Protein AF-0000000074686843 (afdb_homodimer)

Foldseek 3Di:
DPPPPPPPDPDPDPAPFDWDQDWFDADPLQDFDPVPFDADDADDDPVRVVCLQVPPVNLVLQQVQLCLQCVVVPNNPDGDDSLRVVLLVVLLQCCQQQPDPASCLCCDPDPVRHPPSNNVSDPPVVSVSSVVSGFRDDPVDFDPVDLCRRCVNSQVSNLVSLLVNDRDDQFKEKDKDFDADDDDRQQWAADPPDPRGIGWIKIFIFFQLQRTNHIDTDRDLVVQPDDPPQGSLLSSVVVRCVSPDDGAHEYEYEQVRDAPVSCLVCVVSSYKYKYWHDQVRPRPHPWDHQVVQQPDDAQDKGKIDRNVSQKMWMWHHHVGIIIMIISGFTQPPWAWDWDQDPVVRGTDTHIDGRSRVVNVSRHCNNVSNNVVCNSRPRNHDDPD/DPPPPPPPDPDPPPAPFDWDQDWFDADPLQDFDPVPFDADDADDDPVRVVCLQVPPVNLVLQQVQLCLQCVVVPRNPDGDDSLRVVLLVVLLQCCQQQPDPASCLCCDPDPVRHPPSNVVSDPPVVSVSSVVSGWRDDPVDFDPVDLCRRCVNSQVSNLVSLLVNDRDDQFKEKDKDFDADDDDRQQWAACPPDPRGIGWIKIFIFFLLQRTNHIDTDRDLVVQPDDPPQGSLLSSVVVRCVSPDDGAHEYEYEQVRDAPVSCLVCVVVSYKYKYWHDQVRPGPHPWDHQVVQQPDDAQDKGKIDRNVSQKMWMWHHHVGIIIMMISGFTQPPWAWDWDQDPVVRGTDTHIDGRSRVVNVSRHCNNVSNNVVCNSRPRNHDDPD

Secondary structure (DSSP, 8-state):
---------------S---BSSPPPPPGGG---GGG--PPPPPSSHHHHHHHHS-HHHHHHHHHHHHHHHHHTT-TT----HHHHHHHHHHHHHHHHSB-SSGGGGG-S-TTT--HHHHHH--HHHHHHHHHH--SS-GGG--TT-TTTTTHHHHHHHHHHHHHT----SEEEEEEEEEE--S--TT-EE-TTSSS-EEEEEEEEEETT--EEEEEE---GGG--PPTTTHHHHHHHHHHHTTS-SS--EEEE-TTT--HHHHHHHHHTT-EEEEE--GGG-TT--PPPHHHHHTSPTT-EEEEEETTTTEEEEEEESSSEEEEEESS--SPSPEEEEEEETTTTEEEEEEE-HHHHHHHHHTTHHHHHHHHHHHT--------/---------------S---BSSPPPPPGGG---GGG--PPPPPSSHHHHHHHHS-HHHHHHHHHHHHHHHHHTT-TT----HHHHHHHHHHHHHHHHSB-SSGGGGG-S-TTT--HHHHHH--HHHHHHHHHH--SS-GGG--TT-TTTTTHHHHHHHHHHHHHT----SEEEEEEEEEE--S--TT-EE-TTSSS-EEEEEEEEEETT--EEEEEE---GGG--PPTTTHHHHHHHHHHHTTS-SS--EEEE-TTT--HHHHHHHHHTT-EEEEE--GGG-TT--PPPHHHHHTSPTT-EEEEEETTTTEEEEEEESSSEEEEEESS--SPSPEEEEEEETTTTEEEEEEE-HHHHHHHHHTTHHHHHHHHHHHT--------

Structure (mmCIF, N/CA/C/O backbone):
data_AF-0000000074686843-model_v1
#
loop_
_entity.id
_entity.type
_entity.pdbx_description
1 polymer 'PiggyBac transposable element-derived protein domain-containing protein'
#
loop_
_atom_site.group_PDB
_atom_site.id
_atom_site.type_symbol
_atom_site.label_atom_id
_atom_site.label_alt_id
_atom_site.label_comp_id
_atom_site.label_asym_id
_atom_site.label_entity_id
_atom_site.label_seq_id
_atom_site.pdbx_PDB_ins_code
_atom_site.Cartn_x
_atom_site.Cartn_y
_atom_site.Cartn_z
_atom_site.occupancy
_atom_site.B_iso_or_equiv
_atom_site.auth_seq_id
_atom_site.auth_comp_id
_atom_site.auth_asym_id
_atom_site.auth_atom_id
_atom_site.pdbx_PDB_model_num
ATOM 1 N N . MET A 1 1 ? 63.625 50.562 -4.172 1 29.78 1 MET A N 1
ATOM 2 C CA . MET A 1 1 ? 62.719 50.438 -3.029 1 29.78 1 MET A CA 1
ATOM 3 C C . MET A 1 1 ? 61.438 49.719 -3.43 1 29.78 1 MET A C 1
ATOM 5 O O . MET A 1 1 ? 60.562 50.312 -4.066 1 29.78 1 MET A O 1
ATOM 9 N N . LEU A 1 2 ? 61.5 48.438 -3.805 1 33.66 2 LEU A N 1
ATOM 10 C CA . LEU A 1 2 ? 60.469 47.531 -4.25 1 33.66 2 LEU A CA 1
ATOM 11 C C . LEU A 1 2 ? 59.438 47.281 -3.146 1 33.66 2 LEU A C 1
ATOM 13 O O . LEU A 1 2 ? 59.781 46.781 -2.068 1 33.66 2 LEU A O 1
ATOM 17 N N . LEU A 1 3 ? 58.344 48.125 -3.064 1 35.56 3 LEU A N 1
ATOM 18 C CA . LEU A 1 3 ? 57.219 47.969 -2.121 1 35.56 3 LEU A CA 1
ATOM 19 C C . LEU A 1 3 ? 56.562 46.625 -2.277 1 35.56 3 LEU A C 1
ATOM 21 O O . LEU A 1 3 ? 56.188 46.219 -3.385 1 35.56 3 LEU A O 1
ATOM 25 N N . THR A 1 4 ? 56.938 45.625 -1.443 1 35.22 4 THR A N 1
ATOM 26 C CA . THR A 1 4 ? 56.406 44.281 -1.301 1 35.22 4 THR A CA 1
ATOM 27 C C . THR A 1 4 ? 54.906 44.344 -1.063 1 35.22 4 THR A C 1
ATOM 29 O O . THR A 1 4 ? 54.438 45 -0.146 1 35.22 4 THR A O 1
ATOM 32 N N . LYS A 1 5 ? 54.094 44.25 -2.154 1 37.38 5 LYS A N 1
ATOM 33 C CA . LYS A 1 5 ? 52.625 44.156 -2.061 1 37.38 5 LYS A CA 1
ATOM 34 C C . LYS A 1 5 ? 52.219 43.094 -1.026 1 37.38 5 LYS A C 1
ATOM 36 O O . LYS A 1 5 ? 52.562 41.938 -1.139 1 37.38 5 LYS A O 1
ATOM 41 N N . GLY A 1 6 ? 52.062 43.469 0.276 1 33.72 6 GLY A N 1
ATOM 42 C CA . GLY A 1 6 ? 51.594 42.594 1.315 1 33.72 6 GLY A CA 1
ATOM 43 C C . GLY A 1 6 ? 50.281 41.906 0.95 1 33.72 6 GLY A C 1
ATOM 44 O O . GLY A 1 6 ? 49.344 42.562 0.442 1 33.72 6 GLY A O 1
ATOM 45 N N . SER A 1 7 ? 50.312 40.688 0.505 1 36.62 7 SER A N 1
ATOM 46 C CA . SER A 1 7 ? 49.156 39.781 0.25 1 36.62 7 SER A CA 1
ATOM 47 C C . SER A 1 7 ? 48.156 39.844 1.379 1 36.62 7 SER A C 1
ATOM 49 O O . SER A 1 7 ? 48.5 39.656 2.547 1 36.62 7 SER A O 1
ATOM 51 N N . LYS A 1 8 ? 47.25 40.75 1.311 1 39.19 8 LYS A N 1
ATOM 52 C CA . LYS A 1 8 ? 46.125 40.781 2.246 1 39.19 8 LYS A CA 1
ATOM 53 C C . LYS A 1 8 ? 45.562 39.375 2.473 1 39.19 8 LYS A C 1
ATOM 55 O O . LYS A 1 8 ? 45.281 38.656 1.517 1 39.19 8 LYS A O 1
ATOM 60 N N . GLY A 1 9 ? 46 38.688 3.5 1 37.97 9 GLY A N 1
ATOM 61 C CA . GLY A 1 9 ? 45.406 37.438 3.941 1 37.97 9 GLY A CA 1
ATOM 62 C C . GLY A 1 9 ? 43.875 37.438 3.875 1 37.97 9 GLY A C 1
ATOM 63 O O . GLY A 1 9 ? 43.25 38.5 3.803 1 37.97 9 GLY A O 1
ATOM 64 N N . PRO A 1 10 ? 43.25 36.375 3.271 1 46.19 10 PRO A N 1
ATOM 65 C CA . PRO A 1 10 ? 41.812 36.312 3.109 1 46.19 10 PRO A CA 1
ATOM 66 C C . PRO A 1 10 ? 41.062 36.812 4.352 1 46.19 10 PRO A C 1
ATOM 68 O O . PRO A 1 10 ? 41.531 36.625 5.473 1 46.19 10 PRO A O 1
ATOM 71 N N . ALA A 1 11 ? 40.281 37.75 4.285 1 44.25 11 ALA A N 1
ATOM 72 C CA . ALA A 1 11 ? 39.438 38.312 5.328 1 44.25 11 ALA A CA 1
ATOM 73 C C . ALA A 1 11 ? 38.75 37.219 6.141 1 44.25 11 ALA A C 1
ATOM 75 O O . ALA A 1 11 ? 38.219 36.25 5.578 1 44.25 11 ALA A O 1
ATOM 76 N N . LYS A 1 12 ? 39.031 37.031 7.332 1 43 12 LYS A N 1
ATOM 77 C CA . LYS A 1 12 ? 38.406 36.062 8.242 1 43 12 LYS A CA 1
ATOM 78 C C . LYS A 1 12 ? 36.875 36.219 8.203 1 43 12 LYS A C 1
ATOM 80 O O . LYS A 1 12 ? 36.344 37.281 8.523 1 43 12 LYS A O 1
ATOM 85 N N . LYS A 1 13 ? 36.219 35.531 7.391 1 50.56 13 LYS A N 1
ATOM 86 C CA . LYS A 1 13 ? 34.75 35.531 7.305 1 50.56 13 LYS A CA 1
ATOM 87 C C . LYS A 1 13 ? 34.125 35.344 8.68 1 50.56 13 LYS A C 1
ATOM 89 O O . LYS A 1 13 ? 34.469 34.438 9.414 1 50.56 13 LYS A O 1
ATOM 94 N N . THR A 1 14 ? 33.625 36.281 9.453 1 48.34 14 THR A N 1
ATOM 95 C CA . THR A 1 14 ? 32.938 36.188 10.734 1 48.34 14 THR A CA 1
ATOM 96 C C . THR A 1 14 ? 31.922 35.062 10.719 1 48.34 14 THR A C 1
ATOM 98 O O . THR A 1 14 ? 31.109 34.969 9.797 1 48.34 14 THR A O 1
ATOM 101 N N . PRO A 1 15 ? 32.094 34.156 11.75 1 65.12 15 PRO A N 1
ATOM 102 C CA . PRO A 1 15 ? 31.172 33 11.789 1 65.12 15 PRO A CA 1
ATOM 103 C C . PRO A 1 15 ? 29.719 33.438 11.945 1 65.12 15 PRO A C 1
ATOM 105 O O . PRO A 1 15 ? 29.422 34.375 12.688 1 65.12 15 PRO A O 1
ATOM 108 N N . ALA A 1 16 ? 28.812 32.969 11.164 1 79.62 16 ALA A N 1
ATOM 109 C CA . ALA A 1 16 ? 27.391 33.312 11.117 1 79.62 16 ALA A CA 1
ATOM 110 C C . ALA A 1 16 ? 26.703 32.938 12.43 1 79.62 16 ALA A C 1
ATOM 112 O O . ALA A 1 16 ? 25.75 33.625 12.836 1 79.62 16 ALA A O 1
ATOM 113 N N . TYR A 1 17 ? 27.266 31.984 13.289 1 90.56 17 TYR A N 1
ATOM 114 C CA . TYR A 1 17 ? 26.656 31.516 14.523 1 90.56 17 TYR A CA 1
ATOM 115 C C . TYR A 1 17 ? 27.703 31.375 15.625 1 90.56 17 TYR A C 1
ATOM 117 O O . TYR A 1 17 ? 28.875 31.047 15.344 1 90.56 17 TYR A O 1
ATOM 125 N N . ARG A 1 18 ? 27.344 31.609 16.859 1 94.25 18 ARG A N 1
ATOM 126 C CA . ARG A 1 18 ? 28.219 31.438 18.031 1 94.25 18 ARG A CA 1
ATOM 127 C C . ARG A 1 18 ? 27.812 30.203 18.828 1 94.25 18 ARG A C 1
ATOM 129 O O . ARG A 1 18 ? 27.188 30.312 19.875 1 94.25 18 ARG A O 1
ATOM 136 N N . TRP A 1 19 ? 28.328 29.125 18.406 1 96.38 19 TRP A N 1
ATOM 137 C CA . TRP A 1 19 ? 27.984 27.828 18.984 1 96.38 19 TRP A CA 1
ATOM 138 C C . TRP A 1 19 ? 28.766 27.594 20.266 1 96.38 19 TRP A C 1
ATOM 140 O O . TRP A 1 19 ? 29.969 27.797 20.312 1 96.38 19 TRP A O 1
ATOM 150 N N . ARG A 1 20 ? 28.047 27.219 21.328 1 96.44 20 ARG A N 1
ATOM 151 C CA . ARG A 1 20 ? 28.672 26.859 22.609 1 96.44 20 ARG A CA 1
ATOM 152 C C . ARG A 1 20 ? 28.125 25.531 23.125 1 96.44 20 ARG A C 1
ATOM 154 O O . ARG A 1 20 ? 26.984 25.172 22.828 1 96.44 20 ARG A O 1
ATOM 161 N N . ALA A 1 21 ? 28.906 24.875 23.922 1 95.56 21 ALA A N 1
ATOM 162 C CA . ALA A 1 21 ? 28.516 23.609 24.531 1 95.56 21 ALA A CA 1
ATOM 163 C C . ALA A 1 21 ? 27.625 23.828 25.75 1 95.56 21 ALA A C 1
ATOM 165 O O . ALA A 1 21 ? 27.953 23.391 26.844 1 95.56 21 ALA A O 1
ATOM 166 N N . THR A 1 22 ? 26.609 24.578 25.562 1 95.69 22 THR A N 1
ATOM 167 C CA . THR A 1 22 ? 25.594 24.844 26.578 1 95.69 22 THR A CA 1
ATOM 168 C C . THR A 1 22 ? 24.203 24.578 26.016 1 95.69 22 THR A C 1
ATOM 170 O O . THR A 1 22 ? 24 24.594 24.797 1 95.69 22 THR A O 1
ATOM 173 N N . ASP A 1 23 ? 23.359 24.25 26.891 1 97.31 23 ASP A N 1
ATOM 174 C CA . ASP A 1 23 ? 21.969 24 26.484 1 97.31 23 ASP A CA 1
ATOM 175 C C . ASP A 1 23 ? 21.266 25.297 26.094 1 97.31 23 ASP A C 1
ATOM 177 O O . ASP A 1 23 ? 21.766 26.391 26.406 1 97.31 23 ASP A O 1
ATOM 181 N N . ILE A 1 24 ? 20.25 25.156 25.438 1 96.25 24 ILE A N 1
ATOM 182 C CA . ILE A 1 24 ? 19.484 26.328 25.016 1 96.25 24 ILE A CA 1
ATOM 183 C C . ILE A 1 24 ? 18.766 26.938 26.219 1 96.25 24 ILE A C 1
ATOM 185 O O . ILE A 1 24 ? 18.297 26.219 27.094 1 96.25 24 ILE A O 1
ATOM 189 N N . LYS A 1 25 ? 18.719 28.203 26.25 1 92.25 25 LYS A N 1
ATOM 190 C CA . LYS A 1 25 ? 17.969 28.906 27.297 1 92.25 25 LYS A CA 1
ATOM 191 C C . LYS A 1 25 ? 16.578 29.297 26.812 1 92.25 25 LYS A C 1
ATOM 193 O O . LYS A 1 25 ? 16.422 29.75 25.672 1 92.25 25 LYS A O 1
ATOM 198 N N . PRO A 1 26 ? 15.633 29.094 27.672 1 85.12 26 PRO A N 1
ATOM 199 C CA . PRO A 1 26 ? 14.281 29.484 27.266 1 85.12 26 PRO A CA 1
ATOM 200 C C . PRO A 1 26 ? 14.18 30.969 26.906 1 85.12 26 PRO A C 1
ATOM 202 O O . PRO A 1 26 ? 14.773 31.812 27.594 1 85.12 26 PRO A O 1
ATOM 205 N N . SER A 1 27 ? 13.594 31.172 25.859 1 88.12 27 SER A N 1
ATOM 206 C CA . SER A 1 27 ? 13.328 32.562 25.438 1 88.12 27 SER A CA 1
ATOM 207 C C . SER A 1 27 ? 11.93 33 25.859 1 88.12 27 SER A C 1
ATOM 209 O O . SER A 1 27 ? 10.961 32.25 25.672 1 88.12 27 SER A O 1
ATOM 211 N N . GLU A 1 28 ? 11.812 34.156 26.359 1 85.38 28 GLU A N 1
ATOM 212 C CA . GLU A 1 28 ? 10.523 34.719 26.75 1 85.38 28 GLU A CA 1
ATOM 213 C C . GLU A 1 28 ? 9.641 34.969 25.531 1 85.38 28 GLU A C 1
ATOM 215 O O . GLU A 1 28 ? 8.414 34.938 25.625 1 85.38 28 GLU A O 1
ATOM 220 N N . ASP A 1 29 ? 10.273 35.156 24.406 1 87.25 29 ASP A N 1
ATOM 221 C CA . ASP A 1 29 ? 9.57 35.469 23.172 1 87.25 29 ASP A CA 1
ATOM 222 C C . ASP A 1 29 ? 8.922 34.219 22.578 1 87.25 29 ASP A C 1
ATOM 224 O O . ASP A 1 29 ? 8.062 34.312 21.703 1 87.25 29 ASP A O 1
ATOM 228 N N . LEU A 1 30 ? 9.289 33.094 23.062 1 94.12 30 LEU A N 1
ATOM 229 C CA . LEU A 1 30 ? 8.781 31.828 22.531 1 94.12 30 LEU A CA 1
ATOM 230 C C . LEU A 1 30 ? 7.992 31.062 23.594 1 94.12 30 LEU A C 1
ATOM 232 O O . LEU A 1 30 ? 8.281 29.891 23.859 1 94.12 30 LEU A O 1
ATOM 236 N N . LYS A 1 31 ? 7.07 31.734 24.156 1 93.44 31 LYS A N 1
ATOM 237 C CA . LYS A 1 31 ? 6.23 31.125 25.172 1 93.44 31 LYS A CA 1
ATOM 238 C C . LYS A 1 31 ? 4.777 31.047 24.734 1 93.44 31 LYS A C 1
ATOM 240 O O . LYS A 1 31 ? 4.215 32.031 24.266 1 93.44 31 LYS A O 1
ATOM 245 N N . TRP A 1 32 ? 4.281 29.891 24.828 1 95.12 32 TRP A N 1
ATOM 246 C CA . TRP A 1 32 ? 2.863 29.672 24.547 1 95.12 32 TRP A CA 1
ATOM 247 C C . TRP A 1 32 ? 1.998 30.359 25.609 1 95.12 32 TRP A C 1
ATOM 249 O O . TRP A 1 32 ? 2.27 30.266 26.797 1 95.12 32 TRP A O 1
ATOM 259 N N . ASN A 1 33 ? 1.003 31.078 25.094 1 94.19 33 ASN A N 1
ATOM 260 C CA . ASN A 1 33 ? 0.095 31.781 26 1 94.19 33 ASN A CA 1
ATOM 261 C C . ASN A 1 33 ? -1.323 31.234 25.906 1 94.19 33 ASN A C 1
ATOM 263 O O . ASN A 1 33 ? -2.053 31.516 24.969 1 94.19 33 ASN A O 1
ATOM 267 N N . GLU A 1 34 ? -1.759 30.594 26.938 1 92.94 34 GLU A N 1
ATOM 268 C CA . GLU A 1 34 ? -3.09 29.984 27 1 92.94 34 GLU A CA 1
ATOM 269 C C . GLU A 1 34 ? -4.18 31.047 26.891 1 92.94 34 GLU A C 1
ATOM 271 O O . GLU A 1 34 ? -5.262 30.797 26.359 1 92.94 34 GLU A O 1
ATOM 276 N N . GLU A 1 35 ? -3.875 32.219 27.297 1 88.69 35 GLU A N 1
ATOM 277 C CA . GLU A 1 35 ? -4.844 33.312 27.297 1 88.69 35 GLU A CA 1
ATOM 278 C C . GLU A 1 35 ? -5.188 33.75 25.875 1 88.69 35 GLU A C 1
ATOM 280 O O . GLU A 1 35 ? -6.254 34.312 25.641 1 88.69 35 GLU A O 1
ATOM 285 N N . ASN A 1 36 ? -4.297 33.469 25.031 1 87.88 36 ASN A N 1
ATOM 286 C CA . ASN A 1 36 ? -4.488 33.875 23.641 1 87.88 36 ASN A CA 1
ATOM 287 C C . ASN A 1 36 ? -5.312 32.844 22.859 1 87.88 36 ASN A C 1
ATOM 289 O O . ASN A 1 36 ? -5.652 33.094 21.703 1 87.88 36 ASN A O 1
ATOM 293 N N . VAL A 1 37 ? -5.66 31.766 23.516 1 89.81 37 VAL A N 1
ATOM 294 C CA . VAL A 1 37 ? -6.391 30.703 22.828 1 89.81 37 VAL A CA 1
ATOM 295 C C . VAL A 1 37 ? -7.859 31.109 22.688 1 89.81 37 VAL A C 1
ATOM 297 O O . VAL A 1 37 ? -8.523 31.406 23.688 1 89.81 37 VAL A O 1
ATOM 300 N N . ASP A 1 38 ? -8.359 31.188 21.391 1 86.75 38 ASP A N 1
ATOM 301 C CA . ASP A 1 38 ? -9.742 31.531 21.062 1 86.75 38 ASP A CA 1
ATOM 302 C C . ASP A 1 38 ? -10.391 30.406 20.25 1 86.75 38 ASP A C 1
ATOM 304 O O . ASP A 1 38 ? -10.516 30.516 19.031 1 86.75 38 ASP A O 1
ATOM 308 N N . ASN A 1 39 ? -10.844 29.375 20.969 1 88.19 39 ASN A N 1
ATOM 309 C CA . ASN A 1 39 ? -11.484 28.25 20.297 1 88.19 39 ASN A CA 1
ATOM 310 C C . ASN A 1 39 ? -13 28.406 20.234 1 88.19 39 ASN A C 1
ATOM 312 O O . ASN A 1 39 ? -13.625 28.797 21.219 1 88.19 39 ASN A O 1
ATOM 316 N N . ALA A 1 40 ? -13.539 28.266 19.016 1 82.12 40 ALA A N 1
ATOM 317 C CA . ALA A 1 40 ? -14.984 28.297 18.844 1 82.12 40 ALA A CA 1
ATOM 318 C C . ALA A 1 40 ? -15.648 27.109 19.531 1 82.12 40 ALA A C 1
ATOM 320 O O . ALA A 1 40 ? -15.047 26.031 19.641 1 82.12 40 ALA A O 1
ATOM 321 N N . ASP A 1 41 ? -16.828 27.375 20.016 1 84.38 41 ASP A N 1
ATOM 322 C CA . ASP A 1 41 ? -17.641 26.266 20.531 1 84.38 41 ASP A CA 1
ATOM 323 C C . ASP A 1 41 ? -18.219 25.438 19.375 1 84.38 41 ASP A C 1
ATOM 325 O O . ASP A 1 41 ? -18.906 25.969 18.5 1 84.38 41 ASP A O 1
ATOM 329 N N . LEU A 1 42 ? -17.812 24.266 19.359 1 84 42 LEU A N 1
ATOM 330 C CA . LEU A 1 42 ? -18.281 23.406 18.266 1 84 42 LEU A CA 1
ATOM 331 C C . LEU A 1 42 ? -19.453 22.547 18.719 1 84 42 LEU A C 1
ATOM 333 O O . LEU A 1 42 ? -19.578 22.219 19.891 1 84 42 LEU A O 1
ATOM 337 N N . SER A 1 43 ? -20.312 22.344 17.703 1 78.12 43 SER A N 1
ATOM 338 C CA . SER A 1 43 ? -21.5 21.516 17.938 1 78.12 43 SER A CA 1
ATOM 339 C C . SER A 1 43 ? -21.109 20.094 18.328 1 78.12 43 SER A C 1
ATOM 341 O O . SER A 1 43 ? -19.969 19.672 18.109 1 78.12 43 SER A O 1
ATOM 343 N N . ASN A 1 44 ? -22.188 19.5 18.891 1 81.44 44 ASN A N 1
ATOM 344 C CA . ASN A 1 44 ? -21.953 18.156 19.406 1 81.44 44 ASN A CA 1
ATOM 345 C C . ASN A 1 44 ? -22.5 17.094 18.469 1 81.44 44 ASN A C 1
ATOM 347 O O . ASN A 1 44 ? -22.359 15.891 18.719 1 81.44 44 ASN A O 1
ATOM 351 N N . THR A 1 45 ? -23.125 17.594 17.281 1 89.81 45 THR A N 1
ATOM 352 C CA . THR A 1 45 ? -23.641 16.547 16.422 1 89.81 45 THR A CA 1
ATOM 353 C C . THR A 1 45 ? -22.781 16.391 15.172 1 89.81 45 THR A C 1
ATOM 355 O O . THR A 1 45 ? -22.188 17.375 14.695 1 89.81 45 THR A O 1
ATOM 358 N N . VAL A 1 46 ? -22.828 15.219 14.648 1 87.81 46 VAL A N 1
ATOM 359 C CA . VAL A 1 46 ? -21.969 14.867 13.531 1 87.81 46 VAL A CA 1
ATOM 360 C C . VAL A 1 46 ? -22.391 15.656 12.289 1 87.81 46 VAL A C 1
ATOM 362 O O . VAL A 1 46 ? -21.547 16.141 11.539 1 87.81 46 VAL A O 1
ATOM 365 N N . ILE A 1 47 ? -23.641 15.789 12.133 1 90.5 47 ILE A N 1
ATOM 366 C CA . ILE A 1 47 ? -24.141 16.484 10.953 1 90.5 47 ILE A CA 1
ATOM 367 C C . ILE A 1 47 ? -23.75 17.969 11.031 1 90.5 47 ILE A C 1
ATOM 369 O O . ILE A 1 47 ? -23.391 18.578 10.023 1 90.5 47 ILE A O 1
ATOM 373 N N . GLU A 1 48 ? -23.828 18.531 12.164 1 91.38 48 GLU A N 1
ATOM 374 C CA . GLU A 1 48 ? -23.469 19.938 12.328 1 91.38 48 GLU A CA 1
ATOM 375 C C . GLU A 1 48 ? -21.969 20.141 12.117 1 91.38 48 GLU A C 1
ATOM 377 O O . GLU A 1 48 ? -21.547 21.172 11.57 1 91.38 48 GLU A O 1
ATOM 382 N N . LEU A 1 49 ? -21.234 19.203 12.562 1 91.75 49 LEU A N 1
ATOM 383 C CA . LEU A 1 49 ? -19.797 19.281 12.336 1 91.75 49 LEU A CA 1
ATOM 384 C C . LEU A 1 49 ? -19.469 19.203 10.852 1 91.75 49 LEU A C 1
ATOM 386 O O . LEU A 1 49 ? -18.609 19.953 10.359 1 91.75 49 LEU A O 1
ATOM 390 N N . PHE A 1 50 ? -20.203 18.344 10.195 1 93 50 PHE A N 1
ATOM 391 C CA . PHE A 1 50 ? -20.031 18.203 8.758 1 93 50 PHE A CA 1
ATOM 392 C C . PHE A 1 50 ? -20.375 19.516 8.055 1 93 50 PHE A C 1
ATOM 394 O O . PHE A 1 50 ? -19.656 19.938 7.137 1 93 50 PHE A O 1
ATOM 401 N N . GLU A 1 51 ? -21.281 20.156 8.516 1 93.12 51 GLU A N 1
ATOM 402 C CA . GLU A 1 51 ? -21.812 21.359 7.859 1 93.12 51 GLU A CA 1
ATOM 403 C C . GLU A 1 51 ? -20.938 22.578 8.156 1 93.12 51 GLU A C 1
ATOM 405 O O . GLU A 1 51 ? -21.062 23.609 7.492 1 93.12 51 GLU A O 1
ATOM 410 N N . LEU A 1 52 ? -20.047 22.375 9.07 1 92.88 52 LEU A N 1
ATOM 411 C CA . LEU A 1 52 ? -19.047 23.422 9.258 1 92.88 52 LEU A CA 1
ATOM 412 C C . LEU A 1 52 ? -18.141 23.547 8.039 1 92.88 52 LEU A C 1
ATOM 414 O O . LEU A 1 52 ? -17.688 24.641 7.699 1 92.88 52 LEU A O 1
ATOM 418 N N . PHE A 1 53 ? -17.938 22.438 7.391 1 94.25 53 PHE A N 1
ATOM 419 C CA . PHE A 1 53 ? -17 22.406 6.277 1 94.25 53 PHE A CA 1
ATOM 420 C C . PHE A 1 53 ? -17.734 22.422 4.945 1 94.25 53 PHE A C 1
ATOM 422 O O . PHE A 1 53 ? -17.281 23.062 3.988 1 94.25 53 PHE A O 1
ATOM 429 N N . PHE A 1 54 ? -18.781 21.719 4.945 1 95.38 54 PHE A N 1
ATOM 430 C CA . PHE A 1 54 ? -19.656 21.797 3.781 1 95.38 54 PHE A CA 1
ATOM 431 C C . PHE A 1 54 ? -20.828 22.734 4.051 1 95.38 54 PHE A C 1
ATOM 433 O O . PHE A 1 54 ? -21.984 22.312 4.008 1 95.38 54 PHE A O 1
ATOM 440 N N . ASP A 1 55 ? -20.5 23.984 4.238 1 94.56 55 ASP A N 1
ATOM 441 C CA . ASP A 1 55 ? -21.5 25 4.531 1 94.56 55 ASP A CA 1
ATOM 442 C C . ASP A 1 55 ? -22.203 25.453 3.258 1 94.56 55 ASP A C 1
ATOM 444 O O . ASP A 1 55 ? -21.906 24.969 2.166 1 94.56 55 ASP A O 1
ATOM 448 N N . PRO A 1 56 ? -23.109 26.359 3.338 1 96 56 PRO A N 1
ATOM 449 C CA . PRO A 1 56 ? -23.891 26.781 2.162 1 96 56 PRO A CA 1
ATOM 450 C C . PRO A 1 56 ? -23.016 27.391 1.068 1 96 56 PRO A C 1
ATOM 452 O O . PRO A 1 56 ? -23.312 27.25 -0.119 1 96 56 PRO A O 1
ATOM 455 N N . VAL A 1 57 ? -21.953 28 1.507 1 97.38 57 VAL A N 1
ATOM 456 C CA . VAL A 1 57 ? -21.078 28.641 0.529 1 97.38 57 VAL A CA 1
ATOM 457 C C . VAL A 1 57 ? -20.406 27.562 -0.333 1 97.38 57 VAL A C 1
ATOM 459 O O . VAL A 1 57 ? -20.391 27.672 -1.562 1 97.38 57 VAL A O 1
ATOM 462 N N . VAL A 1 58 ? -19.891 26.562 0.299 1 97.56 58 VAL A N 1
ATOM 463 C CA . VAL A 1 58 ? -19.234 25.469 -0.405 1 97.56 58 VAL A CA 1
ATOM 464 C C . VAL A 1 58 ? -20.25 24.734 -1.275 1 97.56 58 VAL A C 1
ATOM 466 O O . VAL A 1 58 ? -19.984 24.453 -2.447 1 97.56 58 VAL A O 1
ATOM 469 N N . ILE A 1 59 ? -21.406 24.453 -0.765 1 98.06 59 ILE A N 1
ATOM 470 C CA . ILE A 1 59 ? -22.453 23.719 -1.478 1 98.06 59 ILE A CA 1
ATOM 471 C C . ILE A 1 59 ? -22.906 24.531 -2.689 1 98.06 59 ILE A C 1
ATOM 473 O O . ILE A 1 59 ? -23.062 23.984 -3.783 1 98.06 59 ILE A O 1
ATOM 477 N N . ASP A 1 60 ? -23.047 25.797 -2.473 1 97.88 60 ASP A N 1
ATOM 478 C CA . ASP A 1 60 ? -23.484 26.656 -3.559 1 97.88 60 ASP A CA 1
ATOM 479 C C . ASP A 1 60 ? -22.438 26.719 -4.672 1 97.88 60 ASP A C 1
ATOM 481 O O . ASP A 1 60 ? -22.781 26.734 -5.855 1 97.88 60 ASP A O 1
ATOM 485 N N . LEU A 1 61 ? -21.25 26.797 -4.262 1 98.06 61 LEU A N 1
ATOM 486 C CA . LEU A 1 61 ? -20.172 26.797 -5.254 1 98.06 61 LEU A CA 1
ATOM 487 C C . LEU A 1 61 ? -20.281 25.562 -6.148 1 98.06 61 LEU A C 1
ATOM 489 O O . LEU A 1 61 ? -20.25 25.672 -7.375 1 98.06 61 LEU A O 1
ATOM 493 N N . ILE A 1 62 ? -20.406 24.406 -5.582 1 98.19 62 ILE A N 1
ATOM 494 C CA . ILE A 1 62 ? -20.438 23.141 -6.316 1 98.19 62 ILE A CA 1
ATOM 495 C C . ILE A 1 62 ? -21.656 23.094 -7.219 1 98.19 62 ILE A C 1
ATOM 497 O O . ILE A 1 62 ? -21.578 22.719 -8.391 1 98.19 62 ILE A O 1
ATOM 501 N N . CYS A 1 63 ? -22.797 23.516 -6.68 1 98.5 63 CYS A N 1
ATOM 502 C CA . CYS A 1 63 ? -24.031 23.531 -7.469 1 98.5 63 CYS A CA 1
ATOM 503 C C . CYS A 1 63 ? -23.891 24.422 -8.688 1 98.5 63 CYS A C 1
ATOM 505 O O . CYS A 1 63 ? -24.156 24 -9.812 1 98.5 63 CYS A O 1
ATOM 507 N N . THR A 1 64 ? -23.391 25.594 -8.43 1 98.19 64 THR A N 1
ATOM 508 C CA . THR A 1 64 ? -23.297 26.609 -9.477 1 98.19 64 THR A CA 1
ATOM 509 C C . THR A 1 64 ? -22.328 26.156 -10.57 1 98.19 64 THR A C 1
ATOM 511 O O . THR A 1 64 ? -22.656 26.203 -11.758 1 98.19 64 THR A O 1
ATOM 514 N N . GLU A 1 65 ? -21.203 25.719 -10.172 1 98 65 GLU A N 1
ATOM 515 C CA . GLU A 1 65 ? -20.172 25.344 -11.148 1 98 65 GLU A CA 1
ATOM 516 C C . GLU A 1 65 ? -20.547 24.062 -11.875 1 98 65 GLU A C 1
ATOM 518 O O . GLU A 1 65 ? -20.188 23.875 -13.039 1 98 65 GLU A O 1
ATOM 523 N N . SER A 1 66 ? -21.266 23.141 -11.234 1 98.19 66 SER A N 1
ATOM 524 C CA . SER A 1 66 ? -21.719 21.938 -11.898 1 98.19 66 SER A CA 1
ATOM 525 C C . SER A 1 66 ? -22.75 22.25 -12.992 1 98.19 66 SER A C 1
ATOM 527 O O . SER A 1 66 ? -22.688 21.688 -14.086 1 98.19 66 SER A O 1
ATOM 529 N N . VAL A 1 67 ? -23.656 23.156 -12.656 1 98.31 67 VAL A N 1
ATOM 530 C CA . VAL A 1 67 ? -24.656 23.578 -13.641 1 98.31 67 VAL A CA 1
ATOM 531 C C . VAL A 1 67 ? -23.969 24.281 -14.805 1 98.31 67 VAL A C 1
ATOM 533 O O . VAL A 1 67 ? -24.266 24.031 -15.969 1 98.31 67 VAL A O 1
ATOM 536 N N . ARG A 1 68 ? -23.047 25.141 -14.461 1 97.69 68 ARG A N 1
ATOM 537 C CA . ARG A 1 68 ? -22.297 25.859 -15.492 1 97.69 68 ARG A CA 1
ATOM 538 C C . ARG A 1 68 ? -21.547 24.875 -16.391 1 97.69 68 ARG A C 1
ATOM 540 O O . ARG A 1 68 ? -21.516 25.047 -17.609 1 97.69 68 ARG A O 1
ATOM 547 N N . TYR A 1 69 ? -20.969 23.922 -15.812 1 97.31 69 TYR A N 1
ATOM 548 C CA . TYR A 1 69 ? -20.219 22.922 -16.578 1 97.31 69 TYR A CA 1
ATOM 549 C C . TYR A 1 69 ? -21.156 22.109 -17.469 1 97.31 69 TYR A C 1
ATOM 551 O O . TYR A 1 69 ? -20.797 21.797 -18.609 1 97.31 69 TYR A O 1
ATOM 559 N N . ALA A 1 70 ? -22.281 21.734 -16.922 1 97.88 70 ALA A N 1
ATOM 560 C CA . ALA A 1 70 ? -23.266 21.031 -17.734 1 97.88 70 ALA A CA 1
ATOM 561 C C . ALA A 1 70 ? -23.625 21.844 -18.984 1 97.88 70 ALA A C 1
ATOM 563 O O . ALA A 1 70 ? -23.656 21.312 -20.094 1 97.88 70 ALA A O 1
ATOM 564 N N . ALA A 1 71 ? -23.844 23.094 -18.766 1 96.94 71 ALA A N 1
ATOM 565 C CA . ALA A 1 71 ? -24.156 23.969 -19.875 1 96.94 71 ALA A CA 1
ATOM 566 C C . ALA A 1 71 ? -23 24.031 -20.859 1 96.94 71 ALA A C 1
ATOM 568 O O . ALA A 1 71 ? -23.203 24.031 -22.078 1 96.94 71 ALA A O 1
ATOM 569 N N . PHE A 1 72 ? -21.828 24.172 -20.297 1 94.94 72 PHE A N 1
ATOM 570 C CA . PHE A 1 72 ? -20.609 24.203 -21.109 1 94.94 72 PHE A CA 1
ATOM 571 C C . PHE A 1 72 ? -20.516 22.953 -21.984 1 94.94 72 PHE A C 1
ATOM 573 O O . PHE A 1 72 ? -20.047 23.031 -23.125 1 94.94 72 PHE A O 1
ATOM 580 N N . LYS A 1 73 ? -21.031 21.844 -21.547 1 95.44 73 LYS A N 1
ATOM 581 C CA . LYS A 1 73 ? -20.984 20.578 -22.266 1 95.44 73 LYS A CA 1
ATOM 582 C C . LYS A 1 73 ? -22.219 20.406 -23.156 1 95.44 73 LYS A C 1
ATOM 584 O O . LYS A 1 73 ? -22.406 19.359 -23.75 1 95.44 73 LYS A O 1
ATOM 589 N N . GLY A 1 74 ? -23.109 21.375 -23.094 1 96.12 74 GLY A N 1
ATOM 590 C CA . GLY A 1 74 ? -24.234 21.375 -24.031 1 96.12 74 GLY A CA 1
ATOM 591 C C . GLY A 1 74 ? -25.547 21 -23.359 1 96.12 74 GLY A C 1
ATOM 592 O O . GLY A 1 74 ? -26.594 20.969 -24.016 1 96.12 74 GLY A O 1
ATOM 593 N N . ASN A 1 75 ? -25.484 20.641 -22.062 1 97.56 75 ASN A N 1
ATOM 594 C CA . ASN A 1 75 ? -26.703 20.328 -21.328 1 97.56 75 ASN A CA 1
ATOM 595 C C . ASN A 1 75 ? -27.203 21.531 -20.531 1 97.56 75 ASN A C 1
ATOM 597 O O . ASN A 1 75 ? -26.797 21.734 -19.391 1 97.56 75 ASN A O 1
ATOM 601 N N . HIS A 1 76 ? -28.172 22.156 -21.062 1 97.12 76 HIS A N 1
ATOM 602 C CA . HIS A 1 76 ? -28.656 23.391 -20.453 1 97.12 76 HIS A CA 1
ATOM 603 C C . HIS A 1 76 ? -29.828 23.109 -19.516 1 97.12 76 HIS A C 1
ATOM 605 O O . HIS A 1 76 ? -30.312 24.016 -18.828 1 97.12 76 HIS A O 1
ATOM 611 N N . ASN A 1 77 ? -30.188 21.906 -19.422 1 97.25 77 ASN A N 1
ATOM 612 C CA . ASN A 1 77 ? -31.359 21.562 -18.609 1 97.25 77 ASN A CA 1
ATOM 613 C C . ASN A 1 77 ? -30.953 20.984 -17.25 1 97.25 77 ASN A C 1
ATOM 615 O O . ASN A 1 77 ? -31.781 20.859 -16.359 1 97.25 77 ASN A O 1
ATOM 619 N N . PHE A 1 78 ? -29.703 20.703 -17.125 1 98.12 78 PHE A N 1
ATOM 620 C CA . PHE A 1 78 ? -29.219 20.094 -15.883 1 98.12 78 PHE A CA 1
ATOM 621 C C . PHE A 1 78 ? -29.312 21.078 -14.727 1 98.12 78 PHE A C 1
ATOM 623 O O . PHE A 1 78 ? -29 22.266 -14.875 1 98.12 78 PHE A O 1
ATOM 630 N N . SER A 1 79 ? -29.844 20.625 -13.641 1 98.06 79 SER A N 1
ATOM 631 C CA . SER A 1 79 ? -29.844 21.359 -12.383 1 98.06 79 SER A CA 1
ATOM 632 C C . SER A 1 79 ? -29.594 20.438 -11.195 1 98.06 79 SER A C 1
ATOM 634 O O . SER A 1 79 ? -29.781 19.219 -11.305 1 98.06 79 SER A O 1
ATOM 636 N N . VAL A 1 80 ? -29.109 20.969 -10.156 1 98.56 80 VAL A N 1
ATOM 637 C CA . VAL A 1 80 ? -28.891 20.219 -8.93 1 98.56 80 VAL A CA 1
ATOM 638 C C . VAL A 1 80 ? -29.172 21.109 -7.715 1 98.56 80 VAL A C 1
ATOM 640 O O . VAL A 1 80 ? -28.656 22.219 -7.637 1 98.56 80 VAL A O 1
ATOM 643 N N . THR A 1 81 ? -29.953 20.656 -6.812 1 98.06 81 THR A N 1
ATOM 644 C CA . THR A 1 81 ? -30.281 21.422 -5.609 1 98.06 81 THR A CA 1
ATOM 645 C C . THR A 1 81 ? -29.266 21.125 -4.496 1 98.06 81 THR A C 1
ATOM 647 O O . THR A 1 81 ? -28.609 20.094 -4.516 1 98.06 81 THR A O 1
ATOM 650 N N . PRO A 1 82 ? -29.219 22.062 -3.584 1 97.94 82 PRO A N 1
ATOM 651 C CA . PRO A 1 82 ? -28.359 21.797 -2.426 1 97.94 82 PRO A CA 1
ATOM 652 C C . PRO A 1 82 ? -28.703 20.484 -1.73 1 97.94 82 PRO A C 1
ATOM 654 O O . PRO A 1 82 ? -27.797 19.766 -1.298 1 97.94 82 PRO A O 1
ATOM 657 N N . GLY A 1 83 ? -29.969 20.203 -1.663 1 97.44 83 GLY A N 1
ATOM 658 C CA . GLY A 1 83 ? -30.391 18.953 -1.051 1 97.44 83 GLY A CA 1
ATOM 659 C C . GLY A 1 83 ? -29.906 17.734 -1.805 1 97.44 83 GLY A C 1
ATOM 660 O O . GLY A 1 83 ? -29.406 16.781 -1.198 1 97.44 83 GLY A O 1
ATOM 661 N N . GLU A 1 84 ? -30.031 17.781 -3.074 1 98.19 84 GLU A N 1
ATOM 662 C CA . GLU A 1 84 ? -29.562 16.688 -3.912 1 98.19 84 GLU A CA 1
ATOM 663 C C . GLU A 1 84 ? -28.047 16.516 -3.797 1 98.19 84 GLU A C 1
ATOM 665 O O . GLU A 1 84 ? -27.531 15.398 -3.725 1 98.19 84 GLU A O 1
ATOM 670 N N . LEU A 1 85 ? -27.391 17.625 -3.795 1 98.31 85 LEU A N 1
ATOM 671 C CA . LEU A 1 85 ? -25.938 17.578 -3.705 1 98.31 85 LEU A CA 1
ATOM 672 C C . LEU A 1 85 ? -25.5 16.984 -2.367 1 98.31 85 LEU A C 1
ATOM 674 O O . LEU A 1 85 ? -24.547 16.203 -2.312 1 98.31 85 LEU A O 1
ATOM 678 N N . LYS A 1 86 ? -26.141 17.375 -1.324 1 97.31 86 LYS A N 1
ATOM 679 C CA . LYS A 1 86 ? -25.828 16.812 -0.011 1 97.31 86 LYS A CA 1
ATOM 680 C C . LYS A 1 86 ? -26.047 15.305 0.015 1 97.31 86 LYS A C 1
ATOM 682 O O . LYS A 1 86 ? -25.234 14.57 0.589 1 97.31 86 LYS A O 1
ATOM 687 N N . THR A 1 87 ? -27.094 14.859 -0.597 1 98 87 THR A N 1
ATOM 688 C CA . THR A 1 87 ? -27.344 13.422 -0.698 1 98 87 THR A CA 1
ATOM 689 C C . THR A 1 87 ? -26.25 12.734 -1.498 1 98 87 THR A C 1
ATOM 691 O O . THR A 1 87 ? -25.766 11.664 -1.116 1 98 87 THR A O 1
ATOM 694 N N . PHE A 1 88 ? -25.922 13.391 -2.553 1 97.81 88 PHE A N 1
ATOM 695 C CA . PHE A 1 88 ? -24.828 12.898 -3.383 1 97.81 88 PHE A CA 1
ATOM 696 C C . PHE A 1 88 ? -23.562 12.727 -2.564 1 97.81 88 PHE A C 1
ATOM 698 O O . PHE A 1 88 ? -22.906 11.68 -2.617 1 97.81 88 PHE A O 1
ATOM 705 N N . ILE A 1 89 ? -23.203 13.695 -1.812 1 96.88 89 ILE A N 1
ATOM 706 C CA . ILE A 1 89 ? -22.016 13.672 -0.972 1 96.88 89 ILE A CA 1
ATOM 707 C C . ILE A 1 89 ? -22.156 12.578 0.089 1 96.88 89 ILE A C 1
ATOM 709 O O . ILE A 1 89 ? -21.188 11.875 0.397 1 96.88 89 ILE A O 1
ATOM 713 N N . ALA A 1 90 ? -23.328 12.43 0.629 1 96.62 90 ALA A N 1
ATOM 714 C CA . ALA A 1 90 ? -23.578 11.383 1.62 1 96.62 90 ALA A CA 1
ATOM 715 C C . ALA A 1 90 ? -23.312 10 1.038 1 96.62 90 ALA A C 1
ATOM 717 O O . ALA A 1 90 ? -22.734 9.141 1.711 1 96.62 90 ALA A O 1
ATOM 718 N N . ILE A 1 91 ? -23.719 9.82 -0.158 1 97.56 91 ILE A N 1
ATOM 719 C CA . ILE A 1 91 ? -23.484 8.547 -0.828 1 97.56 91 ILE A CA 1
ATOM 720 C C . ILE A 1 91 ? -21.984 8.297 -0.96 1 97.56 91 ILE A C 1
ATOM 722 O O . ILE A 1 91 ? -21.516 7.188 -0.72 1 97.56 91 ILE A O 1
ATOM 726 N N . LEU A 1 92 ? -21.25 9.328 -1.314 1 96.12 92 LEU A N 1
ATOM 727 C CA . LEU A 1 92 ? -19.797 9.211 -1.396 1 96.12 92 LEU A CA 1
ATOM 728 C C . LEU A 1 92 ? -19.203 8.836 -0.042 1 96.12 92 LEU A C 1
ATOM 730 O O . LEU A 1 92 ? -18.297 8 0.036 1 96.12 92 LEU A O 1
ATOM 734 N N . ILE A 1 93 ? -19.688 9.414 1.013 1 94.94 93 ILE A N 1
ATOM 735 C CA . ILE A 1 93 ? -19.203 9.133 2.361 1 94.94 93 ILE A CA 1
ATOM 736 C C . ILE A 1 93 ? -19.5 7.68 2.725 1 94.94 93 ILE A C 1
ATOM 738 O O . ILE A 1 93 ? -18.641 6.973 3.252 1 94.94 93 ILE A O 1
ATOM 742 N N . VAL A 1 94 ? -20.688 7.191 2.395 1 95.81 94 VAL A N 1
ATOM 743 C CA . VAL A 1 94 ? -21.078 5.816 2.686 1 95.81 94 VAL A CA 1
ATOM 744 C C . VAL A 1 94 ? -20.156 4.848 1.944 1 95.81 94 VAL A C 1
ATOM 746 O O . VAL A 1 94 ? -19.75 3.83 2.5 1 95.81 94 VAL A O 1
ATOM 749 N N . SER A 1 95 ? -19.844 5.188 0.733 1 95.88 95 SER A N 1
ATOM 750 C CA . SER A 1 95 ? -18.984 4.32 -0.067 1 95.88 95 SER A CA 1
ATOM 751 C C . SER A 1 95 ? -17.609 4.176 0.569 1 95.88 95 SER A C 1
ATOM 753 O O . SER A 1 95 ? -16.859 3.252 0.239 1 95.88 95 SER A O 1
ATOM 755 N N . GLY A 1 96 ? -17.234 5.059 1.484 1 93.5 96 GLY A N 1
ATOM 756 C CA . GLY A 1 96 ? -15.945 5.016 2.154 1 93.5 96 GLY A CA 1
ATOM 757 C C . GLY A 1 96 ? -15.875 3.951 3.232 1 93.5 96 GLY A C 1
ATOM 758 O O . GLY A 1 96 ? -14.789 3.445 3.537 1 93.5 96 GLY A O 1
ATOM 759 N N . TYR A 1 97 ? -17 3.66 3.814 1 93.44 97 TYR A N 1
ATOM 760 C CA . TYR A 1 97 ? -16.938 2.664 4.875 1 93.44 97 TYR A CA 1
ATOM 761 C C . TYR A 1 97 ? -17.797 1.448 4.535 1 93.44 97 TYR A C 1
ATOM 763 O O . TYR A 1 97 ? -17.812 0.461 5.277 1 93.44 97 TYR A O 1
ATOM 771 N N . CYS A 1 98 ? -18.547 1.519 3.506 1 94.12 98 CYS A N 1
ATOM 772 C CA . CYS A 1 98 ? -19.25 0.392 2.893 1 94.12 98 CYS A CA 1
ATOM 773 C C . CYS A 1 98 ? -18.938 0.305 1.403 1 94.12 98 CYS A C 1
ATOM 775 O O . CYS A 1 98 ? -19.656 0.87 0.58 1 94.12 98 CYS A O 1
ATOM 777 N N . SER A 1 99 ? -18.016 -0.453 1.062 1 92.31 99 SER A N 1
ATOM 778 C CA . SER A 1 99 ? -17.516 -0.414 -0.308 1 92.31 99 SER A CA 1
ATOM 779 C C . SER A 1 99 ? -18 -1.612 -1.112 1 92.31 99 SER A C 1
ATOM 781 O O . SER A 1 99 ? -18.219 -2.695 -0.56 1 92.31 99 SER A O 1
ATOM 783 N N . VAL A 1 100 ? -18.234 -1.369 -2.373 1 93.38 100 VAL A N 1
ATOM 784 C CA . VAL A 1 100 ? -18.578 -2.4 -3.344 1 93.38 100 VAL A CA 1
ATOM 785 C C . VAL A 1 100 ? -17.688 -2.271 -4.574 1 93.38 100 VAL A C 1
ATOM 787 O O . VAL A 1 100 ? -17.078 -1.22 -4.805 1 93.38 100 VAL A O 1
ATOM 790 N N . PRO A 1 101 ? -17.562 -3.281 -5.398 1 90.31 101 PRO A N 1
ATOM 791 C CA . PRO A 1 101 ? -16.656 -3.27 -6.539 1 90.31 101 PRO A CA 1
ATOM 792 C C . PRO A 1 101 ? -17.047 -2.244 -7.602 1 90.31 101 PRO A C 1
ATOM 794 O O . PRO A 1 101 ? -16.172 -1.611 -8.203 1 90.31 101 PRO A O 1
ATOM 797 N N . ARG A 1 102 ? -18.328 -2.107 -7.809 1 92.75 102 ARG A N 1
ATOM 798 C CA . ARG A 1 102 ? -18.859 -1.139 -8.773 1 92.75 102 ARG A CA 1
ATOM 799 C C . ARG A 1 102 ? -19.953 -0.279 -8.148 1 92.75 102 ARG A C 1
ATOM 801 O O . ARG A 1 102 ? -20.797 -0.784 -7.41 1 92.75 102 ARG A O 1
ATOM 808 N N . ARG A 1 103 ? -19.859 0.944 -8.516 1 93.31 103 ARG A N 1
ATOM 809 C CA . ARG A 1 103 ? -20.719 1.888 -7.805 1 93.31 103 ARG A CA 1
ATOM 810 C C . ARG A 1 103 ? -22.188 1.543 -7.988 1 93.31 103 ARG A C 1
ATOM 812 O O . ARG A 1 103 ? -22.984 1.705 -7.062 1 93.31 103 ARG A O 1
ATOM 819 N N . ARG A 1 104 ? -22.594 1.015 -9.125 1 94.75 104 ARG A N 1
ATOM 820 C CA . ARG A 1 104 ? -24.016 0.787 -9.375 1 94.75 104 ARG A CA 1
ATOM 821 C C . ARG A 1 104 ? -24.531 -0.404 -8.578 1 94.75 104 ARG A C 1
ATOM 823 O O . ARG A 1 104 ? -25.734 -0.609 -8.469 1 94.75 104 ARG A O 1
ATOM 830 N N . MET A 1 105 ? -23.625 -1.112 -7.992 1 95.88 105 MET A N 1
ATOM 831 C CA . MET A 1 105 ? -24 -2.264 -7.184 1 95.88 105 MET A CA 1
ATOM 832 C C . MET A 1 105 ? -24.766 -1.819 -5.938 1 95.88 105 MET A C 1
ATOM 834 O O . MET A 1 105 ? -25.547 -2.592 -5.367 1 95.88 105 MET A O 1
ATOM 838 N N . TYR A 1 106 ? -24.594 -0.592 -5.535 1 96.81 106 TYR A N 1
ATOM 839 C CA . TYR A 1 106 ? -25.344 -0.069 -4.402 1 96.81 106 TYR A CA 1
ATOM 840 C C . TYR A 1 106 ? -26.844 -0.116 -4.676 1 96.81 106 TYR A C 1
ATOM 842 O O . TYR A 1 106 ? -27.641 -0.273 -3.75 1 96.81 106 TYR A O 1
ATOM 850 N N . TRP A 1 107 ? -27.219 0.005 -5.984 1 97.75 107 TRP A N 1
ATOM 851 C CA . TRP A 1 107 ? -28.609 0.078 -6.383 1 97.75 107 TRP A CA 1
ATOM 852 C C . TRP A 1 107 ? -29.094 -1.264 -6.922 1 97.75 107 TRP A C 1
ATOM 854 O O . TRP A 1 107 ? -30.219 -1.37 -7.422 1 97.75 107 TRP A O 1
ATOM 864 N N . SER A 1 108 ? -28.203 -2.264 -6.848 1 95.81 108 SER A N 1
ATOM 865 C CA . SER A 1 108 ? -28.547 -3.584 -7.367 1 95.81 108 SER A CA 1
ATOM 866 C C . SER A 1 108 ? -29.672 -4.215 -6.566 1 95.81 108 SER A C 1
ATOM 868 O O . SER A 1 108 ? -29.922 -3.84 -5.418 1 95.81 108 SER A O 1
ATOM 870 N N . GLY A 1 109 ? -30.359 -5.164 -7.215 1 94.81 109 GLY A N 1
ATOM 871 C CA . GLY A 1 109 ? -31.359 -5.949 -6.504 1 94.81 109 GLY A CA 1
ATOM 872 C C . GLY A 1 109 ? -30.75 -7.074 -5.684 1 94.81 109 GLY A C 1
ATOM 873 O O . GLY A 1 109 ? -31.438 -7.695 -4.871 1 94.81 109 GLY A O 1
ATOM 874 N N . ASP A 1 110 ? -29.5 -7.246 -5.77 1 94.38 110 ASP A N 1
ATOM 875 C CA . ASP A 1 110 ? -28.844 -8.328 -5.059 1 94.38 110 ASP A CA 1
ATOM 876 C C . ASP A 1 110 ? -28.656 -7.988 -3.582 1 94.38 110 ASP A C 1
ATOM 878 O O . ASP A 1 110 ? -28.062 -6.965 -3.244 1 94.38 110 ASP A O 1
ATOM 882 N N . GLU A 1 111 ? -28.953 -8.891 -2.748 1 94.06 111 GLU A N 1
ATOM 883 C CA . GLU A 1 111 ? -29 -8.633 -1.312 1 94.06 111 GLU A CA 1
ATOM 884 C C . GLU A 1 111 ? -27.609 -8.539 -0.716 1 94.06 111 GLU A C 1
ATOM 886 O O . GLU A 1 111 ? -27.422 -8.031 0.394 1 94.06 111 GLU A O 1
ATOM 891 N N . ASP A 1 112 ? -26.656 -9.039 -1.383 1 94.25 112 ASP A N 1
ATOM 892 C CA . ASP A 1 112 ? -25.312 -9.086 -0.813 1 94.25 112 ASP A CA 1
ATOM 893 C C . ASP A 1 112 ? -24.562 -7.777 -1.068 1 94.25 112 ASP A C 1
ATOM 895 O O . ASP A 1 112 ? -23.5 -7.539 -0.479 1 94.25 112 ASP A O 1
ATOM 899 N N . VAL A 1 113 ? -25.078 -6.887 -1.956 1 95.31 113 VAL A N 1
ATOM 900 C CA . VAL A 1 113 ? -24.312 -5.676 -2.256 1 95.31 113 VAL A CA 1
ATOM 901 C C . VAL A 1 113 ? -25.234 -4.457 -2.16 1 95.31 113 VAL A C 1
ATOM 903 O O . VAL A 1 113 ? -24.766 -3.328 -2.008 1 95.31 113 VAL A O 1
ATOM 906 N N . ARG A 1 114 ? -26.531 -4.664 -2.17 1 95.88 114 ARG A N 1
ATOM 907 C CA . ARG A 1 114 ? -27.5 -3.576 -2.166 1 95.88 114 ARG A CA 1
ATOM 908 C C . ARG A 1 114 ? -27.391 -2.746 -0.89 1 95.88 114 ARG A C 1
ATOM 910 O O . ARG A 1 114 ? -27.25 -3.297 0.204 1 95.88 114 ARG A O 1
ATOM 917 N N . ASN A 1 115 ? -27.469 -1.414 -1.016 1 96.62 115 ASN A N 1
ATOM 918 C CA . ASN A 1 115 ? -27.484 -0.502 0.123 1 96.62 115 ASN A CA 1
ATOM 919 C C . ASN A 1 115 ? -28.797 0.279 0.2 1 96.62 115 ASN A C 1
ATOM 921 O O . ASN A 1 115 ? -29.031 1.184 -0.603 1 96.62 115 ASN A O 1
ATOM 925 N N . GLU A 1 116 ? -29.562 0.004 1.196 1 96.19 116 GLU A N 1
ATOM 926 C CA . GLU A 1 116 ? -30.906 0.559 1.298 1 96.19 116 GLU A CA 1
ATOM 927 C C . GLU A 1 116 ? -30.859 2.068 1.521 1 96.19 116 GLU A C 1
ATOM 929 O O . GLU A 1 116 ? -31.719 2.799 1.005 1 96.19 116 GLU A O 1
ATOM 934 N N . ALA A 1 117 ? -29.953 2.482 2.273 1 97 117 ALA A N 1
ATOM 935 C CA . ALA A 1 117 ? -29.844 3.918 2.523 1 97 117 ALA A CA 1
ATOM 936 C C . ALA A 1 117 ? -29.594 4.684 1.227 1 97 117 ALA A C 1
ATOM 938 O O . ALA A 1 117 ? -30.188 5.73 0.991 1 97 117 ALA A O 1
ATOM 939 N N . ILE A 1 118 ? -28.734 4.168 0.37 1 97.69 118 ILE A N 1
ATOM 940 C CA . ILE A 1 118 ? -28.375 4.812 -0.886 1 97.69 118 ILE A CA 1
ATOM 941 C C . ILE A 1 118 ? -29.547 4.75 -1.859 1 97.69 118 ILE A C 1
ATOM 943 O O . ILE A 1 118 ? -29.906 5.754 -2.484 1 97.69 118 ILE A O 1
ATOM 947 N N . VAL A 1 119 ? -30.203 3.615 -1.91 1 97.75 119 VAL A N 1
ATOM 948 C CA . VAL A 1 119 ? -31.328 3.418 -2.814 1 97.75 119 VAL A CA 1
ATOM 949 C C . VAL A 1 119 ? -32.469 4.367 -2.439 1 97.75 119 VAL A C 1
ATOM 951 O O . VAL A 1 119 ? -33.094 4.953 -3.314 1 97.75 119 VAL A O 1
ATOM 954 N N . ASN A 1 120 ? -32.656 4.52 -1.2 1 97.06 120 ASN A N 1
ATOM 955 C CA . ASN A 1 120 ? -33.75 5.371 -0.712 1 97.06 120 ASN A CA 1
ATOM 956 C C . ASN A 1 120 ? -33.375 6.852 -0.827 1 97.06 120 ASN A C 1
ATOM 958 O O . ASN A 1 120 ? -34.25 7.711 -0.801 1 97.06 120 ASN A O 1
ATOM 962 N N . GLY A 1 121 ? -32.125 7.109 -0.952 1 97.69 121 GLY A N 1
ATOM 963 C CA . GLY A 1 121 ? -31.688 8.492 -0.967 1 97.69 121 GLY A CA 1
ATOM 964 C C . GLY A 1 121 ? -31.719 9.117 -2.35 1 97.69 121 GLY A C 1
ATOM 965 O O . GLY A 1 121 ? -32.094 10.289 -2.498 1 97.69 121 GLY A O 1
ATOM 966 N N . MET A 1 122 ? -31.359 8.367 -3.354 1 98.12 122 MET A N 1
ATOM 967 C CA . MET A 1 122 ? -31.234 8.906 -4.703 1 98.12 122 MET A CA 1
ATOM 968 C C . MET A 1 122 ? -31.25 7.789 -5.742 1 98.12 122 MET A C 1
ATOM 970 O O . MET A 1 122 ? -30.656 6.734 -5.539 1 98.12 122 MET A O 1
ATOM 974 N N . LYS A 1 123 ? -31.906 8.078 -6.84 1 98.12 123 LYS A N 1
ATOM 975 C CA . LYS A 1 123 ? -31.906 7.117 -7.941 1 98.12 123 LYS A CA 1
ATOM 976 C C . LYS A 1 123 ? -30.531 7.051 -8.609 1 98.12 123 LYS A C 1
ATOM 978 O O . LYS A 1 123 ? -29.812 8.047 -8.648 1 98.12 123 LYS A O 1
ATOM 983 N N . THR A 1 124 ? -30.203 5.895 -9.156 1 97.56 124 THR A N 1
ATOM 984 C CA . THR A 1 124 ? -28.906 5.629 -9.742 1 97.56 124 THR A CA 1
ATOM 985 C C . THR A 1 124 ? -28.625 6.582 -10.906 1 97.56 124 THR A C 1
ATOM 987 O O . THR A 1 124 ? -27.547 7.164 -10.992 1 97.56 124 THR A O 1
ATOM 990 N N . ASP A 1 125 ? -29.562 6.812 -11.734 1 97.62 125 ASP A N 1
ATOM 991 C CA . ASP A 1 125 ? -29.375 7.672 -12.898 1 97.62 125 ASP A CA 1
ATOM 992 C C . ASP A 1 125 ? -29.109 9.117 -12.477 1 97.62 125 ASP A C 1
ATOM 994 O O . ASP A 1 125 ? -28.312 9.805 -13.109 1 97.62 125 ASP A O 1
ATOM 998 N N . ARG A 1 126 ? -29.859 9.516 -11.477 1 98.06 126 ARG A N 1
ATOM 999 C CA . ARG A 1 126 ? -29.656 10.875 -10.992 1 98.06 126 ARG A CA 1
ATOM 1000 C C . ARG A 1 126 ? -28.266 11.031 -10.391 1 98.06 126 ARG A C 1
ATOM 1002 O O . ARG A 1 126 ? -27.594 12.039 -10.617 1 98.06 126 ARG A O 1
ATOM 1009 N N . PHE A 1 127 ? -27.828 10.055 -9.633 1 97.75 127 PHE A N 1
ATOM 1010 C CA . PHE A 1 127 ? -26.469 10.055 -9.094 1 97.75 127 PHE A CA 1
ATOM 1011 C C . PHE A 1 127 ? -25.438 10.156 -10.211 1 97.75 127 PHE A C 1
ATOM 1013 O O . PHE A 1 127 ? -24.531 10.984 -10.156 1 97.75 127 PHE A O 1
ATOM 1020 N N . ASP A 1 128 ? -25.609 9.344 -11.273 1 96.56 128 ASP A N 1
ATOM 1021 C CA . ASP A 1 128 ? -24.688 9.32 -12.406 1 96.56 128 ASP A CA 1
ATOM 1022 C C . ASP A 1 128 ? -24.656 10.68 -13.117 1 96.56 128 ASP A C 1
ATOM 1024 O O . ASP A 1 128 ? -23.609 11.133 -13.555 1 96.56 128 ASP A O 1
ATOM 1028 N N . GLU A 1 129 ? -25.766 11.234 -13.164 1 97.19 129 GLU A N 1
ATOM 1029 C CA . GLU A 1 129 ? -25.859 12.539 -13.812 1 97.19 129 GLU A CA 1
ATOM 1030 C C . GLU A 1 129 ? -25.109 13.602 -13.031 1 97.19 129 GLU A C 1
ATOM 1032 O O . GLU A 1 129 ? -24.359 14.391 -13.609 1 97.19 129 GLU A O 1
ATOM 1037 N N . ILE A 1 130 ? -25.312 13.641 -11.75 1 97.69 130 ILE A N 1
ATOM 1038 C CA . ILE A 1 130 ? -24.625 14.602 -10.906 1 97.69 130 ILE A CA 1
ATOM 1039 C C . ILE A 1 130 ? -23.109 14.367 -10.977 1 97.69 130 ILE A C 1
ATOM 1041 O O . ILE A 1 130 ? -22.328 15.32 -11.078 1 97.69 130 ILE A O 1
ATOM 1045 N N . MET A 1 131 ? -22.719 13.125 -10.945 1 96.56 131 MET A N 1
ATOM 1046 C CA . MET A 1 131 ? -21.297 12.773 -11.039 1 96.56 131 MET A CA 1
ATOM 1047 C C . MET A 1 131 ? -20.703 13.258 -12.352 1 96.56 131 MET A C 1
ATOM 1049 O O . MET A 1 131 ? -19.594 13.789 -12.375 1 96.56 131 MET A O 1
ATOM 1053 N N . LYS A 1 132 ? -21.422 13.148 -13.398 1 95.94 132 LYS A N 1
ATOM 1054 C CA . LYS A 1 132 ? -20.984 13.531 -14.734 1 95.94 132 LYS A CA 1
ATOM 1055 C C . LYS A 1 132 ? -20.688 15.031 -14.805 1 95.94 132 LYS A C 1
ATOM 1057 O O . LYS A 1 132 ? -19.703 15.445 -15.43 1 95.94 132 LYS A O 1
ATOM 1062 N N . TYR A 1 133 ? -21.5 15.797 -14.164 1 96.88 133 TYR A N 1
ATOM 1063 C CA . TYR A 1 133 ? -21.391 17.234 -14.352 1 96.88 133 TYR A CA 1
ATOM 1064 C C . TYR A 1 133 ? -20.781 17.906 -13.125 1 96.88 133 TYR A C 1
ATOM 1066 O O . TYR A 1 133 ? -20.641 19.125 -13.078 1 96.88 133 TYR A O 1
ATOM 1074 N N . PHE A 1 134 ? -20.375 17.094 -12.133 1 96.94 134 PHE A N 1
ATOM 1075 C CA . PHE A 1 134 ? -19.734 17.625 -10.945 1 96.94 134 PHE A CA 1
ATOM 1076 C C . PHE A 1 134 ? -18.531 18.484 -11.32 1 96.94 134 PHE A C 1
ATOM 1078 O O . PHE A 1 134 ? -17.625 18.016 -12.039 1 96.94 134 PHE A O 1
ATOM 1085 N N . HIS A 1 135 ? -18.516 19.719 -10.867 1 96.81 135 HIS A N 1
ATOM 1086 C CA . HIS A 1 135 ? -17.453 20.641 -11.234 1 96.81 135 HIS A CA 1
ATOM 1087 C C . HIS A 1 135 ? -17.266 21.703 -10.164 1 96.81 135 HIS A C 1
ATOM 1089 O O . HIS A 1 135 ? -18.188 22 -9.406 1 96.81 135 HIS A O 1
ATOM 1095 N N . LEU A 1 136 ? -16.062 22.312 -10.156 1 96.94 136 LEU A N 1
ATOM 1096 C CA . LEU A 1 136 ? -15.742 23.172 -9.023 1 96.94 136 LEU A CA 1
ATOM 1097 C C . LEU A 1 136 ? -15.258 24.547 -9.508 1 96.94 136 LEU A C 1
ATOM 1099 O O . LEU A 1 136 ? -14.891 25.391 -8.695 1 96.94 136 LEU A O 1
ATOM 1103 N N . THR A 1 137 ? -15.203 24.719 -10.844 1 96.12 137 THR A N 1
ATOM 1104 C CA . THR A 1 137 ? -14.68 25.984 -11.359 1 96.12 137 THR A CA 1
ATOM 1105 C C . THR A 1 137 ? -15.258 26.297 -12.742 1 96.12 137 THR A C 1
ATOM 1107 O O . THR A 1 137 ? -15.859 25.422 -13.375 1 96.12 137 THR A O 1
ATOM 1110 N N . ASP A 1 138 ? -15.133 27.578 -13.047 1 94.56 138 ASP A N 1
ATOM 1111 C CA . ASP A 1 138 ? -15.484 28 -14.398 1 94.56 138 ASP A CA 1
ATOM 1112 C C . ASP A 1 138 ? -14.367 27.672 -15.383 1 94.56 138 ASP A C 1
ATOM 1114 O O . ASP A 1 138 ? -13.305 28.312 -15.359 1 94.56 138 ASP A O 1
ATOM 1118 N N . ASN A 1 139 ? -14.609 26.797 -16.25 1 91.62 139 ASN A N 1
ATOM 1119 C CA . ASN A 1 139 ? -13.609 26.328 -17.203 1 91.62 139 ASN A CA 1
ATOM 1120 C C . ASN A 1 139 ? -13.195 27.453 -18.156 1 91.62 139 ASN A C 1
ATOM 1122 O O . ASN A 1 139 ? -12.148 27.359 -18.812 1 91.62 139 ASN A O 1
ATOM 1126 N N . SER A 1 140 ? -14.016 28.375 -18.219 1 91.12 140 SER A N 1
ATOM 1127 C CA . SER A 1 140 ? -13.719 29.469 -19.125 1 91.12 140 SER A CA 1
ATOM 1128 C C . SER A 1 140 ? -12.727 30.453 -18.5 1 91.12 140 SER A C 1
ATOM 1130 O O . SER A 1 140 ? -12.18 31.312 -19.203 1 91.12 140 SER A O 1
ATOM 1132 N N . ASN A 1 141 ? -12.43 30.328 -17.297 1 91 141 ASN A N 1
ATOM 1133 C CA . ASN A 1 141 ? -11.555 31.25 -16.578 1 91 141 ASN A CA 1
ATOM 1134 C C . ASN A 1 141 ? -10.523 30.5 -15.742 1 91 141 ASN A C 1
ATOM 1136 O O . ASN A 1 141 ? -10.359 30.781 -14.555 1 91 141 ASN A O 1
ATOM 1140 N N . LEU A 1 142 ? -9.836 29.609 -16.312 1 92.62 142 LEU A N 1
ATOM 1141 C CA . LEU A 1 142 ? -8.852 28.812 -15.586 1 92.62 142 LEU A CA 1
ATOM 1142 C C . LEU A 1 142 ? -7.5 29.531 -15.539 1 92.62 142 LEU A C 1
ATOM 1144 O O . LEU A 1 142 ? -7.078 30.125 -16.531 1 92.62 142 LEU A O 1
ATOM 1148 N N . ASP A 1 143 ? -6.875 29.5 -14.414 1 90.94 143 ASP A N 1
ATOM 1149 C CA . ASP A 1 143 ? -5.496 29.953 -14.289 1 90.94 143 ASP A CA 1
ATOM 1150 C C . ASP A 1 143 ? -4.523 28.922 -14.859 1 90.94 143 ASP A C 1
ATOM 1152 O O . ASP A 1 143 ? -4.301 27.875 -14.266 1 90.94 143 ASP A O 1
ATOM 1156 N N . VAL A 1 144 ? -3.875 29.203 -15.891 1 87.88 144 VAL A N 1
ATOM 1157 C CA . VAL A 1 144 ? -3.041 28.266 -16.641 1 87.88 144 VAL A CA 1
ATOM 1158 C C . VAL A 1 144 ? -1.765 27.969 -15.852 1 87.88 144 VAL A C 1
ATOM 1160 O O . VAL A 1 144 ? -1.114 26.953 -16.062 1 87.88 144 VAL A O 1
ATOM 1163 N N . THR A 1 145 ? -1.466 28.828 -14.961 1 88 145 THR A N 1
ATOM 1164 C CA . THR A 1 145 ? -0.229 28.656 -14.203 1 88 145 THR A CA 1
ATOM 1165 C C . THR A 1 145 ? -0.455 27.766 -12.992 1 88 145 THR A C 1
ATOM 1167 O O . THR A 1 145 ? 0.502 27.281 -12.383 1 88 145 THR A O 1
ATOM 1170 N N . ASP A 1 146 ? -1.647 27.562 -12.695 1 91.62 146 ASP A N 1
ATOM 1171 C CA . ASP A 1 146 ? -2.023 26.719 -11.57 1 91.62 146 ASP A CA 1
ATOM 1172 C C . ASP A 1 146 ? -2.52 25.344 -12.047 1 91.62 146 ASP A C 1
ATOM 1174 O O . ASP A 1 146 ? -3.645 25.234 -12.539 1 91.62 146 ASP A O 1
ATOM 1178 N N . LYS A 1 147 ? -1.761 24.344 -11.781 1 92.12 147 LYS A N 1
ATOM 1179 C CA . LYS A 1 147 ? -2.127 23 -12.227 1 92.12 147 LYS A CA 1
ATOM 1180 C C . LYS A 1 147 ? -3.363 22.484 -11.484 1 92.12 147 LYS A C 1
ATOM 1182 O O . LYS A 1 147 ? -3.99 21.516 -11.906 1 92.12 147 LYS A O 1
ATOM 1187 N N . PHE A 1 148 ? -3.717 23.172 -10.391 1 93.56 148 PHE A N 1
ATOM 1188 C CA . PHE A 1 148 ? -4.871 22.766 -9.602 1 93.56 148 PHE A CA 1
ATOM 1189 C C . PHE A 1 148 ? -6.016 23.75 -9.766 1 93.56 148 PHE A C 1
ATOM 1191 O O . PHE A 1 148 ? -6.879 23.875 -8.891 1 93.56 148 PHE A O 1
ATOM 1198 N N . SER A 1 149 ? -6.016 24.453 -10.82 1 94 149 SER A N 1
ATOM 1199 C CA . SER A 1 149 ? -6.996 25.5 -11.055 1 94 149 SER A CA 1
ATOM 1200 C C . SER A 1 149 ? -8.414 24.953 -11.008 1 94 149 SER A C 1
ATOM 1202 O O . SER A 1 149 ? -9.336 25.625 -10.547 1 94 149 SER A O 1
ATOM 1204 N N . LYS A 1 150 ? -8.617 23.781 -11.445 1 93.25 150 LYS A N 1
ATOM 1205 C CA . LYS A 1 150 ? -9.953 23.203 -11.547 1 93.25 150 LYS A CA 1
ATOM 1206 C C . LYS A 1 150 ? -10.531 22.906 -10.164 1 93.25 150 LYS A C 1
ATOM 1208 O O . LYS A 1 150 ? -11.742 22.766 -10.008 1 93.25 150 LYS A O 1
ATOM 1213 N N . VAL A 1 151 ? -9.656 22.75 -9.141 1 94.31 151 VAL A N 1
ATOM 1214 C CA . VAL A 1 151 ? -10.148 22.422 -7.805 1 94.31 151 VAL A CA 1
ATOM 1215 C C . VAL A 1 151 ? -9.781 23.547 -6.828 1 94.31 151 VAL A C 1
ATOM 1217 O O . VAL A 1 151 ? -10.109 23.469 -5.641 1 94.31 151 VAL A O 1
ATOM 1220 N N . ARG A 1 152 ? -9.148 24.594 -7.238 1 95.44 152 ARG A N 1
ATOM 1221 C CA . ARG A 1 152 ? -8.602 25.656 -6.398 1 95.44 152 ARG A CA 1
ATOM 1222 C C . ARG A 1 152 ? -9.695 26.344 -5.586 1 95.44 152 ARG A C 1
ATOM 1224 O O . ARG A 1 152 ? -9.516 26.609 -4.395 1 95.44 152 ARG A O 1
ATOM 1231 N N . PRO A 1 153 ? -10.867 26.578 -6.219 1 96.38 153 PRO A N 1
ATOM 1232 C CA . PRO A 1 153 ? -11.891 27.266 -5.422 1 96.38 153 PRO A CA 1
ATOM 1233 C C . PRO A 1 153 ? -12.328 26.453 -4.203 1 96.38 153 PRO A C 1
ATOM 1235 O O . PRO A 1 153 ? -12.469 27 -3.109 1 96.38 153 PRO A O 1
ATOM 1238 N N . LEU A 1 154 ? -12.508 25.203 -4.426 1 96.06 154 LEU A N 1
ATOM 1239 C CA . LEU A 1 154 ? -12.875 24.359 -3.295 1 96.06 154 LEU A CA 1
ATOM 1240 C C . LEU A 1 154 ? -11.734 24.266 -2.289 1 96.06 154 LEU A C 1
ATOM 1242 O O . LEU A 1 154 ? -11.961 24.344 -1.078 1 96.06 154 LEU A O 1
ATOM 1246 N N . PHE A 1 155 ? -10.578 24.125 -2.77 1 94.81 155 PHE A N 1
ATOM 1247 C CA . PHE A 1 155 ? -9.391 24.031 -1.927 1 94.81 155 PHE A CA 1
ATOM 1248 C C . PHE A 1 155 ? -9.273 25.266 -1.034 1 94.81 155 PHE A C 1
ATOM 1250 O O . PHE A 1 155 ? -9.023 25.141 0.167 1 94.81 155 PHE A O 1
ATOM 1257 N N . SER A 1 156 ? -9.445 26.375 -1.608 1 95.69 156 SER A N 1
ATOM 1258 C CA . SER A 1 156 ? -9.352 27.641 -0.882 1 95.69 156 SER A CA 1
ATOM 1259 C C . SER A 1 156 ? -10.43 27.75 0.188 1 95.69 156 SER A C 1
ATOM 1261 O O . SER A 1 156 ? -10.148 28.141 1.321 1 95.69 156 SER A O 1
ATOM 1263 N N . LEU A 1 157 ? -11.586 27.359 -0.205 1 96.88 157 LEU A N 1
ATOM 1264 C CA . LEU A 1 157 ? -12.688 27.422 0.746 1 96.88 157 LEU A CA 1
ATOM 1265 C C . LEU A 1 157 ? -12.469 26.453 1.901 1 96.88 157 LEU A C 1
ATOM 1267 O O . LEU A 1 157 ? -12.727 26.781 3.059 1 96.88 157 LEU A O 1
ATOM 1271 N N . MET A 1 158 ? -12.016 25.297 1.588 1 96.31 158 MET A N 1
ATOM 1272 C CA . MET A 1 158 ? -11.75 24.297 2.629 1 96.31 158 MET A CA 1
ATOM 1273 C C . MET A 1 158 ? -10.664 24.797 3.582 1 96.31 158 MET A C 1
ATOM 1275 O O . MET A 1 158 ? -10.797 24.656 4.801 1 96.31 158 MET A O 1
ATOM 1279 N N . ASN A 1 159 ? -9.602 25.344 3.082 1 97 159 ASN A N 1
ATOM 1280 C CA . ASN A 1 159 ? -8.555 25.906 3.926 1 97 159 ASN A CA 1
ATOM 1281 C C . ASN A 1 159 ? -9.102 26.969 4.871 1 97 159 ASN A C 1
ATOM 1283 O O . ASN A 1 159 ? -8.75 27.016 6.051 1 97 159 ASN A O 1
ATOM 1287 N N . GLU A 1 160 ? -9.945 27.781 4.312 1 96.38 160 GLU A N 1
ATOM 1288 C CA . GLU A 1 160 ? -10.562 28.812 5.145 1 96.38 160 GLU A CA 1
ATOM 1289 C C . GLU A 1 160 ? -11.359 28.188 6.289 1 96.38 160 GLU A C 1
ATOM 1291 O O . GLU A 1 160 ? -11.266 28.641 7.434 1 96.38 160 GLU A O 1
ATOM 1296 N N . CYS A 1 161 ? -12.07 27.188 5.918 1 94.75 161 CYS A N 1
ATOM 1297 C CA . CYS A 1 161 ? -12.867 26.5 6.93 1 94.75 161 CYS A CA 1
ATOM 1298 C C . CYS A 1 161 ? -11.969 25.812 7.949 1 94.75 161 CYS A C 1
ATOM 1300 O O . CYS A 1 161 ? -12.219 25.891 9.156 1 94.75 161 CYS A O 1
ATOM 1302 N N . PHE A 1 162 ? -10.945 25.141 7.531 1 96.12 162 PHE A N 1
ATOM 1303 C CA . PHE A 1 162 ? -10.008 24.469 8.414 1 96.12 162 PHE A CA 1
ATOM 1304 C C . PHE A 1 162 ? -9.414 25.438 9.43 1 96.12 162 PHE A C 1
ATOM 1306 O O . PHE A 1 162 ? -9.305 25.109 10.617 1 96.12 162 PHE A O 1
ATOM 1313 N N . GLN A 1 163 ? -9.07 26.594 8.961 1 95.56 163 GLN A N 1
ATOM 1314 C CA . GLN A 1 163 ? -8.469 27.609 9.82 1 95.56 163 GLN A CA 1
ATOM 1315 C C . GLN A 1 163 ? -9.492 28.188 10.781 1 95.56 163 GLN A C 1
ATOM 1317 O O . GLN A 1 163 ? -9.203 28.391 11.961 1 95.56 163 GLN A O 1
ATOM 1322 N N . LYS A 1 164 ? -10.672 28.359 10.242 1 93.06 164 LYS A N 1
ATOM 1323 C CA . LYS A 1 164 ? -11.742 28.984 11.023 1 93.06 164 LYS A CA 1
ATOM 1324 C C . LYS A 1 164 ? -12.109 28.125 12.227 1 93.06 164 LYS A C 1
ATOM 1326 O O . LYS A 1 164 ? -12.359 28.641 13.32 1 93.06 164 LYS A O 1
ATOM 1331 N N . TYR A 1 165 ? -12.078 26.875 12.07 1 93.44 165 TYR A N 1
ATOM 1332 C CA . TYR A 1 165 ? -12.594 26 13.125 1 93.44 165 TYR A CA 1
ATOM 1333 C C . TYR A 1 165 ? -11.461 25.25 13.805 1 93.44 165 TYR A C 1
ATOM 1335 O O . TYR A 1 165 ? -11.703 24.266 14.5 1 93.44 165 TYR A O 1
ATOM 1343 N N . PHE A 1 166 ? -10.289 25.75 13.586 1 94.88 166 PHE A N 1
ATOM 1344 C CA . PHE A 1 166 ? -9.086 25.219 14.227 1 94.88 166 PHE A CA 1
ATOM 1345 C C . PHE A 1 166 ? -9.156 25.422 15.734 1 94.88 166 PHE A C 1
ATOM 1347 O O . PHE A 1 166 ? -9.266 26.547 16.219 1 94.88 166 PHE A O 1
ATOM 1354 N N . GLN A 1 167 ? -9.109 24.203 16.422 1 93.56 167 GLN A N 1
ATOM 1355 C CA . GLN A 1 167 ? -8.945 24.266 17.875 1 93.56 167 GLN A CA 1
ATOM 1356 C C . GLN A 1 167 ? -7.469 24.359 18.25 1 93.56 167 GLN A C 1
ATOM 1358 O O . GLN A 1 167 ? -6.734 23.375 18.156 1 93.56 167 GLN A O 1
ATOM 1363 N N . GLN A 1 168 ? -7.07 25.484 18.75 1 95.06 168 GLN A N 1
ATOM 1364 C CA . GLN A 1 168 ? -5.656 25.828 18.906 1 95.06 168 GLN A CA 1
ATOM 1365 C C . GLN A 1 168 ? -4.984 24.906 19.922 1 95.06 168 GLN A C 1
ATOM 1367 O O . GLN A 1 168 ? -5.508 24.703 21.016 1 95.06 168 GLN A O 1
ATOM 1372 N N . LYS A 1 169 ? -3.965 24.391 19.453 1 94.31 169 LYS A N 1
ATOM 1373 C CA . LYS A 1 169 ? -3.027 23.625 20.281 1 94.31 169 LYS A CA 1
ATOM 1374 C C . LYS A 1 169 ? -1.585 24.031 19.984 1 94.31 169 LYS A C 1
ATOM 1376 O O . LYS A 1 169 ? -1.246 24.359 18.844 1 94.31 169 LYS A O 1
ATOM 1381 N N . GLU A 1 170 ? -0.812 23.969 21 1 97.06 170 GLU A N 1
ATOM 1382 C CA . GLU A 1 170 ? 0.545 24.484 20.891 1 97.06 170 GLU A CA 1
ATOM 1383 C C . GLU A 1 170 ? 1.349 23.734 19.844 1 97.06 170 GLU A C 1
ATOM 1385 O O . GLU A 1 170 ? 2.016 24.344 19 1 97.06 170 GLU A O 1
ATOM 1390 N N . ASN A 1 171 ? 1.267 22.391 19.953 1 98.19 171 ASN A N 1
ATOM 1391 C CA . ASN A 1 171 ? 2.152 21.562 19.141 1 98.19 171 ASN A CA 1
ATOM 1392 C C . ASN A 1 171 ? 1.522 21.219 17.797 1 98.19 171 ASN A C 1
ATOM 1394 O O . ASN A 1 171 ? 0.43 20.641 17.75 1 98.19 171 ASN A O 1
ATOM 1398 N N . LEU A 1 172 ? 2.229 21.578 16.75 1 98.56 172 LEU A N 1
ATOM 1399 C CA . LEU A 1 172 ? 1.805 21.328 15.383 1 98.56 172 LEU A CA 1
ATOM 1400 C C . LEU A 1 172 ? 2.893 20.594 14.602 1 98.56 172 LEU A C 1
ATOM 1402 O O . LEU A 1 172 ? 4.027 20.484 15.07 1 98.56 172 LEU A O 1
ATOM 1406 N N . SER A 1 173 ? 2.535 20.062 13.469 1 98.38 173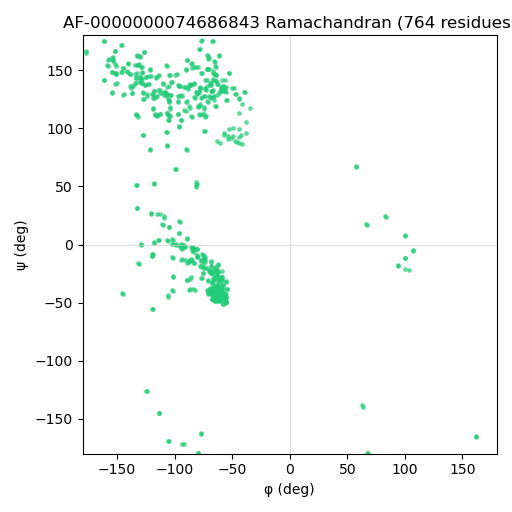 SER A N 1
ATOM 1407 C CA . SER A 1 173 ? 3.535 19.391 12.641 1 98.38 173 SER A CA 1
ATOM 1408 C C . SER A 1 173 ? 3.297 19.672 11.156 1 98.38 173 SER A C 1
ATOM 1410 O O . SER A 1 173 ? 2.162 19.906 10.742 1 98.38 173 SER A O 1
ATOM 1412 N N . VAL A 1 174 ? 4.359 19.703 10.406 1 98 174 VAL A N 1
ATOM 1413 C CA . VAL A 1 174 ? 4.344 19.859 8.953 1 98 174 VAL A CA 1
ATOM 1414 C C . VAL A 1 174 ? 4.949 18.625 8.297 1 98 174 VAL A C 1
ATOM 1416 O O . VAL A 1 174 ? 5.992 18.141 8.727 1 98 174 VAL A O 1
ATOM 1419 N N . ASP A 1 175 ? 4.273 18.141 7.332 1 96.56 175 ASP A N 1
ATOM 1420 C CA . ASP A 1 175 ? 4.785 17.016 6.566 1 96.56 175 ASP A CA 1
ATOM 1421 C C . ASP A 1 175 ? 4.074 16.891 5.219 1 96.56 175 ASP A C 1
ATOM 1423 O O . ASP A 1 175 ? 3.174 17.672 4.914 1 96.56 175 ASP A O 1
ATOM 1427 N N . GLU A 1 176 ? 4.523 15.992 4.426 1 93.75 176 GLU A N 1
ATOM 1428 C CA . GLU A 1 176 ? 3.914 15.711 3.129 1 93.75 176 GLU A CA 1
ATOM 1429 C C . GLU A 1 176 ? 2.855 14.617 3.242 1 93.75 176 GLU A C 1
ATOM 1431 O O . GLU A 1 176 ? 3.029 13.648 3.988 1 93.75 176 GLU A O 1
ATOM 1436 N N . SER A 1 177 ? 1.77 14.844 2.615 1 94.75 177 SER A N 1
ATOM 1437 C CA . SER A 1 177 ? 0.724 13.836 2.463 1 94.75 177 SER A CA 1
ATOM 1438 C C . SER A 1 177 ? 0.517 13.469 0.996 1 94.75 177 SER A C 1
ATOM 1440 O O . SER A 1 177 ? 0.593 14.336 0.12 1 94.75 177 SER A O 1
ATOM 1442 N N . MET A 1 178 ? 0.225 12.18 0.707 1 93.94 178 MET A N 1
ATOM 1443 C CA . MET A 1 178 ? -0.019 11.727 -0.66 1 93.94 178 MET A CA 1
ATOM 1444 C C . MET A 1 178 ? -1.492 11.398 -0.868 1 93.94 178 MET A C 1
ATOM 1446 O O . MET A 1 178 ? -2.104 10.719 -0.04 1 93.94 178 MET A O 1
ATOM 1450 N N . ILE A 1 179 ? -2.037 11.906 -1.906 1 92.44 179 ILE A N 1
ATOM 1451 C CA . ILE A 1 179 ? -3.361 11.492 -2.361 1 92.44 179 ILE A CA 1
ATOM 1452 C C . ILE A 1 179 ? -3.227 10.578 -3.574 1 92.44 179 ILE A C 1
ATOM 1454 O O . ILE A 1 179 ? -2.715 10.992 -4.617 1 92.44 179 ILE A O 1
ATOM 1458 N N . GLN A 1 180 ? -3.684 9.398 -3.395 1 90.25 180 GLN A N 1
ATOM 1459 C CA . GLN A 1 180 ? -3.504 8.391 -4.438 1 90.25 180 GLN A CA 1
ATOM 1460 C C . GLN A 1 180 ? -4.168 8.82 -5.738 1 90.25 180 GLN A C 1
ATOM 1462 O O . GLN A 1 180 ? -5.301 9.305 -5.73 1 90.25 180 GLN A O 1
ATOM 1467 N N . TYR A 1 181 ? -3.498 8.734 -6.84 1 89.94 181 TYR A N 1
ATOM 1468 C CA . TYR A 1 181 ? -3.975 9.062 -8.18 1 89.94 181 TYR A CA 1
ATOM 1469 C C . TYR A 1 181 ? -3.205 8.273 -9.234 1 89.94 181 TYR A C 1
ATOM 1471 O O . TYR A 1 181 ? -1.973 8.273 -9.242 1 89.94 181 TYR A O 1
ATOM 1479 N N . PHE A 1 182 ? -3.967 7.637 -10.188 1 87 182 PHE A N 1
ATOM 1480 C CA . PHE A 1 182 ? -3.316 6.797 -11.188 1 87 182 PHE A CA 1
ATOM 1481 C C . PHE A 1 182 ? -3.482 7.391 -12.578 1 87 182 PHE A C 1
ATOM 1483 O O . PHE A 1 182 ? -3.039 6.801 -13.562 1 87 182 PHE A O 1
ATOM 1490 N N . GLY A 1 183 ? -4.074 8.539 -12.625 1 87.19 183 GLY A N 1
ATOM 1491 C CA . GLY A 1 183 ? -4.301 9.156 -13.93 1 87.19 183 GLY A CA 1
ATOM 1492 C C . GLY A 1 183 ? -3.051 9.781 -14.516 1 87.19 183 GLY A C 1
ATOM 1493 O O . GLY A 1 183 ? -1.933 9.398 -14.164 1 87.19 183 GLY A O 1
ATOM 1494 N N . ARG A 1 184 ? -3.188 10.625 -15.453 1 88.31 184 ARG A N 1
ATOM 1495 C CA . ARG A 1 184 ? -2.055 11.148 -16.203 1 88.31 184 ARG A CA 1
ATOM 1496 C C . ARG A 1 184 ? -1.888 12.648 -15.961 1 88.31 184 ARG A C 1
ATOM 1498 O O . ARG A 1 184 ? -1.329 13.359 -16.797 1 88.31 184 ARG A O 1
ATOM 1505 N N . HIS A 1 185 ? -2.322 13.094 -14.875 1 89.31 185 HIS A N 1
ATOM 1506 C CA . HIS A 1 185 ? -2.189 14.516 -14.547 1 89.31 185 HIS A CA 1
ATOM 1507 C C . HIS A 1 185 ? -0.726 14.898 -14.359 1 89.31 185 HIS A C 1
ATOM 1509 O O . HIS A 1 185 ? 0.051 14.141 -13.773 1 89.31 185 HIS A O 1
ATOM 1515 N N . SER A 1 186 ? -0.345 16.047 -14.789 1 89.12 186 SER A N 1
ATOM 1516 C CA . SER A 1 186 ? 1.047 16.484 -14.82 1 89.12 186 SER A CA 1
ATOM 1517 C C . SER A 1 186 ? 1.587 16.688 -13.406 1 89.12 186 SER A C 1
ATOM 1519 O O . SER A 1 186 ? 2.801 16.672 -13.188 1 89.12 186 SER A O 1
ATOM 1521 N N . ALA A 1 187 ? 0.745 16.938 -12.461 1 90.69 187 ALA A N 1
ATOM 1522 C CA . ALA A 1 187 ? 1.188 17.172 -11.094 1 90.69 187 ALA A CA 1
ATOM 1523 C C . ALA A 1 187 ? 1.399 15.859 -10.352 1 90.69 187 ALA A C 1
ATOM 1525 O O . ALA A 1 187 ? 1.807 15.852 -9.188 1 90.69 187 ALA A O 1
ATOM 1526 N N . LYS A 1 188 ? 1.097 14.75 -10.945 1 91.81 188 LYS A N 1
ATOM 1527 C CA . LYS A 1 188 ? 1.261 13.438 -10.328 1 91.81 188 LYS A CA 1
ATOM 1528 C C . LYS A 1 188 ? 2.717 13.188 -9.945 1 91.81 188 LYS A C 1
ATOM 1530 O O . LYS A 1 188 ? 3.627 13.492 -10.719 1 91.81 188 LYS A O 1
ATOM 1535 N N . GLN A 1 189 ? 2.895 12.688 -8.742 1 91.31 189 GLN A N 1
ATOM 1536 C CA . GLN A 1 189 ? 4.223 12.367 -8.227 1 91.31 189 GLN A CA 1
ATOM 1537 C C . GLN A 1 189 ? 4.391 10.867 -8.039 1 91.31 189 GLN A C 1
ATOM 1539 O O . GLN A 1 189 ? 3.412 10.141 -7.844 1 91.31 189 GLN A O 1
ATOM 1544 N N . PHE A 1 190 ? 5.566 10.391 -8.266 1 88.56 190 PHE A N 1
ATOM 1545 C CA . PHE A 1 190 ? 5.969 9.039 -7.898 1 88.56 190 PHE A CA 1
ATOM 1546 C C . PHE A 1 190 ? 7.027 9.062 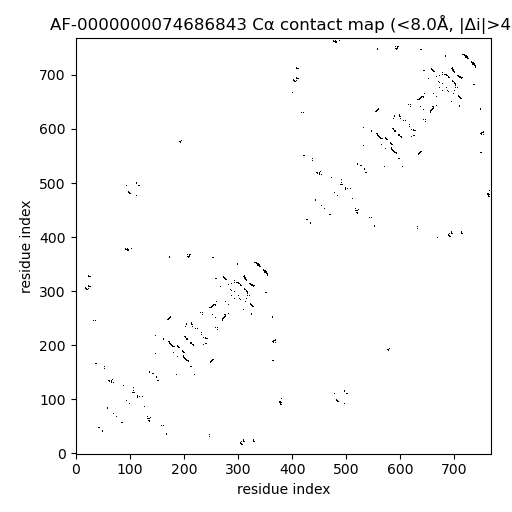-6.801 1 88.56 190 PHE A C 1
ATOM 1548 O O . PHE A 1 190 ? 8.125 9.578 -7.004 1 88.56 190 PHE A O 1
ATOM 1555 N N . ILE A 1 191 ? 6.746 8.633 -5.652 1 84.94 191 ILE A N 1
ATOM 1556 C CA . ILE A 1 191 ? 7.688 8.602 -4.539 1 84.94 191 ILE A CA 1
ATOM 1557 C C . ILE A 1 191 ? 7.891 7.16 -4.078 1 84.94 191 ILE A C 1
ATOM 1559 O O . ILE A 1 191 ? 6.992 6.559 -3.482 1 84.94 191 ILE A O 1
ATOM 1563 N N . LYS A 1 192 ? 9.195 6.789 -4.246 1 78 192 LYS A N 1
ATOM 1564 C CA . LYS A 1 192 ? 9.555 5.418 -3.896 1 78 192 LYS A CA 1
ATOM 1565 C C . LYS A 1 192 ? 9.562 5.223 -2.383 1 78 192 LYS A C 1
ATOM 1567 O O . LYS A 1 192 ? 9.914 6.141 -1.637 1 78 192 LYS A O 1
ATOM 1572 N N . GLY A 1 193 ? 8.953 4.168 -1.804 1 75.81 193 GLY A N 1
ATOM 1573 C CA . GLY A 1 193 ? 9.078 3.812 -0.399 1 75.81 193 GLY A CA 1
ATOM 1574 C C . GLY A 1 193 ? 7.855 4.195 0.42 1 75.81 193 GLY A C 1
ATOM 1575 O O . GLY A 1 193 ? 7.758 3.846 1.598 1 75.81 193 GLY A O 1
ATOM 1576 N N . LYS A 1 194 ? 7.117 5.172 -0.166 1 79.06 194 LYS A N 1
ATOM 1577 C CA . LYS A 1 194 ? 5.891 5.516 0.551 1 79.06 194 LYS A CA 1
ATOM 1578 C C . LYS A 1 194 ? 4.785 4.5 0.268 1 79.06 194 LYS A C 1
ATOM 1580 O O . LYS A 1 194 ? 4.777 3.861 -0.787 1 79.06 194 LYS A O 1
ATOM 1585 N N . PRO A 1 195 ? 3.904 4.367 1.195 1 77.69 195 PRO A N 1
ATOM 1586 C CA . PRO A 1 195 ? 2.787 3.451 0.952 1 77.69 195 PRO A CA 1
ATOM 1587 C C . PRO A 1 195 ? 1.98 3.82 -0.291 1 77.69 195 PRO A C 1
ATOM 1589 O O . PRO A 1 195 ? 1.597 2.941 -1.066 1 77.69 195 PRO A O 1
ATOM 1592 N N . ILE A 1 196 ? 1.686 5.102 -0.418 1 86.62 196 ILE A N 1
ATOM 1593 C CA . ILE A 1 196 ? 1.114 5.613 -1.659 1 86.62 196 ILE A CA 1
ATOM 1594 C C . ILE A 1 196 ? 2.227 6.148 -2.557 1 86.62 196 ILE A C 1
ATOM 1596 O O . ILE A 1 196 ? 2.773 7.227 -2.303 1 86.62 196 ILE A O 1
ATOM 1600 N N . ARG A 1 197 ? 2.469 5.387 -3.58 1 86.12 197 ARG A N 1
ATOM 1601 C CA . ARG A 1 197 ? 3.643 5.707 -4.387 1 86.12 197 ARG A CA 1
ATOM 1602 C C . ARG A 1 197 ? 3.289 6.684 -5.504 1 86.12 197 ARG A C 1
ATOM 1604 O O . ARG A 1 197 ? 4.141 7.449 -5.957 1 86.12 197 ARG A O 1
ATOM 1611 N N . TYR A 1 198 ? 2.004 6.602 -5.996 1 90.06 198 TYR A N 1
ATOM 1612 C CA . TYR A 1 198 ? 1.558 7.453 -7.094 1 90.06 198 TYR A CA 1
ATOM 1613 C C . TYR A 1 198 ? 0.412 8.352 -6.652 1 90.06 198 TYR A C 1
ATOM 1615 O O . TYR A 1 198 ? -0.564 7.887 -6.062 1 90.06 198 TYR A O 1
ATOM 1623 N N . GLY A 1 199 ? 0.604 9.633 -6.863 1 93.69 199 GLY A N 1
ATOM 1624 C CA . GLY A 1 199 ? -0.507 10.523 -6.559 1 93.69 199 GLY A CA 1
ATOM 1625 C C . GLY A 1 199 ? -0.087 11.969 -6.41 1 93.69 199 GLY A C 1
ATOM 1626 O O . GLY A 1 199 ? 0.949 12.383 -6.934 1 93.69 199 GLY A O 1
ATOM 1627 N N . TYR A 1 200 ? -0.987 12.742 -5.848 1 94.62 200 TYR A N 1
ATOM 1628 C CA . TYR A 1 200 ? -0.725 14.148 -5.582 1 94.62 200 TYR A CA 1
ATOM 1629 C C . TYR A 1 200 ? -0.018 14.328 -4.242 1 94.62 200 TYR A C 1
ATOM 1631 O O . TYR A 1 200 ? -0.344 13.656 -3.266 1 94.62 200 TYR A O 1
ATOM 1639 N N . LYS A 1 201 ? 0.917 15.164 -4.273 1 94.31 201 LYS A N 1
ATOM 1640 C CA . LYS A 1 201 ? 1.609 15.539 -3.043 1 94.31 201 LYS A CA 1
ATOM 1641 C C . LYS A 1 201 ? 1.035 16.828 -2.459 1 94.31 201 LYS A C 1
ATOM 1643 O O . LYS A 1 201 ? 0.908 17.828 -3.164 1 94.31 201 LYS A O 1
ATOM 1648 N N . ILE A 1 202 ? 0.688 16.75 -1.171 1 95.81 202 ILE A N 1
ATOM 1649 C CA . ILE A 1 202 ? 0.148 17.922 -0.469 1 95.81 202 ILE A CA 1
ATOM 1650 C C . ILE A 1 202 ? 0.995 18.219 0.767 1 95.81 202 ILE A C 1
ATOM 1652 O O . ILE A 1 202 ? 1.269 17.312 1.567 1 95.81 202 ILE A O 1
ATOM 1656 N N . TRP A 1 203 ? 1.438 19.453 0.901 1 96.06 203 TRP A N 1
ATOM 1657 C CA . TRP A 1 203 ? 2.029 19.922 2.152 1 96.06 203 TRP A CA 1
ATOM 1658 C C . TRP A 1 203 ? 0.948 20.297 3.16 1 96.06 203 TRP A C 1
ATOM 1660 O O . TRP A 1 203 ? 0.023 21.047 2.836 1 96.06 203 TRP A O 1
ATOM 1670 N N . ILE A 1 204 ? 1.137 19.766 4.371 1 97.75 204 ILE A N 1
ATOM 1671 C CA . ILE A 1 204 ? 0.023 19.984 5.289 1 97.75 204 ILE A CA 1
ATOM 1672 C C . ILE A 1 204 ? 0.556 20.391 6.664 1 97.75 204 ILE A C 1
ATOM 1674 O O . ILE A 1 204 ? 1.577 19.859 7.117 1 97.75 204 ILE A O 1
ATOM 1678 N N . LEU A 1 205 ? -0.063 21.375 7.266 1 98.5 205 LEU A N 1
ATOM 1679 C CA . LEU A 1 205 ? 0.083 21.734 8.672 1 98.5 205 LEU A CA 1
ATOM 1680 C C . LEU A 1 205 ? -1.043 21.125 9.5 1 98.5 205 LEU A C 1
ATOM 1682 O O . LEU A 1 205 ? -2.221 21.344 9.219 1 98.5 205 LEU A O 1
ATOM 1686 N N . THR A 1 206 ? -0.707 20.344 10.516 1 98.44 206 THR A N 1
ATOM 1687 C CA . THR A 1 206 ? -1.733 19.641 11.289 1 98.44 206 THR A CA 1
ATOM 1688 C C . THR A 1 206 ? -1.494 19.812 12.781 1 98.44 206 THR A C 1
ATOM 1690 O O . THR A 1 206 ? -0.394 20.188 13.203 1 98.44 206 THR A O 1
ATOM 1693 N N . THR A 1 207 ? -2.492 19.562 13.562 1 97.38 207 THR A N 1
ATOM 1694 C CA . THR A 1 207 ? -2.322 19.328 14.992 1 97.38 207 THR A CA 1
ATOM 1695 C C . THR A 1 207 ? -1.771 17.922 15.242 1 97.38 207 THR A C 1
ATOM 1697 O O . THR A 1 207 ? -1.66 17.109 14.32 1 97.38 207 THR A O 1
ATOM 1700 N N . SER A 1 208 ? -1.482 17.609 16.5 1 94.12 208 SER A N 1
ATOM 1701 C CA . SER A 1 208 ? -0.938 16.312 16.875 1 94.12 208 SER A CA 1
ATOM 1702 C C . SER A 1 208 ? -1.972 15.203 16.688 1 94.12 208 SER A C 1
ATOM 1704 O O . SER A 1 208 ? -1.615 14.031 16.516 1 94.12 208 SER A O 1
ATOM 1706 N N . LEU A 1 209 ? -3.225 15.586 16.609 1 93.31 209 LEU A N 1
ATOM 1707 C CA . LEU A 1 209 ? -4.285 14.594 16.469 1 93.31 209 LEU A CA 1
ATOM 1708 C C . LEU A 1 209 ? -4.723 14.469 15.016 1 93.31 209 LEU A C 1
ATOM 1710 O O . LEU A 1 209 ? -5.676 13.742 14.711 1 93.31 209 LEU A O 1
ATOM 1714 N N . GLY A 1 210 ? -4.094 15.234 14.188 1 96.38 210 GLY A N 1
ATOM 1715 C CA . GLY A 1 210 ? -4.293 15 12.766 1 96.38 210 GLY A CA 1
ATOM 1716 C C . GLY A 1 210 ? -5.281 15.961 12.133 1 96.38 210 GLY A C 1
ATOM 1717 O O . GLY A 1 210 ? -5.703 15.766 10.992 1 96.38 210 GLY A O 1
ATOM 1718 N N . TYR A 1 211 ? -5.734 17 12.883 1 96.75 211 TYR A N 1
ATOM 1719 C CA . TYR A 1 211 ? -6.582 18.016 12.273 1 96.75 211 TYR A CA 1
ATOM 1720 C C . TYR A 1 211 ? -5.789 18.859 11.281 1 96.75 211 TYR A C 1
ATOM 1722 O O . TYR A 1 211 ? -4.742 19.422 11.625 1 96.75 211 TYR A O 1
ATOM 1730 N N . ALA A 1 212 ? -6.293 18.969 10.07 1 97.5 212 ALA A N 1
ATOM 1731 C CA . ALA A 1 212 ? -5.629 19.781 9.055 1 97.5 212 ALA A CA 1
ATOM 1732 C C . ALA A 1 212 ? -5.918 21.266 9.25 1 97.5 212 ALA A C 1
ATOM 1734 O O . ALA A 1 212 ? -7.074 21.656 9.414 1 97.5 212 ALA A O 1
ATOM 1735 N N . ILE A 1 213 ? -4.879 22.062 9.227 1 98 213 ILE A N 1
ATOM 1736 C CA . ILE A 1 213 ? -5.027 23.5 9.43 1 98 213 ILE A CA 1
ATOM 1737 C C . ILE A 1 213 ? -4.863 24.234 8.094 1 98 213 ILE A C 1
ATOM 1739 O O . ILE A 1 213 ? -5.621 25.156 7.789 1 98 213 ILE A O 1
ATOM 1743 N N . ASN A 1 214 ? -3.924 23.828 7.395 1 97.88 214 ASN A N 1
ATOM 1744 C CA . ASN A 1 214 ? -3.592 24.438 6.109 1 97.88 214 ASN A CA 1
ATOM 1745 C C . ASN A 1 214 ? -2.947 23.438 5.164 1 97.88 214 ASN A C 1
ATOM 1747 O O . ASN A 1 214 ? -2.146 22.594 5.594 1 97.88 214 ASN A O 1
ATOM 1751 N N . LEU A 1 215 ? -3.391 23.531 3.895 1 97.25 215 LEU A N 1
ATOM 1752 C CA . LEU A 1 215 ? -2.898 22.609 2.877 1 97.25 215 LEU A CA 1
ATOM 1753 C C . LEU A 1 215 ? -2.385 23.375 1.658 1 97.25 215 LEU A C 1
ATOM 1755 O O . LEU A 1 215 ? -2.994 24.359 1.235 1 97.25 215 LEU A O 1
ATOM 1759 N N . ILE A 1 216 ? -1.262 22.891 1.138 1 94.88 216 ILE A N 1
ATOM 1760 C CA . ILE A 1 216 ? -0.704 23.453 -0.089 1 94.88 216 ILE A CA 1
ATOM 1761 C C . ILE A 1 216 ? -0.346 22.328 -1.054 1 94.88 216 ILE A C 1
ATOM 1763 O O . ILE A 1 216 ? 0.585 21.547 -0.802 1 94.88 216 ILE A O 1
ATOM 1767 N N . PRO A 1 217 ? -1.117 22.203 -2.172 1 93.81 217 PRO A N 1
ATOM 1768 C CA . PRO A 1 217 ? -0.755 21.172 -3.146 1 93.81 217 PRO A CA 1
ATOM 1769 C C . PRO A 1 217 ? 0.562 21.484 -3.859 1 93.81 217 PRO A C 1
ATOM 1771 O O . PRO A 1 217 ? 0.824 22.625 -4.223 1 93.81 217 PRO A O 1
ATOM 1774 N N . TYR A 1 218 ? 1.33 20.484 -4.039 1 91.31 218 TYR A N 1
ATOM 1775 C CA . TYR A 1 218 ? 2.604 20.625 -4.738 1 91.31 218 TYR A CA 1
ATOM 1776 C C . TYR A 1 218 ? 2.404 20.562 -6.246 1 91.31 218 TYR A C 1
ATOM 1778 O O . TYR A 1 218 ? 1.744 19.656 -6.758 1 91.31 218 TYR A O 1
ATOM 1786 N N . GLN A 1 219 ? 2.861 21.469 -6.984 1 86.44 219 GLN A N 1
ATOM 1787 C CA . GLN A 1 219 ? 2.75 21.469 -8.438 1 86.44 219 GLN A CA 1
ATOM 1788 C C . GLN A 1 219 ? 4.125 21.469 -9.094 1 86.44 219 GLN A C 1
ATOM 1790 O O . GLN A 1 219 ? 4.367 20.719 -10.039 1 86.44 219 GLN A O 1
ATOM 1795 N N . SER A 1 220 ? 4.984 22.359 -8.82 1 75.69 220 SER A N 1
ATOM 1796 C CA . SER A 1 220 ? 6.355 22.422 -9.312 1 75.69 220 SER A CA 1
ATOM 1797 C C . SER A 1 220 ? 7.23 23.266 -8.406 1 75.69 220 SER A C 1
ATOM 1799 O O . SER A 1 220 ? 6.723 24.094 -7.633 1 75.69 220 SER A O 1
ATOM 1801 N N . THR A 1 221 ? 8.453 22.922 -8.484 1 65.81 221 THR A N 1
ATOM 1802 C CA . THR A 1 221 ? 9.422 23.703 -7.723 1 65.81 221 THR A CA 1
ATOM 1803 C C . THR A 1 221 ? 9.469 25.141 -8.219 1 65.81 221 THR A C 1
ATOM 1805 O O . THR A 1 221 ? 9.75 26.062 -7.449 1 65.81 221 THR A O 1
ATOM 1808 N N . ALA A 1 222 ? 9.055 25.203 -9.383 1 57.25 222 ALA A N 1
ATOM 1809 C CA . ALA A 1 222 ? 9.219 26.5 -10.039 1 57.25 222 ALA A CA 1
ATOM 1810 C C . ALA A 1 222 ? 8.219 27.516 -9.5 1 57.25 222 ALA A C 1
ATOM 1812 O O . ALA A 1 222 ? 8.453 28.734 -9.586 1 57.25 222 ALA A O 1
ATOM 1813 N N . THR A 1 223 ? 7.273 27.078 -8.82 1 57.66 223 THR A N 1
ATOM 1814 C CA . THR A 1 223 ? 6.18 27.984 -8.5 1 57.66 223 THR A CA 1
ATOM 1815 C C . THR A 1 223 ? 6.395 28.625 -7.129 1 57.66 223 THR A C 1
ATOM 1817 O O . THR A 1 223 ? 5.676 29.547 -6.746 1 57.66 223 THR A O 1
ATOM 1820 N N . VAL A 1 224 ? 7.516 28.172 -6.457 1 61.31 224 VAL A N 1
ATOM 1821 C CA . VAL A 1 224 ? 7.676 28.688 -5.102 1 61.31 224 VAL A CA 1
ATOM 1822 C C . VAL A 1 224 ? 8.789 29.734 -5.082 1 61.31 224 VAL A C 1
ATOM 1824 O O . VAL A 1 224 ? 9.93 29.453 -5.461 1 61.31 224 VAL A O 1
ATOM 1827 N N . LYS A 1 225 ? 8.383 31.062 -4.949 1 65.12 225 LYS A N 1
ATOM 1828 C CA . LYS A 1 225 ? 9.367 32.125 -4.719 1 65.12 225 LYS A CA 1
ATOM 1829 C C . LYS A 1 225 ? 9.898 32.062 -3.289 1 65.12 225 LYS A C 1
ATOM 1831 O O . LYS A 1 225 ? 9.219 32.5 -2.357 1 65.12 225 LYS A O 1
ATOM 1836 N N . ALA A 1 226 ? 11.062 31.438 -3.146 1 67.81 226 ALA A N 1
ATOM 1837 C CA . ALA A 1 226 ? 11.602 31.203 -1.807 1 67.81 226 ALA A CA 1
ATOM 1838 C C . ALA A 1 226 ? 12.453 32.375 -1.346 1 67.81 226 ALA A C 1
ATOM 1840 O O . ALA A 1 226 ? 13.133 33.031 -2.154 1 67.81 226 ALA A O 1
ATOM 1841 N N . VAL A 1 227 ? 12.227 32.812 -0.09 1 69.25 227 VAL A N 1
ATOM 1842 C CA . VAL A 1 227 ? 13.156 33.719 0.578 1 69.25 227 VAL A CA 1
ATOM 1843 C C . VAL A 1 227 ? 14.586 33.188 0.436 1 69.25 227 VAL A C 1
ATOM 1845 O O . VAL A 1 227 ? 14.812 31.984 0.462 1 69.25 227 VAL A O 1
ATOM 1848 N N . PRO A 1 228 ? 15.414 34.125 0.105 1 67.12 228 PRO A N 1
ATOM 1849 C CA . PRO A 1 228 ? 16.797 33.688 -0.051 1 67.12 228 PRO A CA 1
ATOM 1850 C C . PRO A 1 228 ? 17.281 32.812 1.108 1 67.12 228 PRO A C 1
ATOM 1852 O O . PRO A 1 228 ? 17.031 33.125 2.271 1 67.12 228 PRO A O 1
ATOM 1855 N N . GLY A 1 229 ? 17.828 31.734 0.875 1 71.69 229 GLY A N 1
ATOM 1856 C CA . GLY A 1 229 ? 18.422 30.859 1.878 1 71.69 229 GLY A CA 1
ATOM 1857 C C . GLY A 1 229 ? 17.469 29.797 2.369 1 71.69 229 GLY A C 1
ATOM 1858 O O . GLY A 1 229 ? 17.891 28.797 2.957 1 71.69 229 GLY A O 1
ATOM 1859 N N . LEU A 1 230 ? 16.234 29.891 2.207 1 80.94 230 LEU A N 1
ATOM 1860 C CA . LEU A 1 230 ? 15.242 28.984 2.781 1 80.94 230 LEU A CA 1
ATOM 1861 C C . LEU A 1 230 ? 15.031 27.766 1.874 1 80.94 230 LEU A C 1
ATOM 1863 O O . LEU A 1 230 ? 14.812 26.656 2.355 1 80.94 230 LEU A O 1
ATOM 1867 N N . GLY A 1 231 ? 15.203 27.891 0.625 1 81.94 231 GLY A N 1
ATOM 1868 C CA . GLY A 1 231 ? 14.828 26.859 -0.318 1 81.94 231 GLY A CA 1
ATOM 1869 C C . GLY A 1 231 ? 13.328 26.656 -0.418 1 81.94 231 GLY A C 1
ATOM 1870 O O . GLY A 1 231 ? 12.562 27.281 0.319 1 81.94 231 GLY A O 1
ATOM 1871 N N . MET A 1 232 ? 12.93 25.766 -1.205 1 82.44 232 MET A N 1
ATOM 1872 C CA . MET A 1 232 ? 11.516 25.516 -1.468 1 82.44 232 MET A CA 1
ATOM 1873 C C . MET A 1 232 ? 10.828 24.953 -0.235 1 82.44 232 MET A C 1
ATOM 1875 O O . MET A 1 232 ? 9.75 25.406 0.149 1 82.44 232 MET A O 1
ATOM 1879 N N . ALA A 1 233 ? 11.484 24.031 0.418 1 83.88 233 ALA A N 1
ATOM 1880 C CA . ALA A 1 233 ? 10.875 23.359 1.561 1 83.88 233 ALA A CA 1
ATOM 1881 C C . ALA A 1 233 ? 10.695 24.328 2.732 1 83.88 233 ALA A C 1
ATOM 1883 O O . ALA A 1 233 ? 9.656 24.297 3.406 1 83.88 233 ALA A O 1
ATOM 1884 N N . GLY A 1 234 ? 11.68 25.125 2.953 1 89.38 234 GLY A N 1
ATOM 1885 C CA . GLY A 1 234 ? 11.562 26.141 3.998 1 89.38 234 GLY A CA 1
ATOM 1886 C C . GLY A 1 234 ? 10.453 27.141 3.736 1 89.38 234 GLY A C 1
ATOM 1887 O O . GLY A 1 234 ? 9.711 27.5 4.652 1 89.38 234 GLY A O 1
ATOM 1888 N N . GLN A 1 235 ? 10.328 27.484 2.529 1 92.06 235 GLN A N 1
ATOM 1889 C CA . GLN A 1 235 ? 9.281 28.438 2.164 1 92.06 235 GLN A CA 1
ATOM 1890 C C . GLN A 1 235 ? 7.898 27.828 2.383 1 92.06 235 GLN A C 1
ATOM 1892 O O . GLN A 1 235 ? 6.973 28.531 2.812 1 92.06 235 GLN A O 1
ATOM 1897 N N . VAL A 1 236 ? 7.777 26.656 2.082 1 92.69 236 VAL A N 1
ATOM 1898 C CA . VAL A 1 236 ? 6.508 25.953 2.258 1 92.69 236 VAL A CA 1
ATOM 1899 C C . VAL A 1 236 ? 6.074 26.031 3.721 1 92.69 236 VAL A C 1
ATOM 1901 O O . VAL A 1 236 ? 4.906 26.281 4.016 1 92.69 236 VAL A O 1
ATOM 1904 N N . VAL A 1 237 ? 7.035 25.797 4.617 1 96.12 237 VAL A N 1
ATOM 1905 C CA . VAL A 1 237 ? 6.719 25.859 6.043 1 96.12 237 VAL A CA 1
ATOM 1906 C C . VAL A 1 237 ? 6.223 27.25 6.398 1 96.12 237 VAL A C 1
ATOM 1908 O O . VAL A 1 237 ? 5.207 27.406 7.078 1 96.12 237 VAL A O 1
ATOM 1911 N N . LEU A 1 238 ? 6.906 28.234 5.891 1 95.38 238 LEU A N 1
ATOM 1912 C CA . LEU A 1 238 ? 6.516 29.609 6.18 1 95.38 238 LEU A CA 1
ATOM 1913 C C . LEU A 1 238 ? 5.121 29.906 5.633 1 95.38 238 LEU A C 1
ATOM 1915 O O . LEU A 1 238 ? 4.316 30.547 6.297 1 95.38 238 LEU A O 1
ATOM 1919 N N . ASP A 1 239 ? 4.832 29.391 4.465 1 94 239 ASP A N 1
ATOM 1920 C CA . ASP A 1 239 ? 3.518 29.609 3.861 1 94 239 ASP A CA 1
ATOM 1921 C C . ASP A 1 239 ? 2.422 28.922 4.68 1 94 239 ASP A C 1
ATOM 1923 O O . ASP A 1 239 ? 1.34 29.484 4.863 1 94 239 ASP A O 1
ATOM 1927 N N . LEU A 1 240 ? 2.709 27.828 5.18 1 96.69 240 LEU A N 1
ATOM 1928 C CA . LEU A 1 240 ? 1.729 27.062 5.938 1 96.69 240 LEU A CA 1
ATOM 1929 C C . LEU A 1 240 ? 1.408 27.75 7.262 1 96.69 240 LEU A C 1
ATOM 1931 O O . LEU A 1 240 ? 0.247 27.797 7.676 1 96.69 240 LEU A O 1
ATOM 1935 N N . VAL A 1 241 ? 2.41 28.344 7.898 1 97.06 241 VAL A N 1
ATOM 1936 C CA . VAL A 1 241 ? 2.211 28.844 9.25 1 97.06 241 VAL A CA 1
ATOM 1937 C C . VAL A 1 241 ? 1.597 30.25 9.188 1 97.06 241 VAL A C 1
ATOM 1939 O O . VAL A 1 241 ? 1.203 30.812 10.211 1 97.06 241 VAL A O 1
ATOM 1942 N N . THR A 1 242 ? 1.45 30.828 8.008 1 93.75 242 THR A N 1
ATOM 1943 C CA . THR A 1 242 ? 0.796 32.125 7.867 1 93.75 242 THR A CA 1
ATOM 1944 C C . THR A 1 242 ? -0.663 32.031 8.312 1 93.75 242 THR A C 1
ATOM 1946 O O . THR A 1 242 ? -1.277 33.062 8.633 1 93.75 242 THR A O 1
ATOM 1949 N N . ALA A 1 243 ? -1.22 30.859 8.281 1 93.25 243 ALA A N 1
ATOM 1950 C CA . ALA A 1 243 ? -2.619 30.625 8.625 1 93.25 243 ALA A CA 1
ATOM 1951 C C . ALA A 1 243 ? -2.826 30.703 10.141 1 93.25 243 ALA A C 1
ATOM 1953 O O . ALA A 1 243 ? -3.961 30.797 10.609 1 93.25 243 ALA A O 1
ATOM 1954 N N . LEU A 1 244 ? -1.748 30.719 10.914 1 96.31 244 LEU A N 1
ATOM 1955 C CA . LEU A 1 244 ? -1.865 30.578 12.359 1 96.31 244 LEU A CA 1
ATOM 1956 C C . LEU A 1 244 ? -2.188 31.906 13.016 1 96.31 244 LEU A C 1
ATOM 1958 O O . LEU A 1 244 ? -1.659 32.938 12.609 1 96.31 244 LEU A O 1
ATOM 1962 N N . PRO A 1 245 ? -3.051 31.891 13.977 1 94.56 245 PRO A N 1
ATOM 1963 C CA . PRO A 1 245 ? -3.273 33.094 14.758 1 94.56 245 PRO A CA 1
ATOM 1964 C C . PRO A 1 245 ? -2.066 33.469 15.609 1 94.56 245 PRO A C 1
ATOM 1966 O O . PRO A 1 245 ? -1.073 32.75 15.641 1 94.56 245 PRO A O 1
ATOM 1969 N N . GLN A 1 246 ? -2.217 34.594 16.234 1 91.75 246 GLN A N 1
ATOM 1970 C CA . GLN A 1 246 ? -1.097 35.094 17.016 1 91.75 246 GLN A CA 1
ATOM 1971 C C . GLN A 1 246 ? -0.915 34.281 18.297 1 91.75 246 GLN A C 1
ATOM 1973 O O . GLN A 1 246 ? -1.768 34.312 19.188 1 91.75 246 GLN A O 1
ATOM 1978 N N . ASN A 1 247 ? 0.094 33.531 18.422 1 95.75 247 ASN A N 1
ATOM 1979 C CA . ASN A 1 247 ? 0.567 32.75 19.547 1 95.75 247 ASN A CA 1
ATOM 1980 C C . ASN A 1 247 ? 1.888 32.062 19.219 1 95.75 247 ASN A C 1
ATOM 1982 O O . ASN A 1 247 ? 2.33 32.062 18.078 1 95.75 247 ASN A O 1
ATOM 1986 N N . CYS A 1 248 ? 2.508 31.594 20.172 1 96.94 248 CYS A N 1
ATOM 1987 C CA . CYS A 1 248 ? 3.756 30.875 19.938 1 96.94 248 CYS A CA 1
ATOM 1988 C C . CYS A 1 248 ? 3.5 29.375 19.734 1 96.94 248 CYS A C 1
ATOM 1990 O O . CYS A 1 248 ? 3.672 28.578 20.656 1 96.94 248 CYS A O 1
ATOM 1992 N N . PHE A 1 249 ? 3.16 29.062 18.609 1 97.81 249 PHE A N 1
ATOM 1993 C CA . PHE A 1 249 ? 3.021 27.656 18.25 1 97.81 249 PHE A CA 1
ATOM 1994 C C . PHE A 1 249 ? 4.387 27 18.141 1 97.81 249 PHE A C 1
ATOM 1996 O O . PHE A 1 249 ? 5.391 27.672 17.891 1 97.81 249 PHE A O 1
ATOM 2003 N N . HIS A 1 250 ? 4.395 25.75 18.406 1 98.38 250 HIS A N 1
ATOM 2004 C CA . HIS A 1 250 ? 5.582 24.938 18.188 1 98.38 250 HIS A CA 1
ATOM 2005 C C . HIS A 1 250 ? 5.41 24.016 16.969 1 98.38 250 HIS A C 1
ATOM 2007 O O . HIS A 1 250 ? 4.625 23.062 17.016 1 98.38 250 HIS A O 1
ATOM 2013 N N . VAL A 1 251 ? 6.164 24.25 15.953 1 98.44 251 VAL A N 1
ATOM 2014 C CA . VAL A 1 251 ? 6.008 23.516 14.695 1 98.44 251 VAL A CA 1
ATOM 2015 C C . VAL A 1 251 ? 7.125 22.484 14.555 1 98.44 251 VAL A C 1
ATOM 2017 O O . VAL A 1 251 ? 8.305 22.828 14.625 1 98.44 251 VAL A O 1
ATOM 2020 N N . THR A 1 252 ? 6.73 21.25 14.391 1 98.62 252 THR A N 1
ATOM 2021 C CA . THR A 1 252 ? 7.676 20.156 14.211 1 98.62 252 THR A CA 1
ATOM 2022 C C . THR A 1 252 ? 7.684 19.672 12.758 1 98.62 252 THR A C 1
ATOM 2024 O O . THR A 1 252 ? 6.629 19.578 12.125 1 98.62 252 THR A O 1
ATOM 2027 N N . PHE A 1 253 ? 8.875 19.422 12.125 1 97.94 253 PHE A N 1
ATOM 2028 C CA . PHE A 1 253 ? 8.961 18.969 10.742 1 97.94 253 PHE A CA 1
ATOM 2029 C C . PHE A 1 253 ? 10.219 18.141 10.531 1 97.94 253 PHE A C 1
ATOM 2031 O O . PHE A 1 253 ? 11.07 18.047 11.414 1 97.94 253 PHE A O 1
ATOM 2038 N N . ASP A 1 254 ? 10.32 17.453 9.445 1 95.56 254 ASP A N 1
ATOM 2039 C CA . ASP A 1 254 ? 11.422 16.531 9.219 1 95.56 254 ASP A CA 1
ATOM 2040 C C . ASP A 1 254 ? 12.578 17.203 8.5 1 95.56 254 ASP A C 1
ATOM 2042 O O . ASP A 1 254 ? 12.594 18.422 8.344 1 95.56 254 ASP A O 1
ATOM 2046 N N . ASN A 1 255 ? 13.586 16.422 8.086 1 94.75 255 ASN A N 1
ATOM 2047 C CA . ASN A 1 255 ? 14.852 16.953 7.598 1 94.75 255 ASN A CA 1
ATOM 2048 C C . ASN A 1 255 ? 14.719 17.516 6.18 1 94.75 255 ASN A C 1
ATOM 2050 O O . ASN A 1 255 ? 15.625 18.188 5.691 1 94.75 255 ASN A O 1
ATOM 2054 N N . LEU A 1 256 ? 13.578 17.266 5.605 1 91.88 256 LEU A N 1
ATOM 2055 C CA . LEU A 1 256 ? 13.312 17.891 4.312 1 91.88 256 LEU A CA 1
ATOM 2056 C C . LEU A 1 256 ? 13.164 19.406 4.461 1 91.88 256 LEU A C 1
ATOM 2058 O O . LEU A 1 256 ? 13.602 20.156 3.59 1 91.88 256 LEU A O 1
ATOM 2062 N N . PHE A 1 257 ? 12.648 19.781 5.535 1 94.06 257 PHE A N 1
ATOM 2063 C CA . PHE A 1 257 ? 12.258 21.172 5.719 1 94.06 257 PHE A CA 1
ATOM 2064 C C . PHE A 1 257 ? 13.297 21.922 6.555 1 94.06 257 PHE A C 1
ATOM 2066 O O . PHE A 1 257 ? 13.5 23.125 6.375 1 94.06 257 PHE A O 1
ATOM 2073 N N . SER A 1 258 ? 13.938 21.266 7.332 1 94.38 258 SER A N 1
ATOM 2074 C CA . SER A 1 258 ? 14.719 21.875 8.406 1 94.38 258 SER A CA 1
ATOM 2075 C C . SER A 1 258 ? 15.977 22.547 7.859 1 94.38 258 SER A C 1
ATOM 2077 O O . SER A 1 258 ? 16.703 21.969 7.047 1 94.38 258 SER A O 1
ATOM 2079 N N . SER A 1 259 ? 16.234 23.75 8.305 1 93.5 259 SER A N 1
ATOM 2080 C CA . SER A 1 259 ? 17.453 24.5 8.047 1 93.5 259 SER A CA 1
ATOM 2081 C C . SER A 1 259 ? 17.672 25.562 9.117 1 93.5 259 SER A C 1
ATOM 2083 O O . SER A 1 259 ? 16.734 25.953 9.82 1 93.5 259 SER A O 1
ATOM 2085 N N . LEU A 1 260 ? 18.938 26.016 9.234 1 93.81 260 LEU A N 1
ATOM 2086 C CA . LEU A 1 260 ? 19.25 27.094 10.18 1 93.81 260 LEU A CA 1
ATOM 2087 C C . LEU A 1 260 ? 18.484 28.359 9.828 1 93.81 260 LEU A C 1
ATOM 2089 O O . LEU A 1 260 ? 17.953 29.031 10.711 1 93.81 260 LEU A O 1
ATOM 2093 N N . ALA A 1 261 ? 18.375 28.594 8.594 1 92.5 261 ALA A N 1
ATOM 2094 C CA . ALA A 1 261 ? 17.688 29.797 8.117 1 92.5 261 ALA A CA 1
ATOM 2095 C C . ALA A 1 261 ? 16.203 29.75 8.469 1 92.5 261 ALA A C 1
ATOM 2097 O O . ALA A 1 261 ? 15.617 30.75 8.867 1 92.5 261 ALA A O 1
ATOM 2098 N N . LEU A 1 262 ? 15.602 28.641 8.297 1 95.12 262 LEU A N 1
ATOM 2099 C CA . LEU A 1 262 ? 14.18 28.484 8.617 1 95.12 262 LEU A CA 1
ATOM 2100 C C . LEU A 1 262 ? 13.945 28.688 10.109 1 95.12 262 LEU A C 1
ATOM 2102 O O . LEU A 1 262 ? 13 29.375 10.508 1 95.12 262 LEU A O 1
ATOM 2106 N N . ALA A 1 263 ? 14.797 28.109 10.945 1 95.31 263 ALA A N 1
ATOM 2107 C CA . ALA A 1 263 ? 14.664 28.25 12.391 1 95.31 263 ALA A CA 1
ATOM 2108 C C . ALA A 1 263 ? 14.766 29.719 12.805 1 95.31 263 ALA A C 1
ATOM 2110 O O . ALA A 1 263 ? 14 30.188 13.648 1 95.31 263 ALA A O 1
ATOM 2111 N N . GLU A 1 264 ? 15.688 30.391 12.195 1 93.88 264 GLU A N 1
ATOM 2112 C CA . GLU A 1 264 ? 15.844 31.812 12.477 1 93.88 264 GLU A CA 1
ATOM 2113 C C . GLU A 1 264 ? 14.594 32.594 12.094 1 93.88 264 GLU A C 1
ATOM 2115 O O . GLU A 1 264 ? 14.141 33.469 12.852 1 93.88 264 GLU A O 1
ATOM 2120 N N . GLU A 1 265 ? 14.109 32.312 10.961 1 94.12 265 GLU A N 1
ATOM 2121 C CA . GLU A 1 265 ? 12.922 33 10.477 1 94.12 265 GLU A CA 1
ATOM 2122 C C . GLU A 1 265 ? 11.719 32.719 11.367 1 94.12 265 GLU A C 1
ATOM 2124 O O . GLU A 1 265 ? 10.945 33.625 11.68 1 94.12 265 GLU A O 1
ATOM 2129 N N . LEU A 1 266 ? 11.539 31.5 11.773 1 96.25 266 LEU A N 1
ATOM 2130 C CA . LEU A 1 266 ? 10.43 31.156 12.656 1 96.25 266 LEU A CA 1
ATOM 2131 C C . LEU A 1 266 ? 10.57 31.844 14.008 1 96.25 266 LEU A C 1
ATOM 2133 O O . LEU A 1 266 ? 9.586 32.312 14.586 1 96.25 266 LEU A O 1
ATOM 2137 N N . THR A 1 267 ? 11.844 31.938 14.461 1 96 267 THR A N 1
ATOM 2138 C CA . THR A 1 267 ? 12.102 32.656 15.703 1 96 267 THR A CA 1
ATOM 2139 C C . THR A 1 267 ? 11.688 34.125 15.562 1 96 267 THR A C 1
ATOM 2141 O O . THR A 1 267 ? 11.031 34.688 16.453 1 96 267 THR A O 1
ATOM 2144 N N . ARG A 1 268 ? 12.023 34.688 14.492 1 93.19 268 ARG A N 1
ATOM 2145 C CA . ARG A 1 268 ? 11.672 36.094 14.234 1 93.19 268 ARG A CA 1
ATOM 2146 C C . ARG A 1 268 ? 10.164 36.281 14.227 1 93.19 268 ARG A C 1
ATOM 2148 O O . ARG A 1 268 ? 9.664 37.344 14.641 1 93.19 268 ARG A O 1
ATOM 2155 N N . ARG A 1 269 ? 9.438 35.281 13.883 1 93.81 269 ARG A N 1
ATOM 2156 C CA . ARG A 1 269 ? 7.98 35.375 13.773 1 93.81 269 ARG A CA 1
ATOM 2157 C C . ARG A 1 269 ? 7.309 34.969 15.078 1 93.81 269 ARG A C 1
ATOM 2159 O O . ARG A 1 269 ? 6.082 34.906 15.156 1 93.81 269 ARG A O 1
ATOM 2166 N N . GLY A 1 270 ? 8.141 34.594 16 1 95.25 270 GLY A N 1
ATOM 2167 C CA . GLY A 1 270 ? 7.613 34.25 17.312 1 95.25 270 GLY A CA 1
ATOM 2168 C C . GLY A 1 270 ? 7.098 32.812 17.375 1 95.25 270 GLY A C 1
ATOM 2169 O O . GLY A 1 270 ? 6.203 32.5 18.172 1 95.25 270 GLY A O 1
ATOM 2170 N N . LEU A 1 271 ? 7.562 31.984 16.547 1 97.44 271 LEU A N 1
ATOM 2171 C CA . LEU A 1 271 ? 7.16 30.578 16.516 1 97.44 271 LEU A CA 1
ATOM 2172 C C . LEU A 1 271 ? 8.297 29.672 16.969 1 97.44 271 LEU A C 1
ATOM 2174 O O . LEU A 1 271 ? 9.461 29.922 16.641 1 97.44 271 LEU A O 1
ATOM 2178 N N . ALA A 1 272 ? 7.988 28.719 17.734 1 98.06 272 ALA A N 1
ATOM 2179 C CA . ALA A 1 272 ? 8.953 27.688 18.109 1 98.06 272 ALA A CA 1
ATOM 2180 C C . ALA A 1 272 ? 9.016 26.578 17.047 1 98.06 272 ALA A C 1
ATOM 2182 O O . ALA A 1 272 ? 8.078 26.406 16.266 1 98.06 272 ALA A O 1
ATOM 2183 N N . CYS A 1 273 ? 10.141 25.875 17 1 98.19 273 CYS A N 1
ATOM 2184 C CA . CYS A 1 273 ? 10.234 24.797 16.031 1 98.19 273 CYS A CA 1
ATOM 2185 C C . CYS A 1 273 ? 11.234 23.734 16.469 1 98.19 273 CYS A C 1
ATOM 2187 O O . CYS A 1 273 ? 12.141 24.031 17.25 1 98.19 273 CYS A O 1
ATOM 2189 N N . THR A 1 274 ? 11.008 22.578 16.125 1 98.44 274 THR A N 1
ATOM 2190 C CA . THR A 1 274 ? 11.906 21.438 16.25 1 98.44 274 THR A CA 1
ATOM 2191 C C . THR A 1 274 ? 11.883 20.578 14.992 1 98.44 274 THR A C 1
ATOM 2193 O O . THR A 1 274 ? 10.812 20.266 14.477 1 98.44 274 THR A O 1
ATOM 2196 N N . GLY A 1 275 ? 13.023 20.234 14.445 1 97.94 275 GLY A N 1
ATOM 2197 C CA . GLY A 1 275 ? 13.094 19.375 13.273 1 97.94 275 GLY A CA 1
ATOM 2198 C C . GLY A 1 275 ? 14.367 18.562 13.203 1 97.94 275 GLY A C 1
ATOM 2199 O O . GLY A 1 275 ? 15.359 18.891 13.867 1 97.94 275 GLY A O 1
ATOM 2200 N N . THR A 1 276 ? 14.344 17.484 12.539 1 97.62 276 THR A N 1
ATOM 2201 C CA . THR A 1 276 ? 15.578 16.781 12.227 1 97.62 276 THR A CA 1
ATOM 2202 C C . THR A 1 276 ? 16.328 17.469 11.086 1 97.62 276 THR A C 1
ATOM 2204 O O . THR A 1 276 ? 15.711 18.109 10.227 1 97.62 276 THR A O 1
ATOM 2207 N N . VAL A 1 277 ? 17.656 17.375 11.172 1 95.81 277 VAL A N 1
ATOM 2208 C CA . VAL A 1 277 ? 18.469 18.047 10.172 1 95.81 277 VAL A CA 1
ATOM 2209 C C . VAL A 1 277 ? 19.422 17.047 9.531 1 95.81 277 VAL A C 1
ATOM 2211 O O . VAL A 1 277 ? 20 16.203 10.211 1 95.81 277 VAL A O 1
ATOM 2214 N N . ARG A 1 278 ? 19.531 17.156 8.25 1 93.31 278 ARG A N 1
ATOM 2215 C CA . ARG A 1 278 ? 20.516 16.344 7.555 1 93.31 278 ARG A CA 1
ATOM 2216 C C . ARG A 1 278 ? 21.938 16.734 7.973 1 93.31 278 ARG A C 1
ATOM 2218 O O . ARG A 1 278 ? 22.203 17.906 8.266 1 93.31 278 ARG A O 1
ATOM 2225 N N . ALA A 1 279 ? 22.828 15.805 7.875 1 89.31 279 ALA A N 1
ATOM 2226 C CA . ALA A 1 279 ? 24.188 16 8.352 1 89.31 279 ALA A CA 1
ATOM 2227 C C . ALA A 1 279 ? 24.891 17.094 7.57 1 89.31 279 ALA A C 1
ATOM 2229 O O . ALA A 1 279 ? 25.75 17.797 8.109 1 89.31 279 ALA A O 1
ATOM 2230 N N . ASN A 1 280 ? 24.469 17.266 6.355 1 88.62 280 ASN A N 1
ATOM 2231 C CA . ASN A 1 280 ? 25.141 18.25 5.504 1 88.62 280 ASN A CA 1
ATOM 2232 C C . ASN A 1 280 ? 24.531 19.625 5.645 1 88.62 280 ASN A C 1
ATOM 2234 O O . ASN A 1 280 ? 24.938 20.562 4.953 1 88.62 280 ASN A O 1
ATOM 2238 N N . ARG A 1 281 ? 23.578 19.859 6.523 1 88.69 281 ARG A N 1
ATOM 2239 C CA . ARG A 1 281 ? 22.906 21.141 6.684 1 88.69 281 ARG A CA 1
ATOM 2240 C C . ARG A 1 281 ? 23.094 21.688 8.094 1 88.69 281 ARG A C 1
ATOM 2242 O O . ARG A 1 281 ? 22.25 22.422 8.602 1 88.69 281 ARG A O 1
ATOM 2249 N N . THR A 1 282 ? 24.141 21.328 8.711 1 93.12 282 THR A N 1
ATOM 2250 C CA . THR A 1 282 ? 24.391 21.75 10.078 1 93.12 282 THR A CA 1
ATOM 2251 C C . THR A 1 282 ? 25.219 23.031 10.102 1 93.12 282 THR A C 1
ATOM 2253 O O . THR A 1 282 ? 25.531 23.547 11.18 1 93.12 282 THR A O 1
ATOM 2256 N N . GLY A 1 283 ? 25.594 23.562 8.945 1 89.19 283 GLY A N 1
ATOM 2257 C CA . GLY A 1 283 ? 26.406 24.766 8.883 1 89.19 283 GLY A CA 1
ATOM 2258 C C . GLY A 1 283 ? 27.781 24.594 9.516 1 89.19 283 GLY A C 1
ATOM 2259 O O . GLY A 1 283 ? 28.438 23.578 9.289 1 89.19 283 GLY A O 1
ATOM 2260 N N . ASP A 1 284 ? 28.188 25.594 10.234 1 90.94 284 ASP A N 1
ATOM 2261 C CA . ASP A 1 284 ? 29.5 25.578 10.852 1 90.94 284 ASP A CA 1
ATOM 2262 C C . ASP A 1 284 ? 29.422 25.094 12.305 1 90.94 284 ASP A C 1
ATOM 2264 O O . ASP A 1 284 ? 30.328 25.375 13.102 1 90.94 284 ASP A O 1
ATOM 2268 N N . CYS A 1 285 ? 28.359 24.438 12.609 1 94.69 285 CYS A N 1
ATOM 2269 C CA . CYS A 1 285 ? 28.203 23.938 13.977 1 94.69 285 CYS A CA 1
ATOM 2270 C C . CYS A 1 285 ? 29.234 22.875 14.289 1 94.69 285 CYS A C 1
ATOM 2272 O O . CYS A 1 285 ? 29.328 21.875 13.578 1 94.69 285 CYS A O 1
ATOM 2274 N N . PRO A 1 286 ? 30 23.109 15.367 1 95.56 286 PRO A N 1
ATOM 2275 C CA . PRO A 1 286 ? 31.047 22.125 15.711 1 95.56 286 PRO A CA 1
ATOM 2276 C C . PRO A 1 286 ? 30.5 20.922 16.484 1 95.56 286 PRO A C 1
ATOM 2278 O O . PRO A 1 286 ? 31.016 20.578 17.531 1 95.56 286 PRO A O 1
ATOM 2281 N N . ILE A 1 287 ? 29.5 20.328 16 1 95.31 287 ILE A N 1
ATOM 2282 C CA . ILE A 1 287 ? 28.953 19.109 16.594 1 95.31 287 ILE A CA 1
ATOM 2283 C C . ILE A 1 287 ? 29.703 17.891 16.078 1 95.31 287 ILE A C 1
ATOM 2285 O O . ILE A 1 287 ? 30.297 17.938 14.984 1 95.31 287 ILE A O 1
ATOM 2289 N N . LEU A 1 288 ? 29.75 16.875 16.875 1 95.56 288 LEU A N 1
ATOM 2290 C CA . LEU A 1 288 ? 30.453 15.672 16.469 1 95.56 288 LEU A CA 1
ATOM 2291 C C . LEU A 1 288 ? 29.922 15.133 15.148 1 95.56 288 LEU A C 1
ATOM 2293 O O . LEU A 1 288 ? 28.703 15.133 14.922 1 95.56 288 LEU A O 1
ATOM 2297 N N . ASP A 1 289 ? 30.828 14.641 14.32 1 94.69 289 ASP A N 1
ATOM 2298 C CA . ASP A 1 289 ? 30.391 14.094 13.047 1 94.69 289 ASP A CA 1
ATOM 2299 C C . ASP A 1 289 ? 29.641 12.773 13.242 1 94.69 289 ASP A C 1
ATOM 2301 O O . ASP A 1 289 ? 29.797 12.109 14.266 1 94.69 289 ASP A O 1
ATOM 2305 N N . THR A 1 290 ? 28.859 12.414 12.25 1 94.88 290 THR A N 1
ATOM 2306 C CA . THR A 1 290 ? 27.969 11.266 12.352 1 94.88 290 THR A CA 1
ATOM 2307 C C . THR A 1 290 ? 28.766 9.969 12.508 1 94.88 290 THR A C 1
ATOM 2309 O O . THR A 1 290 ? 28.375 9.086 13.266 1 94.88 290 THR A O 1
ATOM 2312 N N . LYS A 1 291 ? 29.859 9.836 11.812 1 94.31 291 LYS A N 1
ATOM 2313 C CA . LYS A 1 291 ? 30.688 8.633 11.875 1 94.31 291 LYS A CA 1
ATOM 2314 C C . LYS A 1 291 ? 31.234 8.414 13.281 1 94.31 291 LYS A C 1
ATOM 2316 O O . LYS A 1 291 ? 31.25 7.293 13.789 1 94.31 291 LYS A O 1
ATOM 2321 N N . THR A 1 292 ? 31.766 9.508 13.844 1 95.38 292 THR A N 1
ATOM 2322 C CA . THR A 1 292 ? 32.281 9.453 15.203 1 95.38 292 THR A CA 1
ATOM 2323 C C . THR A 1 292 ? 31.188 9.117 16.203 1 95.38 292 THR A C 1
ATOM 2325 O O . THR A 1 292 ? 31.391 8.336 17.125 1 95.38 292 THR A O 1
ATOM 2328 N N . MET A 1 293 ? 30.031 9.703 16 1 96.19 293 MET A N 1
ATOM 2329 C CA . MET A 1 293 ? 28.891 9.477 16.891 1 96.19 293 MET A CA 1
ATOM 2330 C C . MET A 1 293 ? 28.453 8.016 16.844 1 96.19 293 MET A C 1
ATOM 2332 O O . MET A 1 293 ? 28.062 7.453 17.859 1 96.19 293 MET A O 1
ATOM 2336 N N . GLU A 1 294 ? 28.422 7.391 15.648 1 94.81 294 GLU A N 1
ATOM 2337 C CA . GLU A 1 294 ? 27.984 6.012 15.453 1 94.81 294 GLU A CA 1
ATOM 2338 C C . GLU A 1 294 ? 28.828 5.043 16.266 1 94.81 294 GLU A C 1
ATOM 2340 O O . GLU A 1 294 ? 28.359 3.971 16.656 1 94.81 294 GLU A O 1
ATOM 2345 N N . LYS A 1 295 ? 30.094 5.398 16.547 1 94.75 295 LYS A N 1
ATOM 2346 C CA . LYS A 1 295 ? 31.031 4.543 17.266 1 94.75 295 LYS A CA 1
ATOM 2347 C C . LYS A 1 295 ? 30.828 4.656 18.781 1 94.75 295 LYS A C 1
ATOM 2349 O O . LYS A 1 295 ? 31.344 3.84 19.547 1 94.75 295 LYS A O 1
ATOM 2354 N N . LYS A 1 296 ? 30.141 5.648 19.219 1 95.31 296 LYS A N 1
ATOM 2355 C CA . LYS A 1 296 ? 29.875 5.832 20.641 1 95.31 296 LYS A CA 1
ATOM 2356 C C . LYS A 1 296 ? 28.75 4.914 21.109 1 95.31 296 LYS A C 1
ATOM 2358 O O . LYS A 1 296 ? 28.078 4.281 20.297 1 95.31 296 LYS A O 1
ATOM 2363 N N . ALA A 1 297 ? 28.594 4.82 22.422 1 91.94 297 ALA A N 1
ATOM 2364 C CA . ALA A 1 297 ? 27.562 3.957 23 1 91.94 297 ALA A CA 1
ATOM 2365 C C . ALA A 1 297 ? 26.172 4.473 22.672 1 91.94 297 ALA A C 1
ATOM 2367 O O . ALA A 1 297 ? 25.969 5.68 22.531 1 91.94 297 ALA A O 1
ATOM 2368 N N . ARG A 1 298 ? 25.281 3.549 22.562 1 93.06 298 ARG A N 1
ATOM 2369 C CA . ARG A 1 298 ? 23.875 3.93 22.344 1 93.06 298 ARG A CA 1
ATOM 2370 C C . ARG A 1 298 ? 23.391 4.863 23.453 1 93.06 298 ARG A C 1
ATOM 2372 O O . ARG A 1 298 ? 23.672 4.633 24.641 1 93.06 298 ARG A O 1
ATOM 2379 N N . GLY A 1 299 ? 22.75 5.961 23.094 1 94.62 299 GLY A N 1
ATOM 2380 C CA . GLY A 1 299 ? 22.297 6.949 24.062 1 94.62 299 GLY A CA 1
ATOM 2381 C C . GLY A 1 299 ? 23.234 8.148 24.156 1 94.62 299 GLY A C 1
ATOM 2382 O O . GLY A 1 299 ? 22.891 9.148 24.797 1 94.62 299 GLY A O 1
ATOM 2383 N N . SER A 1 300 ? 24.391 8.047 23.578 1 96.88 300 SER A N 1
ATOM 2384 C CA . SER A 1 300 ? 25.297 9.18 23.578 1 96.88 300 SER A CA 1
ATOM 2385 C C . SER A 1 300 ? 24.719 10.352 22.797 1 96.88 300 SER A C 1
ATOM 2387 O O . SER A 1 300 ? 23.953 10.156 21.844 1 96.88 300 SER A O 1
ATOM 2389 N N . TYR A 1 301 ? 25.031 11.531 23.266 1 98.06 301 TYR A N 1
ATOM 2390 C CA . TYR A 1 301 ? 24.562 12.719 22.562 1 98.06 301 TYR A CA 1
ATOM 2391 C C . TYR A 1 301 ? 25.594 13.844 22.625 1 98.06 301 TYR A C 1
ATOM 2393 O O . TYR A 1 301 ? 26.469 13.844 23.5 1 98.06 301 TYR A O 1
ATOM 2401 N N . ASP A 1 302 ? 25.594 14.695 21.641 1 98.06 302 ASP A N 1
ATOM 2402 C CA . ASP A 1 302 ? 26.375 15.93 21.547 1 98.06 302 ASP A CA 1
ATOM 2403 C C . ASP A 1 302 ? 25.484 17.109 21.156 1 98.06 302 ASP A C 1
ATOM 2405 O O . ASP A 1 302 ? 24.469 16.938 20.469 1 98.06 302 ASP A O 1
ATOM 2409 N N . PHE A 1 303 ? 25.812 18.312 21.75 1 98.31 303 PHE A N 1
ATOM 2410 C CA . PHE A 1 303 ? 24.953 19.453 21.438 1 98.31 303 PHE A CA 1
ATOM 2411 C C . PHE A 1 303 ? 25.719 20.75 21.531 1 98.31 303 PHE A C 1
ATOM 2413 O O . PHE A 1 303 ? 26.75 20.828 22.219 1 98.31 303 PHE A O 1
ATOM 2420 N N . LYS A 1 304 ? 25.344 21.688 20.703 1 98.12 304 LYS A N 1
ATOM 2421 C CA . LYS A 1 304 ? 25.812 23.062 20.719 1 98.12 304 LYS A CA 1
ATOM 2422 C C . LYS A 1 304 ? 24.641 24.047 20.578 1 98.12 304 LYS A C 1
ATOM 2424 O O . LYS A 1 304 ? 23.703 23.797 19.828 1 98.12 304 LYS A O 1
ATOM 2429 N N . ALA A 1 305 ? 24.734 25.109 21.359 1 97.62 305 ALA A N 1
ATOM 2430 C CA . ALA A 1 305 ? 23.656 26.094 21.266 1 97.62 305 ALA A CA 1
ATOM 2431 C C . ALA A 1 305 ? 24.219 27.484 20.969 1 97.62 305 AL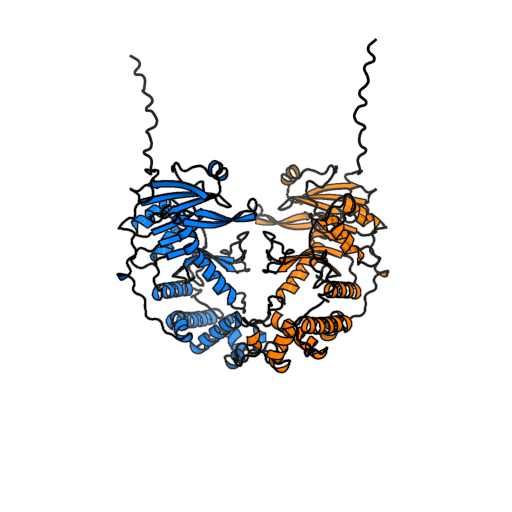A A C 1
ATOM 2433 O O . ALA A 1 305 ? 25.375 27.781 21.281 1 97.62 305 ALA A O 1
ATOM 2434 N N . ASP A 1 306 ? 23.516 28.203 20.219 1 96.5 306 ASP A N 1
ATOM 2435 C CA . ASP A 1 306 ? 23.688 29.641 20.062 1 96.5 306 ASP A CA 1
ATOM 2436 C C . ASP A 1 306 ? 22.547 30.391 20.75 1 96.5 306 ASP A C 1
ATOM 2438 O O . ASP A 1 306 ? 21.469 30.594 20.172 1 96.5 306 ASP A O 1
ATOM 2442 N N . ASN A 1 307 ? 22.766 30.828 21.953 1 93.94 307 ASN A N 1
ATOM 2443 C CA . ASN A 1 307 ? 21.703 31.438 22.75 1 93.94 307 ASN A CA 1
ATOM 2444 C C . ASN A 1 307 ? 21.391 32.844 22.297 1 93.94 307 ASN A C 1
ATOM 2446 O O . ASN A 1 307 ? 20.359 33.406 22.656 1 93.94 307 ASN A O 1
ATOM 2450 N N . GLU A 1 308 ? 22.281 33.469 21.516 1 91.81 308 GLU A N 1
ATOM 2451 C CA . GLU A 1 308 ? 21.969 34.75 20.906 1 91.81 308 GLU A CA 1
ATOM 2452 C C . GLU A 1 308 ? 20.906 34.625 19.828 1 91.81 308 GLU A C 1
ATOM 2454 O O . GLU A 1 308 ? 19.984 35.438 19.75 1 91.81 308 GLU A O 1
ATOM 2459 N N . LYS A 1 309 ? 21.031 33.625 19.078 1 92.69 309 LYS A N 1
ATOM 2460 C CA . LYS A 1 309 ? 20.078 33.375 18.016 1 92.69 309 LYS A CA 1
ATOM 2461 C C . LYS A 1 309 ? 18.984 32.406 18.469 1 92.69 309 LYS A C 1
ATOM 2463 O O . LYS A 1 309 ? 18.078 32.094 17.703 1 92.69 309 LYS A O 1
ATOM 2468 N N . VAL A 1 310 ? 19.078 31.938 19.688 1 94.19 310 VAL A N 1
ATOM 2469 C CA . VAL A 1 310 ? 18.109 31.062 20.328 1 94.19 310 VAL A CA 1
ATOM 2470 C C . VAL A 1 310 ? 17.938 29.781 19.5 1 94.19 310 VAL A C 1
ATOM 2472 O O . VAL A 1 310 ? 16.859 29.531 18.969 1 94.19 310 VAL A O 1
ATOM 2475 N N . MET A 1 311 ? 18.953 28.969 19.422 1 95.69 311 MET A N 1
ATOM 2476 C CA . MET A 1 311 ? 18.938 27.734 18.641 1 95.69 311 MET A CA 1
ATOM 2477 C C . MET A 1 311 ? 19.875 26.688 19.25 1 95.69 311 MET A C 1
ATOM 2479 O O . MET A 1 311 ? 20.906 27.047 19.812 1 95.69 311 MET A O 1
ATOM 2483 N N . ILE A 1 312 ? 19.516 25.5 19.125 1 98 312 ILE A N 1
ATOM 2484 C CA . ILE A 1 312 ? 20.375 24.422 19.625 1 98 312 ILE A CA 1
ATOM 2485 C C . ILE A 1 312 ? 20.391 23.266 18.609 1 98 312 ILE A C 1
ATOM 2487 O O . ILE A 1 312 ? 19.375 22.953 18.016 1 98 312 ILE A O 1
ATOM 2491 N N . MET A 1 313 ? 21.547 22.75 18.375 1 97.94 313 MET A N 1
ATOM 2492 C CA . MET A 1 313 ? 21.766 21.531 17.594 1 97.94 313 MET A CA 1
ATOM 2493 C C . MET A 1 313 ? 22.125 20.359 18.484 1 97.94 313 MET A C 1
ATOM 2495 O O . MET A 1 313 ? 23.031 20.469 19.328 1 97.94 313 MET A O 1
ATOM 2499 N N . THR A 1 314 ? 21.391 19.312 18.375 1 98.25 314 THR A N 1
ATOM 2500 C CA . THR A 1 314 ? 21.625 18.125 19.203 1 98.25 314 THR A CA 1
ATOM 2501 C C . THR A 1 314 ? 21.75 16.875 18.328 1 98.25 314 THR A C 1
ATOM 2503 O O . THR A 1 314 ? 20.891 16.625 17.469 1 98.25 314 THR A O 1
ATOM 2506 N N . ARG A 1 315 ? 22.812 16.156 18.453 1 98.12 315 ARG A N 1
ATOM 2507 C CA . ARG A 1 315 ? 23 14.883 17.766 1 98.12 315 ARG A CA 1
ATOM 2508 C C . ARG A 1 315 ? 22.922 13.727 18.766 1 98.12 315 ARG A C 1
ATOM 2510 O O . ARG A 1 315 ? 23.562 13.758 19.812 1 98.12 315 ARG A O 1
ATOM 2517 N N . TRP A 1 316 ? 22.094 12.719 18.469 1 97.94 316 TRP A N 1
ATOM 2518 C CA . TRP A 1 316 ? 21.797 11.609 19.359 1 97.94 316 TRP A CA 1
ATOM 2519 C C . TRP A 1 316 ? 22.016 10.273 18.672 1 97.94 316 TRP A C 1
ATOM 2521 O O . TRP A 1 316 ? 21.609 10.086 17.516 1 97.94 316 TRP A O 1
ATOM 2531 N N . ASN A 1 317 ? 22.75 9.398 19.375 1 96.88 317 ASN A N 1
ATOM 2532 C CA . ASN A 1 317 ? 23.031 8.062 18.844 1 96.88 317 ASN A CA 1
ATOM 2533 C C . ASN A 1 317 ? 22.062 7.023 19.391 1 96.88 317 ASN A C 1
ATOM 2535 O O . ASN A 1 317 ? 22.062 6.742 20.594 1 96.88 317 ASN A O 1
ATOM 2539 N N . ASP A 1 318 ? 21.219 6.473 18.578 1 93.25 318 ASP A N 1
ATOM 2540 C CA . ASP A 1 318 ? 20.344 5.355 18.906 1 93.25 318 ASP A CA 1
ATOM 2541 C C . ASP A 1 318 ? 20.516 4.199 17.938 1 93.25 318 ASP A C 1
ATOM 2543 O O . ASP A 1 318 ? 21.641 3.711 17.75 1 93.25 318 ASP A O 1
ATOM 2547 N N . ASN A 1 319 ? 19.438 3.648 17.266 1 86.75 319 ASN A N 1
ATOM 2548 C CA . ASN A 1 319 ? 19.609 2.689 16.172 1 86.75 319 ASN A CA 1
ATOM 2549 C C . ASN A 1 319 ? 20.312 3.324 14.977 1 86.75 319 ASN A C 1
ATOM 2551 O O . ASN A 1 319 ? 21.109 2.676 14.305 1 86.75 319 ASN A O 1
ATOM 2555 N N . ASN A 1 320 ? 20 4.574 14.789 1 92.12 320 ASN A N 1
ATOM 2556 C CA . ASN A 1 320 ? 20.672 5.465 13.844 1 92.12 320 ASN A CA 1
ATOM 2557 C C . ASN A 1 320 ? 20.984 6.812 14.484 1 92.12 320 ASN A C 1
ATOM 2559 O O . ASN A 1 320 ? 20.359 7.203 15.469 1 92.12 320 ASN A O 1
ATOM 2563 N N . VAL A 1 321 ? 21.984 7.445 13.945 1 96.5 321 VAL A N 1
ATOM 2564 C CA . VAL A 1 321 ? 22.344 8.773 14.43 1 96.5 321 VAL A CA 1
ATOM 2565 C C . VAL A 1 321 ? 21.359 9.805 13.883 1 96.5 321 VAL A C 1
ATOM 2567 O O . VAL A 1 321 ? 21.094 9.836 12.68 1 96.5 321 VAL A O 1
ATOM 2570 N N . VAL A 1 322 ? 20.781 10.555 14.789 1 97.06 322 VAL A N 1
ATOM 2571 C CA . VAL A 1 322 ? 19.828 11.578 14.375 1 97.06 322 VAL A CA 1
ATOM 2572 C C . VAL A 1 322 ? 20.297 12.953 14.875 1 97.06 322 VAL A C 1
ATOM 2574 O O . VAL A 1 322 ? 20.781 13.07 15.992 1 97.06 322 VAL A O 1
ATOM 2577 N N . THR A 1 323 ? 20.188 13.969 14.07 1 98 323 THR A N 1
ATOM 2578 C CA . THR A 1 323 ? 20.5 15.344 14.43 1 98 323 THR A CA 1
ATOM 2579 C C . THR A 1 323 ? 19.234 16.203 14.461 1 98 323 THR A C 1
ATOM 2581 O O . THR A 1 323 ? 18.438 16.156 13.523 1 98 323 THR A O 1
ATOM 2584 N N . LEU A 1 324 ? 19.062 16.938 15.547 1 98.38 324 LEU A N 1
ATOM 2585 C CA . LEU A 1 324 ? 17.859 17.766 15.703 1 98.38 324 LEU A CA 1
ATOM 2586 C C . LEU A 1 324 ? 18.25 19.234 15.867 1 98.38 324 LEU A C 1
ATOM 2588 O O . LEU A 1 324 ? 19.297 19.547 16.438 1 98.38 324 LEU A O 1
ATOM 2592 N N . LEU A 1 325 ? 17.453 20.078 15.336 1 98.06 325 LEU A N 1
ATOM 2593 C CA . LEU A 1 325 ? 17.531 21.531 15.477 1 98.06 325 LEU A CA 1
ATOM 2594 C C . LEU A 1 325 ? 16.266 22.094 16.125 1 98.06 325 LEU A C 1
ATOM 2596 O O . LEU A 1 325 ? 15.164 21.703 15.758 1 98.06 325 LEU A O 1
ATOM 2600 N N . SER A 1 326 ? 16.438 22.922 17.172 1 98.44 326 SER A N 1
ATOM 2601 C CA . SER A 1 326 ? 15.289 23.516 17.859 1 98.44 326 SER A CA 1
ATOM 2602 C C . SER A 1 326 ? 15.602 24.922 18.359 1 98.44 326 SER A C 1
ATOM 2604 O O . SER A 1 326 ? 16.75 25.234 18.656 1 98.44 326 SER A O 1
ATOM 2606 N N . ASN A 1 327 ? 14.633 25.781 18.406 1 98.06 327 ASN A N 1
ATOM 2607 C CA . ASN A 1 327 ? 14.789 27.094 19.031 1 98.06 327 ASN A CA 1
ATOM 2608 C C . ASN A 1 327 ? 14.094 27.156 20.375 1 98.06 327 ASN A C 1
ATOM 2610 O O . ASN A 1 327 ? 13.844 28.25 20.906 1 98.06 327 ASN A O 1
ATOM 2614 N N . LYS A 1 328 ? 13.766 25.984 20.875 1 97.38 328 LYS A N 1
ATOM 2615 C CA . LYS A 1 328 ? 13.023 26.031 22.141 1 97.38 328 LYS A CA 1
ATOM 2616 C C . LYS A 1 328 ? 13.406 24.859 23.047 1 97.38 328 LYS A C 1
ATOM 2618 O O . LYS A 1 328 ? 13.586 25.047 24.25 1 97.38 328 LYS A O 1
ATOM 2623 N N . LYS A 1 329 ? 13.531 23.688 22.469 1 97.31 329 LYS A N 1
ATOM 2624 C CA . LYS A 1 329 ? 13.781 22.469 23.25 1 97.31 329 LYS A CA 1
ATOM 2625 C C . LYS A 1 329 ? 15.25 22.047 23.156 1 97.31 329 LYS A C 1
ATOM 2627 O O . LYS A 1 329 ? 15.797 21.938 22.047 1 97.31 329 LYS A O 1
ATOM 2632 N N . GLY A 1 330 ? 15.852 21.828 24.312 1 97.38 330 GLY A N 1
ATOM 2633 C CA . GLY A 1 330 ? 17.234 21.375 24.359 1 97.38 330 GLY A CA 1
ATOM 2634 C C . GLY A 1 330 ? 17.391 19.969 24.906 1 97.38 330 GLY A C 1
ATOM 2635 O O . GLY A 1 330 ? 16.578 19.094 24.609 1 97.38 330 GLY A O 1
ATOM 2636 N N . VAL A 1 331 ? 18.469 19.812 25.594 1 97.69 331 VAL A N 1
ATOM 2637 C CA . VAL A 1 331 ? 18.828 18.5 26.125 1 97.69 331 VAL A CA 1
ATOM 2638 C C . VAL A 1 331 ? 18.078 18.25 27.438 1 97.69 331 VAL A C 1
ATOM 2640 O O . VAL A 1 331 ? 17.609 17.141 27.672 1 97.69 331 VAL A O 1
ATOM 2643 N N . GLU A 1 332 ? 17.969 19.266 28.219 1 96.06 332 GLU A N 1
ATOM 2644 C CA . GLU A 1 332 ? 17.344 19.094 29.531 1 96.06 332 GLU A CA 1
ATOM 2645 C C . GLU A 1 332 ? 15.836 19.328 29.453 1 96.06 332 GLU A C 1
ATOM 2647 O O . GLU A 1 332 ? 15.375 20.188 28.703 1 96.06 332 GLU A O 1
ATOM 2652 N N . PRO A 1 333 ? 15.094 18.672 30.312 1 96.12 333 PRO A N 1
ATOM 2653 C CA . PRO A 1 333 ? 15.508 17.562 31.172 1 96.12 333 PRO A CA 1
ATOM 2654 C C . PRO A 1 333 ? 15.828 16.297 30.375 1 96.12 333 PRO A C 1
ATOM 2656 O O . PRO A 1 333 ? 15.078 15.914 29.484 1 96.12 333 PRO A O 1
ATOM 2659 N N . LEU A 1 334 ? 16.875 15.711 30.781 1 96.75 334 LEU A N 1
ATOM 2660 C CA . LEU A 1 334 ? 17.297 14.477 30.125 1 96.75 334 LEU A CA 1
ATOM 2661 C C . LEU A 1 334 ? 16.359 13.328 30.5 1 96.75 334 LEU A C 1
ATOM 2663 O O . LEU A 1 334 ? 16.109 13.078 31.672 1 96.75 334 LEU A O 1
ATOM 2667 N N . GLY A 1 335 ? 15.797 12.719 29.5 1 95.56 335 GLY A N 1
ATOM 2668 C CA . GLY A 1 335 ? 14.93 11.57 29.719 1 95.56 335 GLY A CA 1
ATOM 2669 C C . GLY A 1 335 ? 15.578 10.25 29.344 1 95.56 335 GLY A C 1
ATOM 2670 O O . GLY A 1 335 ? 16.812 10.156 29.266 1 95.56 335 GLY A O 1
ATOM 2671 N N . THR A 1 336 ? 14.68 9.172 29.328 1 95.31 336 THR A N 1
ATOM 2672 C CA . THR A 1 336 ? 15.148 7.852 28.938 1 95.31 336 THR A CA 1
ATOM 2673 C C . THR A 1 336 ? 14.18 7.211 27.938 1 95.31 336 THR A C 1
ATOM 2675 O O . THR A 1 336 ? 12.984 7.512 27.953 1 95.31 336 THR A O 1
ATOM 2678 N N . ALA A 1 337 ? 14.727 6.496 27.016 1 94.5 337 ALA A N 1
ATOM 2679 C CA . ALA A 1 337 ? 13.938 5.688 26.078 1 94.5 337 ALA A CA 1
ATOM 2680 C C . ALA A 1 337 ? 14.203 4.199 26.297 1 94.5 337 ALA A C 1
ATOM 2682 O O . ALA A 1 337 ? 15.352 3.781 26.469 1 94.5 337 ALA A O 1
ATOM 2683 N N . SER A 1 338 ? 13.141 3.43 26.359 1 93 338 SER A N 1
ATOM 2684 C CA . SER A 1 338 ? 13.258 1.982 26.5 1 93 338 SER A CA 1
ATOM 2685 C C . SER A 1 338 ? 13.57 1.324 25.156 1 93 338 SER A C 1
ATOM 2687 O O . SER A 1 338 ? 12.82 1.479 24.188 1 93 338 SER A O 1
ATOM 2689 N N . ARG A 1 339 ? 14.719 0.626 25.047 1 91.81 339 ARG A N 1
ATOM 2690 C CA . ARG A 1 339 ? 15.141 -0.041 23.828 1 91.81 339 ARG A CA 1
ATOM 2691 C C . ARG A 1 339 ? 15.531 -1.49 24.094 1 91.81 339 ARG A C 1
ATOM 2693 O O . ARG A 1 339 ? 16.094 -1.801 25.141 1 91.81 339 ARG A O 1
ATOM 2700 N N . TRP A 1 340 ? 15.227 -2.383 23.156 1 88.81 340 TRP A N 1
ATOM 2701 C CA . TRP A 1 340 ? 15.648 -3.775 23.25 1 88.81 340 TRP A CA 1
ATOM 2702 C C . TRP A 1 340 ? 17.141 -3.916 22.953 1 88.81 340 TRP A C 1
ATOM 2704 O O . TRP A 1 340 ? 17.625 -3.396 21.953 1 88.81 340 TRP A O 1
ATOM 2714 N N . SER A 1 341 ? 17.844 -4.578 23.891 1 88.06 341 SER A N 1
ATOM 2715 C CA . SER A 1 341 ? 19.25 -4.906 23.703 1 88.06 341 SER A CA 1
ATOM 2716 C C . SER A 1 341 ? 19.438 -6.387 23.391 1 88.06 341 SER A C 1
ATOM 2718 O O . SER A 1 341 ? 19.203 -7.238 24.25 1 88.06 341 SER A O 1
ATOM 2720 N N . LYS A 1 342 ? 19.812 -6.684 22.188 1 84.56 342 LYS A N 1
ATOM 2721 C CA . LYS A 1 342 ? 20.094 -8.07 21.812 1 84.56 342 LYS A CA 1
ATOM 2722 C C . LYS A 1 342 ? 21.203 -8.648 22.688 1 84.56 342 LYS A C 1
ATOM 2724 O O . LYS A 1 342 ? 21.125 -9.805 23.109 1 84.56 342 LYS A O 1
ATOM 2729 N N . LYS A 1 343 ? 22.234 -7.773 22.938 1 85.56 343 LYS A N 1
ATOM 2730 C CA . LYS A 1 343 ? 23.391 -8.18 23.719 1 85.56 343 LYS A CA 1
ATOM 2731 C C . LYS A 1 343 ? 22.984 -8.562 25.141 1 85.56 343 LYS A C 1
ATOM 2733 O O . LYS A 1 343 ? 23.406 -9.594 25.672 1 85.56 343 LYS A O 1
ATOM 2738 N N . GLU A 1 344 ? 22.078 -7.773 25.672 1 89.19 344 GLU A N 1
ATOM 2739 C CA . GLU A 1 344 ? 21.688 -7.996 27.062 1 89.19 344 GLU A CA 1
ATOM 2740 C C . GLU A 1 344 ? 20.453 -8.891 27.141 1 89.19 344 GLU A C 1
ATOM 2742 O O . GLU A 1 344 ? 20.109 -9.398 28.219 1 89.19 344 GLU A O 1
ATOM 2747 N N . GLY A 1 345 ? 19.797 -9.086 25.984 1 88.5 345 GLY A N 1
ATOM 2748 C CA . GLY A 1 345 ? 18.594 -9.922 25.953 1 88.5 345 GLY A CA 1
ATOM 2749 C C . GLY A 1 345 ? 17.438 -9.32 26.719 1 88.5 345 GLY A C 1
ATOM 2750 O O . GLY A 1 345 ? 16.625 -10.047 27.281 1 88.5 345 GLY A O 1
ATOM 2751 N N . GLN A 1 346 ? 17.453 -8.062 27.016 1 91.56 346 GLN A N 1
ATOM 2752 C CA . GLN A 1 346 ? 16.391 -7.363 27.734 1 91.56 346 GLN A CA 1
ATOM 2753 C C . GLN A 1 346 ? 16.25 -5.922 27.266 1 91.56 346 GLN A C 1
ATOM 2755 O O . GLN A 1 346 ? 17.078 -5.441 26.484 1 91.56 346 GLN A O 1
ATOM 2760 N N . ARG A 1 347 ? 15.211 -5.273 27.734 1 92.62 347 ARG A N 1
ATOM 2761 C CA . ARG A 1 347 ? 15.047 -3.854 27.453 1 92.62 347 ARG A CA 1
ATOM 2762 C C . ARG A 1 347 ? 15.953 -3.01 28.344 1 92.62 347 ARG A C 1
ATOM 2764 O O . ARG A 1 347 ? 16.125 -3.312 29.531 1 92.62 347 ARG A O 1
ATOM 2771 N N . VAL A 1 348 ? 16.578 -2.074 27.75 1 92.62 348 VAL A N 1
ATOM 2772 C CA . VAL A 1 348 ? 17.484 -1.198 28.484 1 92.62 348 VAL A CA 1
ATOM 2773 C C . VAL A 1 348 ? 17.016 0.251 28.344 1 92.62 348 VAL A C 1
ATOM 2775 O O . VAL A 1 348 ? 16.359 0.611 27.375 1 92.62 348 VAL A O 1
ATOM 2778 N N . ALA A 1 349 ? 17.328 1.05 29.406 1 93.62 349 ALA A N 1
ATOM 2779 C CA . ALA A 1 349 ? 17.047 2.482 29.391 1 93.62 349 ALA A CA 1
ATOM 2780 C C . ALA A 1 349 ? 18.188 3.26 28.75 1 93.62 349 ALA A C 1
ATOM 2782 O O . ALA A 1 349 ? 19.328 3.199 29.203 1 93.62 349 ALA A O 1
ATOM 2783 N N . VAL A 1 350 ? 17.922 3.93 27.656 1 94.88 350 VAL A N 1
ATOM 2784 C CA . VAL A 1 350 ? 18.906 4.734 26.953 1 94.88 350 VAL A CA 1
ATOM 2785 C C . VAL A 1 350 ? 18.625 6.219 27.188 1 94.88 350 VAL A C 1
ATOM 2787 O O . VAL A 1 350 ? 17.5 6.676 27.031 1 94.88 350 VAL A O 1
ATOM 2790 N N . PRO A 1 351 ? 19.672 7 27.594 1 96.56 351 PRO A N 1
ATOM 2791 C CA . PRO A 1 351 ? 19.453 8.438 27.75 1 96.56 351 PRO A CA 1
ATOM 2792 C C . PRO A 1 351 ? 18.906 9.102 26.484 1 96.56 351 PRO A C 1
ATOM 2794 O O . PRO A 1 351 ? 19.359 8.781 25.375 1 96.56 351 PRO A O 1
ATOM 2797 N N . GLN A 1 352 ? 17.938 9.93 26.609 1 97.75 352 GLN A N 1
ATOM 2798 C CA . GLN A 1 352 ? 17.266 10.594 25.5 1 97.75 352 GLN A CA 1
ATOM 2799 C C . GLN A 1 352 ? 17.094 12.086 25.766 1 97.75 352 GLN A C 1
ATOM 2801 O O . GLN A 1 352 ? 16.328 12.484 26.641 1 97.75 352 GLN A O 1
ATOM 2806 N N . PRO A 1 353 ? 17.812 12.953 25 1 98.12 353 PRO A N 1
ATOM 2807 C CA . PRO A 1 353 ? 17.625 14.398 25.141 1 98.12 353 PRO A CA 1
ATOM 2808 C C . PRO A 1 353 ? 16.172 14.82 25.016 1 98.12 353 PRO A C 1
ATOM 2810 O O . PRO A 1 353 ? 15.422 14.219 24.234 1 98.12 353 PRO A O 1
ATOM 2813 N N . ASN A 1 354 ? 15.781 15.859 25.719 1 98 354 ASN A N 1
ATOM 2814 C CA . ASN A 1 354 ? 14.406 16.344 25.734 1 98 354 ASN A CA 1
ATOM 2815 C C . ASN A 1 354 ? 13.922 16.719 24.344 1 98 354 ASN A C 1
ATOM 2817 O O . ASN A 1 354 ? 12.758 16.516 24.016 1 98 354 ASN A O 1
ATOM 2821 N N . VAL A 1 355 ? 14.805 17.266 23.562 1 98.25 355 VAL A N 1
ATOM 2822 C CA . VAL A 1 355 ? 14.453 17.688 22.203 1 98.25 355 VAL A CA 1
ATOM 2823 C C . VAL A 1 355 ? 14.023 16.469 21.391 1 98.25 355 VAL A C 1
ATOM 2825 O O . VAL A 1 355 ? 13.109 16.562 20.562 1 98.25 355 VAL A O 1
ATOM 2828 N N . VAL A 1 356 ? 14.656 15.312 21.562 1 97.81 356 VAL A N 1
ATOM 2829 C CA . VAL A 1 356 ? 14.32 14.086 20.859 1 97.81 356 VAL A CA 1
ATOM 2830 C C . VAL A 1 356 ? 12.938 13.594 21.297 1 97.81 356 VAL A C 1
ATOM 2832 O O . VAL A 1 356 ? 12.102 13.234 20.453 1 97.81 356 VAL A O 1
ATOM 2835 N N . LYS A 1 357 ? 12.703 13.578 22.562 1 97.12 357 LYS A N 1
ATOM 2836 C CA . LYS A 1 357 ? 11.406 13.172 23.094 1 97.12 357 LYS A CA 1
ATOM 2837 C C . LYS A 1 357 ? 10.289 14.055 22.547 1 97.12 357 LYS A C 1
ATOM 2839 O O . LYS A 1 357 ? 9.242 13.547 22.141 1 97.12 357 LYS A O 1
ATOM 2844 N N . HIS A 1 358 ? 10.57 15.336 22.578 1 97.12 358 HIS A N 1
ATOM 2845 C CA . HIS A 1 358 ? 9.586 16.281 22.078 1 97.12 358 HIS A CA 1
ATOM 2846 C C . HIS A 1 358 ? 9.281 16.031 20.609 1 97.12 358 HIS A C 1
ATOM 2848 O O . HIS A 1 358 ? 8.117 15.961 20.203 1 97.12 358 HIS A O 1
ATOM 2854 N N . TYR A 1 359 ? 10.344 15.891 19.844 1 97.75 359 TYR A N 1
ATOM 2855 C CA . TYR A 1 359 ? 10.172 15.648 18.422 1 97.75 359 TYR A CA 1
ATOM 2856 C C . TYR A 1 359 ? 9.312 14.406 18.188 1 97.75 359 TYR A C 1
ATOM 2858 O O . TYR A 1 359 ? 8.344 14.453 17.422 1 97.75 359 TYR A O 1
ATOM 2866 N N . ASN A 1 360 ? 9.578 13.312 18.859 1 95.19 360 ASN A N 1
ATOM 2867 C CA . ASN A 1 360 ? 8.898 12.031 18.672 1 95.19 360 ASN A CA 1
ATOM 2868 C C . ASN A 1 360 ? 7.422 12.125 19.062 1 95.19 360 ASN A C 1
ATOM 2870 O O . ASN A 1 360 ? 6.578 11.453 18.469 1 95.19 360 ASN A O 1
ATOM 2874 N N . SER A 1 361 ? 7.086 12.938 19.953 1 96.12 361 SER A N 1
ATOM 2875 C CA . SER A 1 361 ? 5.719 13.023 20.453 1 96.12 361 SER A CA 1
ATOM 2876 C C . SER A 1 361 ? 4.875 13.977 19.625 1 96.12 361 SER A C 1
ATOM 2878 O O . SER A 1 361 ? 3.646 13.961 19.703 1 96.12 361 SER A O 1
ATOM 2880 N N . THR A 1 362 ? 5.539 14.82 18.797 1 97.25 362 THR A N 1
ATOM 2881 C CA . THR A 1 362 ? 4.762 15.898 18.188 1 97.25 362 THR A CA 1
ATOM 2882 C C . THR A 1 362 ? 4.781 15.781 16.656 1 97.25 362 THR A C 1
ATOM 2884 O O . THR A 1 362 ? 3.986 16.438 15.977 1 97.25 362 THR A O 1
ATOM 2887 N N . MET A 1 363 ? 5.602 14.914 16.062 1 96.94 363 MET A N 1
ATOM 2888 C CA . MET A 1 363 ? 5.773 14.836 14.617 1 96.94 363 MET A CA 1
ATOM 2889 C C . MET A 1 363 ? 4.68 13.977 13.984 1 96.94 363 MET A C 1
ATOM 2891 O O . MET A 1 363 ? 4.473 14.023 12.766 1 96.94 363 MET A O 1
ATOM 2895 N N . GLY A 1 364 ? 3.742 13.344 14.617 1 95.88 364 GLY A N 1
ATOM 2896 C CA . GLY A 1 364 ? 2.885 12.289 14.094 1 95.88 364 GLY A CA 1
ATOM 2897 C C . GLY A 1 364 ? 1.544 12.805 13.602 1 95.88 364 GLY A C 1
ATOM 2898 O O . GLY A 1 364 ? 0.659 12.016 13.258 1 95.88 364 GLY A O 1
ATOM 2899 N N . GLY A 1 365 ? 1.384 14.094 13.508 1 97.31 365 GLY A N 1
ATOM 2900 C CA . GLY A 1 365 ? 0.08 14.641 13.164 1 97.31 365 GLY A CA 1
ATOM 2901 C C . GLY A 1 365 ? -0.363 14.289 11.758 1 97.31 365 GLY A C 1
ATOM 2902 O O . GLY A 1 365 ? -1.501 13.859 11.547 1 97.31 365 GLY A O 1
ATOM 2903 N N . VAL A 1 366 ? 0.49 14.438 10.789 1 97.12 366 VAL A N 1
ATOM 2904 C CA . VAL A 1 366 ? 0.154 14.164 9.391 1 97.12 366 VAL A CA 1
ATOM 2905 C C . VAL A 1 366 ? -0.081 12.672 9.195 1 97.12 366 VAL A C 1
ATOM 2907 O O . VAL A 1 366 ? -0.983 12.273 8.453 1 97.12 366 VAL A O 1
ATOM 2910 N N . ASP A 1 367 ? 0.692 11.883 9.844 1 94.88 367 ASP A N 1
ATOM 2911 C CA . ASP A 1 367 ? 0.474 10.438 9.797 1 94.88 367 ASP A CA 1
ATOM 2912 C C . ASP A 1 367 ? -0.907 10.078 10.336 1 94.88 367 ASP A C 1
ATOM 2914 O O . ASP A 1 367 ? -1.588 9.211 9.773 1 94.88 367 ASP A O 1
ATOM 2918 N N . ARG A 1 368 ? -1.265 10.688 11.414 1 96.44 368 ARG A N 1
ATOM 2919 C CA . ARG A 1 368 ? -2.584 10.461 11.992 1 96.44 368 ARG A CA 1
ATOM 2920 C C . ARG A 1 368 ? -3.688 10.852 11.016 1 96.44 368 ARG A C 1
ATOM 2922 O O . ARG A 1 368 ? -4.672 10.125 10.859 1 96.44 368 ARG A O 1
ATOM 2929 N N . LEU A 1 369 ? -3.523 11.953 10.422 1 97.06 369 LEU A N 1
ATOM 2930 C CA . LEU A 1 369 ? -4.469 12.391 9.398 1 97.06 369 LEU A CA 1
ATOM 2931 C C . LEU A 1 369 ? -4.57 11.367 8.273 1 97.06 369 LEU A C 1
ATOM 2933 O O . LEU A 1 369 ? -5.672 10.969 7.895 1 97.06 369 LEU A O 1
ATOM 2937 N N . ASN A 1 370 ? -3.453 10.992 7.754 1 95 370 ASN A N 1
ATOM 2938 C CA . ASN A 1 370 ? -3.422 10.039 6.652 1 95 370 ASN A CA 1
ATOM 2939 C C . ASN A 1 370 ? -4.086 8.719 7.035 1 95 370 ASN A C 1
ATOM 2941 O O . ASN A 1 370 ? -4.758 8.094 6.215 1 95 370 ASN A O 1
ATOM 2945 N N . GLN A 1 371 ? -3.863 8.289 8.219 1 92.62 371 GLN A N 1
ATOM 2946 C CA . GLN A 1 371 ? -4.504 7.078 8.711 1 92.62 371 GLN A CA 1
ATOM 2947 C C . GLN A 1 371 ? -6.023 7.215 8.703 1 92.62 371 GLN A C 1
ATOM 2949 O O . GLN A 1 371 ? -6.73 6.316 8.242 1 92.62 371 GLN A O 1
ATOM 2954 N N . ASN A 1 372 ? -6.465 8.312 9.219 1 91.69 372 ASN A N 1
ATOM 2955 C CA . ASN A 1 372 ? -7.902 8.555 9.258 1 91.69 372 ASN A CA 1
ATOM 2956 C C . ASN A 1 372 ? -8.5 8.586 7.855 1 91.69 372 ASN A C 1
ATOM 2958 O O . ASN A 1 372 ? -9.555 7.988 7.609 1 91.69 372 ASN A O 1
ATOM 2962 N N . VAL A 1 373 ? -7.859 9.266 7.004 1 92.25 373 VAL A N 1
ATOM 2963 C CA . VAL A 1 373 ? -8.336 9.383 5.629 1 92.25 373 VAL A CA 1
ATOM 2964 C C . VAL A 1 373 ? -8.312 8.008 4.961 1 92.25 373 VAL A C 1
ATOM 2966 O O . VAL A 1 373 ? -9.25 7.648 4.238 1 92.25 373 VAL A O 1
ATOM 2969 N N . GLY A 1 374 ? -7.277 7.301 5.156 1 88.75 374 GLY A N 1
ATOM 2970 C CA . GLY A 1 374 ? -7.137 5.98 4.566 1 88.75 374 GLY A CA 1
ATOM 2971 C C . GLY A 1 374 ? -8.242 5.027 4.973 1 88.75 374 GLY A C 1
ATOM 2972 O O . GLY A 1 374 ? -8.656 4.176 4.184 1 88.75 374 GLY A O 1
ATOM 2973 N N . LEU A 1 375 ? -8.773 5.184 6.141 1 86.81 375 LEU A N 1
ATOM 2974 C CA . LEU A 1 375 ? -9.805 4.293 6.668 1 86.81 375 LEU A CA 1
ATOM 2975 C C . LEU A 1 375 ? -11.148 4.566 6.008 1 86.81 375 LEU A C 1
ATOM 2977 O O . LEU A 1 375 ? -11.977 3.662 5.879 1 86.81 375 LEU A O 1
ATOM 2981 N N . TYR A 1 376 ? -11.336 5.781 5.508 1 88.62 376 TYR A N 1
ATOM 2982 C CA . TYR A 1 376 ? -12.664 6.148 5.043 1 88.62 376 TYR A CA 1
ATOM 2983 C C . TYR A 1 376 ? -12.602 6.801 3.666 1 88.62 376 TYR A C 1
ATOM 2985 O O . TYR A 1 376 ? -13.406 7.68 3.352 1 88.62 376 TYR A O 1
ATOM 2993 N N . ARG A 1 377 ? -11.688 6.391 2.936 1 89 377 ARG A N 1
ATOM 2994 C CA . ARG A 1 377 ? -11.594 6.914 1.578 1 89 377 ARG A CA 1
ATOM 2995 C C . ARG A 1 377 ? -12.812 6.516 0.751 1 89 377 ARG A C 1
ATOM 2997 O O . ARG A 1 377 ? -13.289 5.379 0.843 1 89 377 ARG A O 1
ATOM 3004 N N . CYS A 1 378 ? -13.266 7.449 -0.061 1 90.31 378 CYS A N 1
ATOM 3005 C CA . CYS A 1 378 ? -14.422 7.164 -0.911 1 90.31 378 CYS A CA 1
ATOM 3006 C C . CYS A 1 378 ? -14.148 5.961 -1.807 1 90.31 378 CYS A C 1
ATOM 3008 O O . CYS A 1 378 ? -13.078 5.852 -2.4 1 90.31 378 CYS A O 1
ATOM 3010 N N . GLY A 1 379 ? -15.117 5.137 -1.885 1 88.5 379 GLY A N 1
ATOM 3011 C CA . GLY A 1 379 ? -14.969 3.918 -2.662 1 88.5 379 GLY A CA 1
ATOM 3012 C C . GLY A 1 379 ? -15.398 4.078 -4.109 1 88.5 379 GLY A C 1
ATOM 3013 O O . GLY A 1 379 ? -15.086 3.232 -4.949 1 88.5 379 GLY A O 1
ATOM 3014 N N . ILE A 1 380 ? -16.078 5.152 -4.402 1 90.44 380 ILE A N 1
ATOM 3015 C CA . ILE A 1 380 ? -16.531 5.398 -5.766 1 90.44 380 ILE A CA 1
ATOM 3016 C C . ILE A 1 380 ? -15.492 6.227 -6.516 1 90.44 380 ILE A C 1
ATOM 3018 O O . ILE A 1 380 ? -15.156 7.336 -6.094 1 90.44 380 ILE A O 1
ATOM 3022 N N . ASN A 1 381 ? -14.945 5.578 -7.543 1 77.75 381 ASN A N 1
ATOM 3023 C CA . ASN A 1 381 ? -13.922 6.254 -8.328 1 77.75 381 ASN A CA 1
ATOM 3024 C C . ASN A 1 381 ? -14.477 6.766 -9.656 1 77.75 381 ASN A C 1
ATOM 3026 O O . ASN A 1 381 ? -15.453 6.223 -10.18 1 77.75 381 ASN A O 1
ATOM 3030 N N . SER A 1 382 ? -14.039 7.957 -10.008 1 75.88 382 SER A N 1
ATOM 3031 C CA . SER A 1 382 ? -14.375 8.5 -11.32 1 75.88 382 SER A CA 1
ATOM 3032 C C . SER A 1 382 ? -13.125 8.969 -12.062 1 75.88 382 SER A C 1
ATOM 3034 O O . SER A 1 382 ? -12.109 9.289 -11.445 1 75.88 382 SER A O 1
ATOM 3036 N N . LYS A 1 383 ? -13.219 8.82 -13.414 1 65.75 383 LYS A N 1
ATOM 3037 C CA . LYS A 1 383 ? -12.117 9.273 -14.258 1 65.75 383 LYS A CA 1
ATOM 3038 C C . LYS A 1 383 ? -11.906 10.781 -14.125 1 65.75 383 LYS A C 1
ATOM 3040 O O . LYS A 1 383 ? -10.789 11.273 -14.281 1 65.75 383 LYS A O 1
ATOM 3045 N N . LYS A 1 384 ? -12.875 11.562 -13.727 1 67.12 384 LYS A N 1
ATOM 3046 C CA . LYS A 1 384 ? -12.773 13.008 -13.617 1 67.12 384 LYS A CA 1
ATOM 3047 C C . LYS A 1 384 ? -11.945 13.414 -12.398 1 67.12 384 LYS A C 1
ATOM 3049 O O . LYS A 1 384 ? -12.062 12.805 -11.328 1 67.12 384 LYS A O 1
ATOM 3054 N N . MET B 1 1 ? 74.062 -30.375 -9.336 1 29.38 1 MET B N 1
ATOM 3055 C CA . MET B 1 1 ? 73 -30.672 -10.297 1 29.38 1 MET B CA 1
ATOM 3056 C C . MET B 1 1 ? 71.625 -30.547 -9.648 1 29.38 1 MET B C 1
ATOM 3058 O O . MET B 1 1 ? 71.188 -31.453 -8.93 1 29.38 1 MET B O 1
ATOM 3062 N N . LEU B 1 2 ? 71.25 -29.391 -9.148 1 33.31 2 LEU B N 1
ATOM 3063 C CA . LEU B 1 2 ? 70 -29 -8.508 1 33.31 2 LEU B CA 1
ATOM 3064 C C . LEU B 1 2 ? 68.812 -29.172 -9.469 1 33.31 2 LEU B C 1
ATOM 3066 O O . LEU B 1 2 ? 68.75 -28.547 -10.523 1 33.31 2 LEU B O 1
ATOM 3070 N N . LEU B 1 3 ? 68.188 -30.438 -9.508 1 35.25 3 LEU B N 1
ATOM 3071 C CA . LEU B 1 3 ? 67 -30.719 -10.281 1 35.25 3 LEU B CA 1
ATOM 3072 C C . LEU B 1 3 ? 65.812 -29.766 -9.875 1 35.25 3 LEU B C 1
ATOM 3074 O O . LEU B 1 3 ? 65.5 -29.656 -8.695 1 35.25 3 LEU B O 1
ATOM 3078 N N . THR B 1 4 ? 65.688 -28.672 -10.617 1 34.28 4 THR B N 1
ATOM 3079 C CA . THR B 1 4 ? 64.625 -27.688 -10.523 1 34.28 4 THR B CA 1
ATOM 3080 C C . THR B 1 4 ? 63.25 -28.375 -10.625 1 34.28 4 THR B C 1
ATOM 3082 O O . THR B 1 4 ? 63 -29.109 -11.586 1 34.28 4 THR B O 1
ATOM 3085 N N . LYS B 1 5 ? 62.625 -28.797 -9.461 1 34.22 5 LYS B N 1
ATOM 3086 C CA . LYS B 1 5 ? 61.281 -29.312 -9.414 1 34.22 5 LYS B CA 1
ATOM 3087 C C . LYS B 1 5 ? 60.344 -28.469 -10.266 1 34.22 5 LYS B C 1
ATOM 3089 O O . LYS B 1 5 ? 60.25 -27.25 -10.062 1 34.22 5 LYS B O 1
ATOM 3094 N N . GLY B 1 6 ? 60.156 -28.859 -11.531 1 34.62 6 GLY B N 1
ATOM 3095 C CA . GLY B 1 6 ? 59.188 -28.203 -12.398 1 34.62 6 GLY B CA 1
ATOM 3096 C C . GLY B 1 6 ? 57.844 -28.062 -11.758 1 34.62 6 GLY B C 1
ATOM 3097 O O . GLY B 1 6 ? 57.281 -29.016 -11.211 1 34.62 6 GLY B O 1
ATOM 3098 N N . SER B 1 7 ? 57.562 -26.953 -11.109 1 35.88 7 SER B N 1
ATOM 3099 C CA . SER B 1 7 ? 56.25 -26.578 -10.602 1 35.88 7 SER B CA 1
ATOM 3100 C C . SER B 1 7 ? 55.156 -26.906 -11.609 1 35.88 7 SER B C 1
ATOM 3102 O O . SER B 1 7 ? 55.219 -26.516 -12.773 1 35.88 7 SER B O 1
ATOM 3104 N N . LYS B 1 8 ? 54.625 -28.172 -11.57 1 37.56 8 LYS B N 1
ATOM 3105 C CA . LYS B 1 8 ? 53.406 -28.453 -12.352 1 37.56 8 LYS B CA 1
ATOM 3106 C C . LYS B 1 8 ? 52.438 -27.266 -12.312 1 37.56 8 LYS B C 1
ATOM 3108 O O . LYS B 1 8 ? 52.156 -26.75 -11.242 1 37.56 8 LYS B O 1
ATOM 3113 N N . GLY B 1 9 ? 52.531 -26.469 -13.312 1 37.34 9 GLY B N 1
ATOM 3114 C CA . GLY B 1 9 ? 51.531 -25.406 -13.453 1 37.34 9 GLY B CA 1
ATOM 3115 C C . GLY B 1 9 ? 50.125 -25.828 -13.086 1 37.34 9 GLY B C 1
ATOM 3116 O O . GLY B 1 9 ? 49.844 -27.016 -13.039 1 37.34 9 GLY B O 1
ATOM 3117 N N . PRO B 1 10 ? 49.406 -25.062 -12.266 1 42.47 10 PRO B N 1
ATOM 3118 C CA . PRO B 1 10 ? 48.031 -25.406 -11.836 1 42.47 10 PRO B CA 1
ATOM 3119 C C . PRO B 1 10 ? 47.25 -26.125 -12.93 1 42.47 10 PRO B C 1
ATOM 3121 O O . PRO B 1 10 ? 47.438 -25.875 -14.117 1 42.47 10 PRO B O 1
ATOM 3124 N N . ALA B 1 11 ? 46.812 -27.328 -12.781 1 41.25 11 ALA B N 1
ATOM 3125 C CA . ALA B 1 11 ? 45.938 -28.094 -13.648 1 41.25 11 ALA B CA 1
ATOM 3126 C C . ALA B 1 11 ? 44.844 -27.203 -14.266 1 41.25 11 ALA B C 1
ATOM 3128 O O . ALA B 1 11 ? 44.188 -26.438 -13.555 1 41.25 11 ALA B O 1
ATOM 3129 N N . LYS B 1 12 ? 44.969 -26.891 -15.477 1 42.72 12 LYS B N 1
ATOM 3130 C CA . LYS B 1 12 ? 43.938 -26.125 -16.188 1 42.72 12 LYS B CA 1
ATOM 3131 C C . LYS B 1 12 ? 42.531 -26.688 -15.906 1 42.72 12 LYS B C 1
ATOM 3133 O O . LYS B 1 12 ? 42.25 -27.859 -16.172 1 42.72 12 LYS B O 1
ATOM 3138 N N . LYS B 1 13 ? 41.844 -26.281 -14.898 1 50.94 13 LYS B N 1
ATOM 3139 C CA . LYS B 1 13 ? 40.469 -26.641 -14.547 1 50.94 13 LYS B CA 1
ATOM 3140 C C . LYS B 1 13 ? 39.562 -26.625 -15.781 1 50.94 13 LYS B C 1
ATOM 3142 O O . LYS B 1 13 ? 39.562 -25.641 -16.531 1 50.94 13 LYS B O 1
ATOM 3147 N N . THR B 1 14 ? 39.188 -27.672 -16.469 1 48.69 14 THR B N 1
ATOM 3148 C CA . THR B 1 14 ? 38.281 -27.797 -17.594 1 48.69 14 THR B CA 1
ATOM 3149 C C . THR B 1 14 ? 37.031 -26.969 -17.359 1 48.69 14 THR B C 1
ATOM 3151 O O . THR B 1 14 ? 36.406 -27.047 -16.297 1 48.69 14 THR B O 1
ATOM 3154 N N . PRO B 1 15 ? 36.781 -26.094 -18.406 1 66.12 15 PRO B N 1
ATOM 3155 C CA . PRO B 1 15 ? 35.625 -25.219 -18.234 1 66.12 15 PRO B CA 1
ATOM 3156 C C . PRO B 1 15 ? 34.312 -26 -18.141 1 66.12 15 PRO B C 1
ATOM 3158 O O . PRO B 1 15 ? 34.125 -27 -18.844 1 66.12 15 PRO B O 1
ATOM 3161 N N . ALA B 1 16 ? 33.5 -25.797 -17.188 1 79.81 16 ALA B N 1
ATOM 3162 C CA . ALA B 1 16 ? 32.219 -26.469 -16.891 1 79.81 16 ALA B CA 1
ATOM 3163 C C . ALA B 1 16 ? 31.234 -26.328 -18.062 1 79.81 16 ALA B C 1
ATOM 3165 O O . ALA B 1 16 ? 30.422 -27.219 -18.297 1 79.81 16 ALA B O 1
ATOM 3166 N N . TYR B 1 17 ? 31.375 -25.297 -18.969 1 90.5 17 TYR B N 1
ATOM 3167 C CA . TYR B 1 17 ? 30.469 -25.016 -20.062 1 90.5 17 TYR B CA 1
ATOM 3168 C C . TYR B 1 17 ? 31.234 -24.641 -21.328 1 90.5 17 TYR B C 1
ATOM 3170 O O . TYR B 1 17 ? 32.312 -24.031 -21.25 1 90.5 17 TYR B O 1
ATOM 3178 N N . ARG B 1 18 ? 30.719 -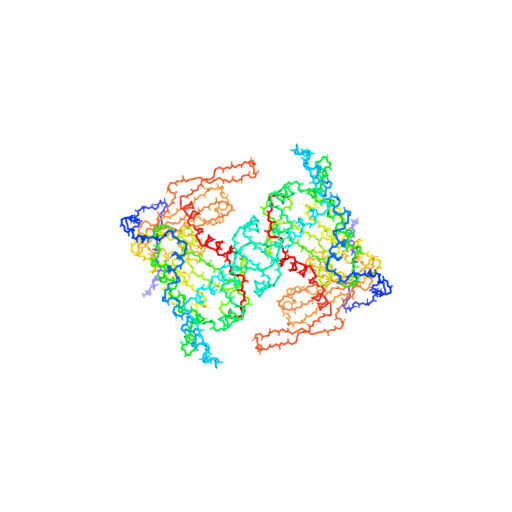25 -22.484 1 94.25 18 ARG B N 1
ATOM 3179 C CA . ARG B 1 18 ? 31.297 -24.641 -23.781 1 94.25 18 ARG B CA 1
ATOM 3180 C C . ARG B 1 18 ? 30.469 -23.562 -24.469 1 94.25 18 ARG B C 1
ATOM 3182 O O . ARG B 1 18 ? 29.688 -23.859 -25.375 1 94.25 18 ARG B O 1
ATOM 3189 N N . TRP B 1 19 ? 30.766 -22.375 -24.109 1 96.44 19 TRP B N 1
ATOM 3190 C CA . TRP B 1 19 ? 30.016 -21.234 -24.594 1 96.44 19 TRP B CA 1
ATOM 3191 C C . TRP B 1 19 ? 30.469 -20.828 -26 1 96.44 19 TRP B C 1
ATOM 3193 O O . TRP B 1 19 ? 31.672 -20.734 -26.266 1 96.44 19 TRP B O 1
ATOM 3203 N N . ARG B 1 20 ? 29.5 -20.656 -26.906 1 96.44 20 ARG B N 1
ATOM 3204 C CA . ARG B 1 20 ? 29.781 -20.188 -28.266 1 96.44 20 ARG B CA 1
ATOM 3205 C C . ARG B 1 20 ? 28.844 -19.047 -28.656 1 96.44 20 ARG B C 1
ATOM 3207 O O . ARG B 1 20 ? 27.719 -18.969 -28.156 1 96.44 20 ARG B O 1
ATOM 3214 N N . ALA B 1 21 ? 29.297 -18.234 -29.562 1 95.56 21 ALA B N 1
ATOM 3215 C CA . ALA B 1 21 ? 28.5 -17.109 -30.047 1 95.56 21 ALA B CA 1
ATOM 3216 C C . ALA B 1 21 ? 27.5 -17.562 -31.094 1 95.56 21 ALA B C 1
ATOM 3218 O O . ALA B 1 21 ? 27.516 -17.094 -32.219 1 95.56 21 ALA B O 1
ATOM 3219 N N . THR B 1 22 ? 26.734 -18.516 -30.75 1 95.69 22 THR B N 1
ATOM 3220 C CA . THR B 1 22 ? 25.641 -19.047 -31.562 1 95.69 22 THR B CA 1
ATOM 3221 C C . THR B 1 22 ? 24.344 -19.125 -30.766 1 95.69 22 THR B C 1
ATOM 3223 O O . THR B 1 22 ? 24.375 -19.156 -29.531 1 95.69 22 THR B O 1
ATOM 3226 N N . ASP B 1 23 ? 23.312 -19.047 -31.453 1 97.25 23 ASP B N 1
ATOM 3227 C CA . ASP B 1 23 ? 22.016 -19.141 -30.797 1 97.25 23 ASP B CA 1
ATOM 3228 C C . ASP B 1 23 ? 21.734 -20.562 -30.328 1 97.25 23 ASP B C 1
ATOM 3230 O O . ASP B 1 23 ? 22.406 -21.5 -30.75 1 97.25 23 ASP B O 1
ATOM 3234 N N . ILE B 1 24 ? 20.828 -20.656 -29.5 1 96.19 24 ILE B N 1
ATOM 3235 C CA . ILE B 1 24 ? 20.469 -21.969 -28.969 1 96.19 24 ILE B CA 1
ATOM 3236 C C . ILE B 1 24 ? 19.719 -22.766 -30.031 1 96.19 24 ILE B C 1
ATOM 3238 O O . ILE B 1 24 ? 18.922 -22.203 -30.797 1 96.19 24 ILE B O 1
ATOM 3242 N N . LYS B 1 25 ? 19.969 -24 -30.094 1 92.25 25 LYS B N 1
ATOM 3243 C CA . LYS B 1 25 ? 19.25 -24.891 -31 1 92.25 25 LYS B CA 1
ATOM 3244 C C . LYS B 1 25 ? 18.094 -25.594 -30.281 1 92.25 25 LYS B C 1
ATOM 3246 O O . LYS B 1 25 ? 18.266 -26.047 -29.141 1 92.25 25 LYS B O 1
ATOM 3251 N N . PRO B 1 26 ? 16.984 -25.641 -30.953 1 85.12 26 PRO B N 1
ATOM 3252 C CA . PRO B 1 26 ? 15.867 -26.344 -30.328 1 85.12 26 PRO B CA 1
ATOM 3253 C C . PRO B 1 26 ? 16.188 -27.797 -29.984 1 85.12 26 PRO B C 1
ATOM 3255 O O . PRO B 1 26 ? 16.844 -28.484 -30.781 1 85.12 26 PRO B O 1
ATOM 3258 N N . SER B 1 27 ? 15.867 -28.125 -28.844 1 88.12 27 SER B N 1
ATOM 3259 C CA . SER B 1 27 ? 16.016 -29.516 -28.422 1 88.12 27 SER B CA 1
ATOM 3260 C C . SER B 1 27 ? 14.719 -30.281 -28.578 1 88.12 27 SER B C 1
ATOM 3262 O O . SER B 1 27 ? 13.648 -29.797 -28.203 1 88.12 27 SER B O 1
ATOM 3264 N N . GLU B 1 28 ? 14.789 -31.453 -29.078 1 85.44 28 GLU B N 1
ATOM 3265 C CA . GLU B 1 28 ? 13.617 -32.312 -29.234 1 85.44 28 GLU B CA 1
ATOM 3266 C C . GLU B 1 28 ? 13.062 -32.75 -27.875 1 85.44 28 GLU B C 1
ATOM 3268 O O . GLU B 1 28 ? 11.867 -33.031 -27.75 1 85.44 28 GLU B O 1
ATOM 3273 N N . ASP B 1 29 ? 13.922 -32.75 -26.906 1 87.12 29 ASP B N 1
ATOM 3274 C CA . ASP B 1 29 ? 13.547 -33.188 -25.562 1 87.12 29 ASP B CA 1
ATOM 3275 C C . ASP B 1 29 ? 12.734 -32.125 -24.844 1 87.12 29 ASP B C 1
ATOM 3277 O O . ASP B 1 29 ? 12.109 -32.406 -23.828 1 87.12 29 ASP B O 1
ATOM 3281 N N . LEU B 1 30 ? 12.719 -30.953 -25.375 1 94.12 30 LEU B N 1
ATOM 3282 C CA . LEU B 1 30 ? 12.031 -29.844 -24.734 1 94.12 30 LEU B CA 1
ATOM 3283 C C . LEU B 1 30 ? 10.906 -29.312 -25.609 1 94.12 30 LEU B C 1
ATOM 3285 O O . LEU B 1 30 ? 10.836 -28.109 -25.875 1 94.12 30 LEU B O 1
ATOM 3289 N N . LYS B 1 31 ? 10.102 -30.219 -26.016 1 93.44 31 LYS B N 1
ATOM 3290 C CA . LYS B 1 31 ? 8.961 -29.844 -26.859 1 93.44 31 LYS B CA 1
ATOM 3291 C C . LYS B 1 31 ? 7.641 -30.125 -26.156 1 93.44 31 LYS B C 1
ATOM 3293 O O . LYS B 1 31 ? 7.434 -31.203 -25.609 1 93.44 31 LYS B O 1
ATOM 3298 N N . TRP B 1 32 ? 6.859 -29.109 -26.125 1 95.12 32 TRP B N 1
ATOM 3299 C CA . TRP B 1 32 ? 5.504 -29.25 -25.594 1 95.12 32 TRP B CA 1
ATOM 3300 C C . TRP B 1 32 ? 4.66 -30.156 -26.484 1 95.12 32 TRP B C 1
ATOM 3302 O O . TRP B 1 32 ? 4.672 -30.016 -27.719 1 95.12 32 TRP B O 1
ATOM 3312 N N . ASN B 1 33 ? 3.975 -31.078 -25.828 1 94.19 33 ASN B N 1
ATOM 3313 C CA . ASN B 1 33 ? 3.119 -32 -26.562 1 94.19 33 ASN B CA 1
ATOM 3314 C C . ASN B 1 33 ? 1.647 -31.812 -26.219 1 94.19 33 ASN B C 1
ATOM 3316 O O . ASN B 1 33 ? 1.195 -32.25 -25.156 1 94.19 33 ASN B O 1
ATOM 3320 N N . GLU B 1 34 ? 0.896 -31.312 -27.141 1 93.06 34 GLU B N 1
ATOM 3321 C CA . GLU B 1 34 ? -0.525 -31.047 -26.922 1 93.06 34 GLU B CA 1
ATOM 3322 C C . GLU B 1 34 ? -1.287 -32.344 -26.656 1 93.06 34 GLU B C 1
ATOM 3324 O O . GLU B 1 34 ? -2.287 -32.344 -25.938 1 93.06 34 GLU B O 1
ATOM 3329 N N . GLU B 1 35 ? -0.795 -33.406 -27.125 1 88.94 35 GLU B N 1
ATOM 3330 C CA . GLU B 1 35 ? -1.457 -34.719 -26.984 1 88.94 35 GLU B CA 1
ATOM 3331 C C . GLU B 1 35 ? -1.417 -35.188 -25.531 1 88.94 35 GLU B C 1
ATOM 3333 O O . GLU B 1 35 ? -2.248 -36 -25.109 1 88.94 35 GLU B O 1
ATOM 3338 N N . ASN B 1 36 ? -0.478 -34.656 -24.859 1 87.94 36 ASN B N 1
ATOM 3339 C CA . ASN B 1 36 ? -0.307 -35.062 -23.469 1 87.94 36 ASN B CA 1
ATOM 3340 C C . ASN B 1 36 ? -1.195 -34.25 -22.531 1 87.94 36 ASN B C 1
ATOM 3342 O O . ASN B 1 36 ? -1.246 -34.531 -21.328 1 87.94 36 ASN B O 1
ATOM 3346 N N . VAL B 1 37 ? -1.914 -33.312 -23.062 1 89.81 37 VAL B N 1
ATOM 3347 C CA . VAL B 1 37 ? -2.748 -32.469 -22.234 1 89.81 37 VAL B CA 1
ATOM 3348 C C . VAL B 1 37 ? -4.023 -33.188 -21.844 1 89.81 37 VAL B C 1
ATOM 3350 O O . VAL B 1 37 ? -4.766 -33.688 -22.703 1 89.81 37 VAL B O 1
ATOM 3353 N N . ASP B 1 38 ? -4.238 -33.375 -20.484 1 87 38 ASP B N 1
ATOM 3354 C CA . ASP B 1 38 ? -5.414 -34.031 -19.906 1 87 38 ASP B CA 1
ATOM 3355 C C . ASP B 1 38 ? -6.152 -33.094 -18.953 1 87 38 ASP B C 1
ATOM 3357 O O . ASP B 1 38 ? -5.996 -33.188 -17.734 1 87 38 ASP B O 1
ATOM 3361 N N . ASN B 1 39 ? -7 -32.219 -19.547 1 88.25 39 ASN B N 1
ATOM 3362 C CA . ASN B 1 39 ? -7.754 -31.266 -18.734 1 88.25 39 ASN B CA 1
ATOM 3363 C C . ASN B 1 39 ? -9.141 -31.797 -18.391 1 88.25 39 ASN B C 1
ATOM 3365 O O . ASN B 1 39 ? -9.82 -32.375 -19.25 1 88.25 39 ASN B O 1
ATOM 3369 N N . ALA B 1 40 ? -9.453 -31.75 -17.094 1 82.25 40 ALA B N 1
ATOM 3370 C CA . ALA B 1 40 ? -10.797 -32.125 -16.656 1 82.25 40 ALA B CA 1
ATOM 3371 C C . ALA B 1 40 ? -11.852 -31.156 -17.172 1 82.25 40 ALA B C 1
ATOM 3373 O O . ALA B 1 40 ? -11.562 -29.984 -17.391 1 82.25 40 ALA B O 1
ATOM 3374 N N . ASP B 1 41 ? -13.008 -31.734 -17.438 1 84.75 41 ASP B N 1
ATOM 3375 C CA . ASP B 1 41 ? -14.141 -30.875 -17.766 1 84.75 41 ASP B CA 1
ATOM 3376 C C . ASP B 1 41 ? -14.68 -30.172 -16.516 1 84.75 41 ASP B C 1
ATOM 3378 O O . ASP B 1 41 ? -15.023 -30.828 -15.531 1 84.75 41 ASP B O 1
ATOM 3382 N N . LEU B 1 42 ? -14.602 -28.938 -16.562 1 84.44 42 LEU B N 1
ATOM 3383 C CA . LEU B 1 42 ? -15.047 -28.188 -15.391 1 84.44 42 LEU B CA 1
ATOM 3384 C C . LEU B 1 42 ? -16.453 -27.641 -15.594 1 84.44 42 LEU B C 1
ATOM 3386 O O . LEU B 1 42 ? -16.875 -27.406 -16.734 1 84.44 42 LEU B O 1
ATOM 3390 N N . SER B 1 43 ? -17.141 -27.625 -14.445 1 78.69 43 SER B N 1
ATOM 3391 C CA . SER B 1 43 ? -18.5 -27.125 -14.453 1 78.69 43 SER B CA 1
ATOM 3392 C C . SER B 1 43 ? -18.547 -25.656 -14.883 1 78.69 43 SER B C 1
ATOM 3394 O O . SER B 1 43 ? -17.531 -24.969 -14.859 1 78.69 43 SER B O 1
ATOM 3396 N N . ASN B 1 44 ? -19.828 -25.344 -15.25 1 81.75 44 ASN B N 1
ATOM 3397 C CA . ASN B 1 44 ? -20.016 -24 -15.766 1 81.75 44 ASN B CA 1
ATOM 3398 C C . ASN B 1 44 ? -20.625 -23.078 -14.719 1 81.75 44 ASN B C 1
ATOM 3400 O O . ASN B 1 44 ? -20.828 -21.891 -14.977 1 81.75 44 ASN B O 1
ATOM 3404 N N . THR B 1 45 ? -20.891 -23.688 -13.453 1 90.06 45 THR B N 1
ATOM 3405 C CA . THR B 1 45 ? -21.484 -22.781 -12.492 1 90.06 45 THR B CA 1
ATOM 3406 C C . THR B 1 45 ? -20.469 -22.391 -11.422 1 90.06 45 THR B C 1
ATOM 3408 O O . THR B 1 45 ? -19.594 -23.172 -11.078 1 90.06 45 THR B O 1
ATOM 3411 N N . VAL B 1 46 ? -20.719 -21.234 -10.883 1 87.94 46 VAL B N 1
ATOM 3412 C CA . VAL B 1 46 ? -19.781 -20.656 -9.93 1 87.94 46 VAL B CA 1
ATOM 3413 C C . VAL B 1 46 ? -19.766 -21.5 -8.648 1 87.94 46 VAL B C 1
ATOM 3415 O O . VAL B 1 46 ? -18.703 -21.75 -8.078 1 87.94 46 VAL B O 1
ATOM 3418 N N . ILE B 1 47 ? -20.891 -21.938 -8.266 1 90.62 47 ILE B N 1
ATOM 3419 C CA . ILE B 1 47 ? -20.984 -22.688 -7.027 1 90.62 47 ILE B CA 1
ATOM 3420 C C . ILE B 1 47 ? -20.266 -24.031 -7.195 1 90.62 47 ILE B C 1
ATOM 3422 O O . ILE B 1 47 ? -19.578 -24.5 -6.285 1 90.62 47 ILE B O 1
ATOM 3426 N N . GLU B 1 48 ? -20.406 -24.625 -8.312 1 91.5 48 GLU B N 1
ATOM 3427 C CA . GLU B 1 48 ? -19.75 -25.906 -8.57 1 91.5 48 GLU B CA 1
ATOM 3428 C C . GLU B 1 48 ? -18.234 -25.734 -8.633 1 91.5 48 GLU B C 1
ATOM 3430 O O . GLU B 1 48 ? -17.484 -26.625 -8.188 1 91.5 48 GLU B O 1
ATOM 3435 N N . LEU B 1 49 ? -17.844 -24.672 -9.188 1 91.88 49 LEU B N 1
ATOM 3436 C CA . LEU B 1 49 ? -16.406 -24.391 -9.227 1 91.88 49 LEU B CA 1
ATOM 3437 C C . LEU B 1 49 ? -15.852 -24.203 -7.82 1 91.88 49 LEU B C 1
ATOM 3439 O O . LEU B 1 49 ? -14.773 -24.703 -7.504 1 91.88 49 LEU B O 1
ATOM 3443 N N . PHE B 1 50 ? -16.641 -23.531 -7.031 1 93.06 50 PHE B N 1
ATOM 3444 C CA . PHE B 1 50 ? -16.25 -23.328 -5.641 1 93.06 50 PHE B CA 1
ATOM 3445 C C . PHE B 1 50 ? -16.141 -24.656 -4.91 1 93.06 50 PHE B C 1
ATOM 3447 O O . PHE B 1 50 ? -15.188 -24.875 -4.148 1 93.06 50 PHE B O 1
ATOM 3454 N N . GLU B 1 51 ? -16.938 -25.516 -5.219 1 93.12 51 GLU B N 1
ATOM 3455 C CA . GLU B 1 51 ? -17.031 -26.781 -4.5 1 93.12 51 GLU B CA 1
ATOM 3456 C C . GLU B 1 51 ? -15.953 -27.75 -4.969 1 93.12 51 GLU B C 1
ATOM 3458 O O . GLU B 1 51 ? -15.703 -28.781 -4.32 1 93.12 51 GLU B O 1
ATOM 3463 N N . LEU B 1 52 ? -15.312 -27.375 -6.031 1 92.88 52 LEU B N 1
ATOM 3464 C CA . LEU B 1 52 ? -14.141 -28.156 -6.418 1 92.88 52 LEU B CA 1
ATOM 3465 C C . LEU B 1 52 ? -13.023 -28.016 -5.387 1 92.88 52 LEU B C 1
ATOM 3467 O O . LEU B 1 52 ? -12.258 -28.953 -5.164 1 92.88 52 LEU B O 1
ATOM 3471 N N . PHE B 1 53 ? -12.984 -26.891 -4.773 1 94.19 53 PHE B N 1
ATOM 3472 C CA . PHE B 1 53 ? -11.898 -26.594 -3.848 1 94.19 53 PHE B CA 1
ATOM 3473 C C . PHE B 1 53 ? -12.352 -26.766 -2.404 1 94.19 53 PHE B C 1
ATOM 3475 O O . PHE B 1 53 ? -11.594 -27.25 -1.562 1 94.19 53 PHE B O 1
ATOM 3482 N N . PHE B 1 54 ? -13.523 -26.344 -2.209 1 95.38 54 PHE B N 1
ATOM 3483 C CA . PHE B 1 54 ? -14.125 -26.609 -0.907 1 95.38 54 PHE B CA 1
ATOM 3484 C C . PHE B 1 54 ? -15.07 -27.797 -0.976 1 95.38 54 PHE B C 1
ATOM 3486 O O . PHE B 1 54 ? -16.266 -27.656 -0.714 1 95.38 54 PHE B O 1
ATOM 3493 N N . ASP B 1 55 ? -14.484 -28.922 -1.244 1 94.62 55 ASP B N 1
ATOM 3494 C CA . ASP B 1 55 ? -15.242 -30.172 -1.372 1 94.62 55 ASP B CA 1
ATOM 3495 C C . ASP B 1 55 ? -15.57 -30.75 -0.002 1 94.62 55 ASP B C 1
ATOM 3497 O O . ASP B 1 55 ? -15.203 -30.188 1.027 1 94.62 55 ASP B O 1
ATOM 3501 N N . PRO B 1 56 ? -16.234 -31.859 0.067 1 96 56 PRO B N 1
ATOM 3502 C CA . PRO B 1 56 ? -16.656 -32.406 1.353 1 96 56 PRO B CA 1
ATOM 3503 C C . PRO B 1 56 ? -15.477 -32.781 2.256 1 96 56 PRO B C 1
ATOM 3505 O O . PRO B 1 56 ? -15.586 -32.688 3.482 1 96 56 PRO B O 1
ATOM 3508 N N . VAL B 1 57 ? -14.406 -33.125 1.616 1 97.38 57 VAL B N 1
ATOM 3509 C CA . VAL B 1 57 ? -13.234 -33.5 2.404 1 97.38 57 VAL B CA 1
ATOM 3510 C C . VAL B 1 57 ? -12.703 -32.281 3.156 1 97.38 57 VAL B C 1
ATOM 3512 O O . VAL B 1 57 ? -12.445 -32.344 4.359 1 97.38 57 VAL B O 1
ATOM 3515 N N . VAL B 1 58 ? -12.562 -31.203 2.463 1 97.56 58 VAL B N 1
ATOM 3516 C CA . VAL B 1 58 ? -12.078 -29.969 3.061 1 97.56 58 VAL B CA 1
ATOM 3517 C C . VAL B 1 58 ? -13.062 -29.484 4.117 1 97.56 58 VAL B C 1
ATOM 3519 O O . VAL B 1 58 ? -12.672 -29.109 5.227 1 97.56 58 VAL B O 1
ATOM 3522 N N . ILE B 1 59 ? -14.328 -29.5 3.84 1 98.06 59 ILE B N 1
ATOM 3523 C CA . ILE B 1 59 ? -15.367 -29.016 4.742 1 98.06 59 ILE B CA 1
ATOM 3524 C C . ILE B 1 59 ? -15.398 -29.891 6 1 98.06 59 ILE B C 1
ATOM 3526 O O . ILE B 1 59 ? -15.477 -29.359 7.117 1 98.06 59 ILE B O 1
ATOM 3530 N N . ASP B 1 60 ? -15.266 -31.141 5.781 1 97.94 60 ASP B N 1
ATOM 3531 C CA . ASP B 1 60 ? -15.281 -32.062 6.91 1 97.94 60 ASP B CA 1
ATOM 3532 C C . ASP B 1 60 ? -14.07 -31.859 7.816 1 97.94 60 ASP B C 1
ATOM 3534 O O . ASP B 1 60 ? -14.18 -31.922 9.039 1 97.94 60 ASP B O 1
ATOM 3538 N N . LEU B 1 61 ? -12.977 -31.656 7.188 1 98.06 61 LEU B N 1
ATOM 3539 C CA . LEU B 1 61 ? -11.781 -31.375 7.969 1 98.06 61 LEU B CA 1
ATOM 3540 C C . LEU B 1 61 ? -12.016 -30.172 8.891 1 98.06 61 LEU B C 1
ATOM 3542 O O . LEU B 1 61 ? -11.742 -30.25 10.094 1 98.06 61 LEU B O 1
ATOM 3546 N N . ILE B 1 62 ? -12.523 -29.094 8.383 1 98.19 62 ILE B N 1
ATOM 3547 C CA . ILE B 1 62 ? -12.711 -27.859 9.133 1 98.19 62 ILE B CA 1
ATOM 3548 C C . ILE B 1 62 ? -13.734 -28.078 10.242 1 98.19 62 ILE B C 1
ATOM 3550 O O . ILE B 1 62 ? -13.523 -27.672 11.383 1 98.19 62 ILE B O 1
ATOM 3554 N N . CYS B 1 63 ? -14.812 -28.781 9.922 1 98.56 63 CYS B N 1
ATOM 3555 C CA . CYS B 1 63 ? -15.836 -29.062 10.922 1 98.56 63 CYS B CA 1
ATOM 3556 C C . CYS B 1 63 ? -15.266 -29.891 12.078 1 98.56 63 CYS B C 1
ATOM 3558 O O . CYS B 1 63 ? -15.414 -29.516 13.242 1 98.56 63 CYS B O 1
ATOM 3560 N N . THR B 1 64 ? -14.57 -30.906 11.711 1 98.25 64 THR B N 1
ATOM 3561 C CA . THR B 1 64 ? -14.047 -31.844 12.703 1 98.25 64 THR B CA 1
ATOM 3562 C C . THR B 1 64 ? -13.031 -31.141 13.609 1 98.25 64 THR B C 1
ATOM 3564 O O . THR B 1 64 ? -13.117 -31.25 14.836 1 98.25 64 THR B O 1
ATOM 3567 N N . GLU B 1 65 ? -12.117 -30.453 13.016 1 98 65 GLU B N 1
ATOM 3568 C CA . GLU B 1 65 ? -11.055 -29.828 13.797 1 98 65 GLU B CA 1
ATOM 3569 C C . GLU B 1 65 ? -11.586 -28.656 14.609 1 98 65 GLU B C 1
ATOM 3571 O O . GLU B 1 65 ? -11.078 -28.359 15.688 1 98 65 GLU B O 1
ATOM 3576 N N . SER B 1 66 ? -12.609 -27.953 14.141 1 98.19 66 SER B N 1
ATOM 3577 C CA . SER B 1 66 ? -13.227 -26.875 14.898 1 98.19 66 SER B CA 1
ATOM 3578 C C . SER B 1 66 ? -13.922 -27.406 16.156 1 98.19 66 SER B C 1
ATOM 3580 O O . SER B 1 66 ? -13.805 -26.812 17.234 1 98.19 66 SER B O 1
ATOM 3582 N N . VAL B 1 67 ? -14.633 -28.5 15.969 1 98.38 67 VAL B N 1
ATOM 3583 C CA . VAL B 1 67 ? -15.297 -29.125 17.109 1 98.38 67 VAL B CA 1
ATOM 3584 C C . VAL B 1 67 ? -14.258 -29.625 18.109 1 98.38 67 VAL B C 1
ATOM 3586 O O . VAL B 1 67 ? -14.398 -29.422 19.312 1 98.38 67 VAL B O 1
ATOM 3589 N N . ARG B 1 68 ? -13.242 -30.25 17.594 1 97.75 68 ARG B N 1
ATOM 3590 C CA . ARG B 1 68 ? -12.164 -30.734 18.438 1 97.75 68 ARG B CA 1
ATOM 3591 C C . ARG B 1 68 ? -11.516 -29.578 19.219 1 97.75 68 ARG B C 1
ATOM 3593 O O . ARG B 1 68 ? -11.227 -29.719 20.406 1 97.75 68 ARG B O 1
ATOM 3600 N N . TYR B 1 69 ? -11.312 -28.531 18.562 1 97.38 69 TYR B N 1
ATOM 3601 C CA . TYR B 1 69 ? -10.695 -27.359 19.203 1 97.38 69 TYR B CA 1
ATOM 3602 C C . TYR B 1 69 ? -11.609 -26.781 20.266 1 97.38 69 TYR B C 1
ATOM 3604 O O . TYR B 1 69 ? -11.148 -26.375 21.328 1 97.38 69 TYR B O 1
ATOM 3612 N N . ALA B 1 70 ? -12.891 -26.703 19.938 1 97.94 70 ALA B N 1
ATOM 3613 C CA . ALA B 1 70 ? -13.844 -26.234 20.938 1 97.94 70 ALA B CA 1
ATOM 3614 C C . ALA B 1 70 ? -13.766 -27.078 22.219 1 97.94 70 ALA B C 1
ATOM 3616 O O . ALA B 1 70 ? -13.719 -26.531 23.328 1 97.94 70 ALA B O 1
ATOM 3617 N N . ALA B 1 71 ? -13.711 -28.344 22 1 97 71 ALA B N 1
ATOM 3618 C CA . ALA B 1 71 ? -13.594 -29.25 23.141 1 97 71 ALA B CA 1
ATOM 3619 C C . ALA B 1 71 ? -12.281 -29.016 23.891 1 97 71 ALA B C 1
ATOM 3621 O O . ALA B 1 71 ? -12.266 -29.016 25.125 1 97 71 ALA B O 1
ATOM 3622 N N . PHE B 1 72 ? -11.242 -28.875 23.125 1 95.06 72 PHE B N 1
ATOM 3623 C CA . PHE B 1 72 ? -9.93 -28.594 23.688 1 95.06 72 PHE B CA 1
ATOM 3624 C C . PHE B 1 72 ? -9.977 -27.344 24.562 1 95.06 72 PHE B C 1
ATOM 3626 O O . PHE B 1 72 ? -9.297 -27.281 25.594 1 95.06 72 PHE B O 1
ATOM 3633 N N . LYS B 1 73 ? -10.797 -26.406 24.234 1 95.5 73 LYS B N 1
ATOM 3634 C CA . LYS B 1 73 ? -10.922 -25.141 24.969 1 95.5 73 LYS B CA 1
ATOM 3635 C C . LYS B 1 73 ? -11.977 -25.25 26.062 1 95.5 73 LYS B C 1
ATOM 3637 O O . LYS B 1 73 ? -12.305 -24.25 26.719 1 95.5 73 LYS B O 1
ATOM 3642 N N . GLY B 1 74 ? -12.617 -26.406 26.172 1 96.25 7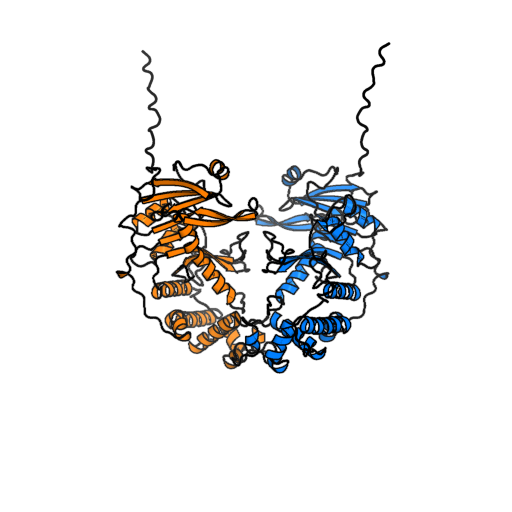4 GLY B N 1
ATOM 3643 C CA . GLY B 1 74 ? -13.516 -26.641 27.281 1 96.25 74 GLY B CA 1
ATOM 3644 C C . GLY B 1 74 ? -14.984 -26.625 26.891 1 96.25 74 GLY B C 1
ATOM 3645 O O . GLY B 1 74 ? -15.859 -26.828 27.734 1 96.25 74 GLY B O 1
ATOM 3646 N N . ASN B 1 75 ? -15.258 -26.281 25.609 1 97.56 75 ASN B N 1
ATOM 3647 C CA . ASN B 1 75 ? -16.641 -26.297 25.125 1 97.56 75 ASN B CA 1
ATOM 3648 C C . ASN B 1 75 ? -16.969 -27.594 24.406 1 97.56 75 ASN B C 1
ATOM 3650 O O . ASN B 1 75 ? -16.719 -27.719 23.203 1 97.56 75 ASN B O 1
ATOM 3654 N N . HIS B 1 76 ? -17.641 -28.438 25.078 1 97.19 76 HIS B N 1
ATOM 3655 C CA . HIS B 1 76 ? -17.922 -29.766 24.531 1 97.19 76 HIS B CA 1
ATOM 3656 C C . HIS B 1 76 ? -19.266 -29.797 23.844 1 97.19 76 HIS B C 1
ATOM 3658 O O . HIS B 1 76 ? -19.641 -30.812 23.25 1 97.19 76 HIS B O 1
ATOM 3664 N N . ASN B 1 77 ? -19.938 -28.703 23.828 1 97.25 77 ASN B N 1
ATOM 3665 C CA . ASN B 1 77 ? -21.281 -28.656 23.25 1 97.25 77 ASN B CA 1
ATOM 3666 C C . ASN B 1 77 ? -21.266 -28.047 21.859 1 97.25 77 ASN B C 1
ATOM 3668 O O . ASN B 1 77 ? -22.25 -28.141 21.125 1 97.25 77 ASN B O 1
ATOM 3672 N N . PHE B 1 78 ? -20.172 -27.469 21.5 1 98.19 78 PHE B N 1
ATOM 3673 C CA . PHE B 1 78 ? -20.078 -26.797 20.219 1 98.19 78 PHE B CA 1
ATOM 3674 C C . PHE B 1 78 ? -20.141 -27.797 19.078 1 98.19 78 PHE B C 1
ATOM 3676 O O . PHE B 1 78 ? -19.531 -28.859 19.141 1 98.19 78 PHE B O 1
ATOM 3683 N N . SER B 1 79 ? -20.969 -27.516 18.109 1 98.06 79 SER B N 1
ATOM 3684 C CA . SER B 1 79 ? -21 -28.25 16.859 1 98.06 79 SER B CA 1
ATOM 3685 C C . SER B 1 79 ? -21.219 -27.328 15.672 1 98.06 79 SER B C 1
ATOM 3687 O O . SER B 1 79 ? -21.656 -26.188 15.828 1 98.06 79 SER B O 1
ATOM 3689 N N . VAL B 1 80 ? -20.812 -27.766 14.547 1 98.62 80 VAL B N 1
ATOM 3690 C CA . VAL B 1 80 ? -21 -27 13.32 1 98.62 80 VAL B CA 1
ATOM 3691 C C . VAL B 1 80 ? -21.266 -27.953 12.156 1 98.62 80 VAL B C 1
ATOM 3693 O O . VAL B 1 80 ? -20.547 -28.922 11.961 1 98.62 80 VAL B O 1
ATOM 3696 N N . THR B 1 81 ? -22.297 -27.719 11.414 1 98.06 81 THR B N 1
ATOM 3697 C CA . THR B 1 81 ? -22.641 -28.562 10.273 1 98.06 81 THR B CA 1
ATOM 3698 C C . THR B 1 81 ? -21.953 -28.062 9.008 1 98.06 81 THR B C 1
ATOM 3700 O O . THR B 1 81 ? -21.562 -26.891 8.93 1 98.06 81 THR B O 1
ATOM 3703 N N . PRO B 1 82 ? -21.844 -28.984 8.062 1 97.94 82 PRO B N 1
ATOM 3704 C CA . PRO B 1 82 ? -21.297 -28.547 6.777 1 97.94 82 PRO B CA 1
ATOM 3705 C C . PRO B 1 82 ? -22.062 -27.359 6.188 1 97.94 82 PRO B C 1
ATOM 3707 O O . PRO B 1 82 ? -21.469 -26.453 5.613 1 97.94 82 PRO B O 1
ATOM 3710 N N . GLY B 1 83 ? -23.359 -27.391 6.363 1 97.5 83 GLY B N 1
ATOM 3711 C CA . GLY B 1 83 ? -24.172 -26.281 5.871 1 97.5 83 GLY B CA 1
ATOM 3712 C C . GLY B 1 83 ? -23.859 -24.969 6.551 1 97.5 83 GLY B C 1
ATOM 3713 O O . GLY B 1 83 ? -23.734 -23.938 5.887 1 97.5 83 GLY B O 1
ATOM 3714 N N . GLU B 1 84 ? -23.734 -25.016 7.82 1 98.19 84 GLU B N 1
ATOM 3715 C CA . GLU B 1 84 ? -23.391 -23.828 8.586 1 98.19 84 GLU B CA 1
ATOM 3716 C C . GLU B 1 84 ? -22 -23.312 8.195 1 98.19 84 GLU B C 1
ATOM 3718 O O . GLU B 1 84 ? -21.812 -22.094 8.062 1 98.19 84 GLU B O 1
ATOM 3723 N N . LEU B 1 85 ? -21.125 -24.234 8.055 1 98.31 85 LEU B N 1
ATOM 3724 C CA . LEU B 1 85 ? -19.766 -23.828 7.703 1 98.31 85 LEU B CA 1
ATOM 3725 C C . LEU B 1 85 ? -19.734 -23.188 6.32 1 98.31 85 LEU B C 1
ATOM 3727 O O . LEU B 1 85 ? -19.031 -22.203 6.113 1 98.31 85 LEU B O 1
ATOM 3731 N N . LYS B 1 86 ? -20.438 -23.734 5.398 1 97.38 86 LYS B N 1
ATOM 3732 C CA . LYS B 1 86 ? -20.516 -23.156 4.062 1 97.38 86 LYS B CA 1
ATOM 3733 C C . LYS B 1 86 ? -21.078 -21.734 4.109 1 97.38 86 LYS B C 1
ATOM 3735 O O . LYS B 1 86 ? -20.594 -20.844 3.414 1 97.38 86 LYS B O 1
ATOM 3740 N N . THR B 1 87 ? -22.094 -21.531 4.91 1 98 87 THR B N 1
ATOM 3741 C CA . THR B 1 87 ? -22.656 -20.203 5.086 1 98 87 THR B CA 1
ATOM 3742 C C . THR B 1 87 ? -21.625 -19.25 5.691 1 98 87 THR B C 1
ATOM 3744 O O . THR B 1 87 ? -21.5 -18.109 5.254 1 98 87 THR B O 1
ATOM 3747 N N . PHE B 1 88 ? -20.969 -19.797 6.66 1 97.88 88 PHE B N 1
ATOM 3748 C CA . PHE B 1 88 ? -19.891 -19.031 7.289 1 97.88 88 PHE B CA 1
ATOM 3749 C C . PHE B 1 88 ? -18.875 -18.578 6.258 1 97.88 88 PHE B C 1
ATOM 3751 O O . PHE B 1 88 ? -18.5 -17.406 6.211 1 97.88 88 PHE B O 1
ATOM 3758 N N . ILE B 1 89 ? -18.438 -19.453 5.43 1 96.94 89 ILE B N 1
ATOM 3759 C CA . ILE B 1 89 ? -17.453 -19.156 4.387 1 96.94 89 ILE B CA 1
ATOM 3760 C C . ILE B 1 89 ? -18.047 -18.156 3.393 1 96.94 89 ILE B C 1
ATOM 3762 O O . ILE B 1 89 ? -17.344 -17.25 2.934 1 96.94 89 ILE B O 1
ATOM 3766 N N . ALA B 1 90 ? -19.312 -18.312 3.078 1 96.69 90 ALA B N 1
ATOM 3767 C CA . ALA B 1 90 ? -19.969 -17.375 2.172 1 96.69 90 ALA B CA 1
ATOM 3768 C C . ALA B 1 90 ? -19.953 -15.961 2.727 1 96.69 90 ALA B C 1
ATOM 3770 O O . ALA B 1 90 ? -19.734 -15 1.981 1 96.69 90 ALA B O 1
ATOM 3771 N N . ILE B 1 91 ? -20.172 -15.852 3.988 1 97.56 91 ILE B N 1
ATOM 3772 C CA . ILE B 1 91 ? -20.125 -14.547 4.633 1 97.56 91 ILE B CA 1
ATOM 3773 C C . ILE B 1 91 ? -18.734 -13.945 4.496 1 97.56 91 ILE B C 1
ATOM 3775 O O . ILE B 1 91 ? -18.594 -12.758 4.195 1 97.56 91 ILE B O 1
ATOM 3779 N N . LEU B 1 92 ? -17.719 -14.758 4.688 1 96.25 92 LEU B N 1
ATOM 3780 C CA . LEU B 1 92 ? -16.344 -14.289 4.512 1 96.25 92 LEU B CA 1
ATOM 3781 C C . LEU B 1 92 ? -16.109 -13.82 3.08 1 96.25 92 LEU B C 1
ATOM 3783 O O . LEU B 1 92 ? -15.461 -12.789 2.859 1 96.25 92 LEU B O 1
ATOM 3787 N N . ILE B 1 93 ? -16.625 -14.516 2.109 1 95 93 ILE B N 1
ATOM 3788 C CA . ILE B 1 93 ? -16.469 -14.156 0.704 1 95 93 ILE B CA 1
ATOM 3789 C C . ILE B 1 93 ? -17.172 -12.828 0.434 1 95 93 ILE B C 1
ATOM 3791 O O . ILE B 1 93 ? -16.625 -11.945 -0.225 1 95 93 ILE B O 1
ATOM 3795 N N . VAL B 1 94 ? -18.375 -12.633 0.982 1 95.81 94 VAL B N 1
ATOM 3796 C CA . VAL B 1 94 ? -19.141 -11.398 0.798 1 95.81 94 VAL B CA 1
ATOM 3797 C C . VAL B 1 94 ? -18.359 -10.227 1.382 1 95.81 94 VAL B C 1
ATOM 3799 O O . VAL B 1 94 ? -18.312 -9.148 0.784 1 95.81 94 VAL B O 1
ATOM 3802 N N . SER B 1 95 ? -17.75 -10.445 2.51 1 95.94 95 SER B N 1
ATOM 3803 C CA . SER B 1 95 ? -16.984 -9.375 3.158 1 95.94 95 SER B CA 1
ATOM 3804 C C . SER B 1 95 ? -15.82 -8.914 2.287 1 95.94 95 SER B C 1
ATOM 3806 O O . SER B 1 95 ? -15.273 -7.832 2.498 1 95.94 95 SER B O 1
ATOM 3808 N N . GLY B 1 96 ? -15.438 -9.703 1.3 1 93.56 96 GLY B N 1
ATOM 3809 C CA . GLY B 1 96 ? -14.336 -9.367 0.407 1 93.56 96 GLY B CA 1
ATOM 3810 C C . GLY B 1 96 ? -14.719 -8.336 -0.642 1 93.56 96 GLY B C 1
ATOM 3811 O O . GLY B 1 96 ? -13.867 -7.59 -1.127 1 93.56 96 GLY B O 1
ATOM 3812 N N . TYR B 1 97 ? -15.969 -8.336 -1.002 1 93.5 97 TYR B N 1
ATOM 3813 C CA . TYR B 1 97 ? -16.344 -7.379 -2.035 1 93.5 97 TYR B CA 1
ATOM 3814 C C . TYR B 1 97 ? -17.391 -6.406 -1.52 1 93.5 97 TYR B C 1
ATOM 3816 O O . TYR B 1 97 ? -17.781 -5.477 -2.227 1 93.5 97 TYR B O 1
ATOM 3824 N N . CYS B 1 98 ? -17.906 -6.625 -0.366 1 94.12 98 CYS B N 1
ATOM 3825 C CA . CYS B 1 98 ? -18.734 -5.688 0.385 1 94.12 98 CYS B CA 1
ATOM 3826 C C . CYS B 1 98 ? -18.188 -5.496 1.797 1 94.12 98 CYS B C 1
ATOM 3828 O O . CYS B 1 98 ? -18.609 -6.188 2.727 1 94.12 98 CYS B O 1
ATOM 3830 N N . SER B 1 99 ? -17.422 -4.539 1.981 1 92.44 99 SER B N 1
ATOM 3831 C CA . SER B 1 99 ? -16.688 -4.426 3.236 1 92.44 99 SER B CA 1
ATOM 3832 C C . SER B 1 99 ? -17.297 -3.365 4.141 1 92.44 99 SER B C 1
ATOM 3834 O O . SER B 1 99 ? -17.844 -2.375 3.66 1 92.44 99 SER B O 1
ATOM 3836 N N . VAL B 1 100 ? -17.234 -3.615 5.422 1 93.44 100 VAL B N 1
ATOM 3837 C CA . VAL B 1 100 ? -17.625 -2.676 6.465 1 93.44 100 VAL B CA 1
ATOM 3838 C C . VAL B 1 100 ? -16.516 -2.557 7.504 1 93.44 100 VAL B C 1
ATOM 3840 O O . VAL B 1 100 ? -15.641 -3.424 7.59 1 93.44 100 VAL B O 1
ATOM 3843 N N . PRO B 1 101 ? -16.5 -1.545 8.312 1 90.44 101 PRO B N 1
ATOM 3844 C CA . PRO B 1 101 ? -15.414 -1.308 9.266 1 90.44 101 PRO B CA 1
ATOM 3845 C C . PRO B 1 101 ? -15.344 -2.371 10.359 1 90.44 101 PRO B C 1
ATOM 3847 O O . PRO B 1 101 ? -14.25 -2.76 10.781 1 90.44 101 PRO B O 1
ATOM 3850 N N . ARG B 1 102 ? -16.516 -2.812 10.805 1 92.75 102 ARG B N 1
ATOM 3851 C CA . ARG B 1 102 ? -16.594 -3.854 11.82 1 92.75 102 ARG B CA 1
ATOM 3852 C C . ARG B 1 102 ? -17.547 -4.965 11.391 1 92.75 102 ARG B C 1
ATOM 3854 O O . ARG B 1 102 ? -18.625 -4.695 10.852 1 92.75 102 ARG B O 1
ATOM 3861 N N . ARG B 1 103 ? -17.109 -6.133 11.719 1 93.31 103 ARG B N 1
ATOM 3862 C CA . ARG B 1 103 ? -17.828 -7.27 11.148 1 93.31 103 ARG B CA 1
ATOM 3863 C C . ARG B 1 103 ? -19.281 -7.289 11.609 1 93.31 103 ARG B C 1
ATOM 3865 O O . ARG B 1 103 ? -20.172 -7.656 10.844 1 93.31 103 ARG B O 1
ATOM 3872 N N . ARG B 1 104 ? -19.578 -6.844 12.812 1 94.81 104 ARG B N 1
ATOM 3873 C CA . ARG B 1 104 ? -20.938 -6.961 13.328 1 94.81 104 ARG B CA 1
ATOM 3874 C C . ARG B 1 104 ? -21.875 -5.953 12.656 1 94.81 104 ARG B C 1
ATOM 3876 O O . ARG B 1 104 ? -23.094 -6.051 12.773 1 94.81 104 ARG B O 1
ATOM 3883 N N . MET B 1 105 ? -21.281 -5.051 11.93 1 95.81 105 MET B N 1
ATOM 3884 C CA . MET B 1 105 ? -22.078 -4.047 11.234 1 95.81 105 MET B CA 1
ATOM 3885 C C . MET B 1 105 ? -22.922 -4.688 10.133 1 95.81 105 MET B C 1
ATOM 3887 O O . MET B 1 105 ? -23.938 -4.137 9.734 1 95.81 105 MET B O 1
ATOM 3891 N N . TYR B 1 106 ? -22.516 -5.852 9.68 1 96.81 106 TYR B N 1
ATOM 3892 C CA . TYR B 1 106 ? -23.312 -6.566 8.688 1 96.81 106 TYR B CA 1
ATOM 3893 C C . TYR B 1 106 ? -24.703 -6.875 9.219 1 96.81 106 TYR B C 1
ATOM 3895 O O . TYR B 1 106 ? -25.672 -6.938 8.461 1 96.81 106 TYR B O 1
ATOM 3903 N N . TRP B 1 107 ? -24.797 -7.047 10.562 1 97.69 107 TRP B N 1
ATOM 3904 C CA . TRP B 1 107 ? -26.047 -7.445 11.203 1 97.69 107 TRP B CA 1
ATOM 3905 C C . TRP B 1 107 ? -26.734 -6.25 11.852 1 97.69 107 TRP B C 1
ATOM 3907 O O . TRP B 1 107 ? -27.734 -6.406 12.547 1 97.69 107 TRP B O 1
ATOM 3917 N N . SER B 1 108 ? -26.141 -5.055 11.648 1 95.81 108 SER B N 1
ATOM 3918 C CA . SER B 1 108 ? -26.688 -3.846 12.242 1 95.81 108 SER B CA 1
ATOM 3919 C C . SER B 1 108 ? -28.062 -3.529 11.68 1 95.81 108 SER B C 1
ATOM 3921 O O . SER B 1 108 ? -28.406 -3.973 10.578 1 95.81 108 SER B O 1
ATOM 3923 N N . GLY B 1 109 ? -28.828 -2.764 12.461 1 94.81 109 GLY B N 1
ATOM 3924 C CA . GLY B 1 109 ? -30.109 -2.262 11.961 1 94.81 109 GLY B CA 1
ATOM 3925 C C . GLY B 1 109 ? -29.953 -1.041 11.078 1 94.81 109 GLY B C 1
ATOM 3926 O O . GLY B 1 109 ? -30.906 -0.627 10.414 1 94.81 109 GLY B O 1
ATOM 3927 N N . ASP B 1 110 ? -28.797 -0.565 10.945 1 94.38 110 ASP B N 1
ATOM 3928 C CA . ASP B 1 110 ? -28.562 0.636 10.148 1 94.38 110 ASP B CA 1
ATOM 3929 C C . ASP B 1 110 ? -28.562 0.319 8.656 1 94.38 110 ASP B C 1
ATOM 3931 O O . ASP B 1 110 ? -27.812 -0.542 8.195 1 94.38 110 ASP B O 1
ATOM 3935 N N . GLU B 1 111 ? -29.203 1.093 7.906 1 94 111 GLU B N 1
ATOM 3936 C CA . GLU B 1 111 ? -29.453 0.801 6.496 1 94 111 GLU B CA 1
ATOM 3937 C C . GLU B 1 111 ? -28.203 1.028 5.66 1 94 111 GLU B C 1
ATOM 3939 O O . GLU B 1 111 ? -28.109 0.545 4.527 1 94 111 GLU B O 1
ATOM 3944 N N . ASP B 1 112 ? -27.297 1.768 6.148 1 94.19 112 ASP B N 1
ATOM 3945 C CA . ASP B 1 112 ? -26.125 2.119 5.352 1 94.19 112 ASP B CA 1
ATOM 3946 C C . ASP B 1 112 ? -25.062 1.034 5.438 1 94.19 112 ASP B C 1
ATOM 3948 O O . ASP B 1 112 ? -24.109 1.031 4.656 1 94.19 112 ASP B O 1
ATOM 3952 N N . VAL B 1 113 ? -25.172 0.073 6.387 1 95.25 113 VAL B N 1
ATOM 3953 C CA . VAL B 1 113 ? -24.109 -0.913 6.516 1 95.25 113 VAL B CA 1
ATOM 3954 C C . VAL B 1 113 ? -24.703 -2.318 6.555 1 95.25 113 VAL B C 1
ATOM 3956 O O . VAL B 1 113 ? -24 -3.303 6.297 1 95.25 113 VAL B O 1
ATOM 3959 N N . ARG B 1 114 ? -25.984 -2.438 6.805 1 95.81 114 ARG B N 1
ATOM 3960 C CA . ARG B 1 114 ? -26.656 -3.729 6.949 1 95.81 114 ARG B CA 1
ATOM 3961 C C . ARG B 1 114 ? -26.578 -4.535 5.656 1 95.81 114 ARG B C 1
ATOM 3963 O O . ARG B 1 114 ? -26.766 -3.988 4.566 1 95.81 114 ARG B O 1
ATOM 3970 N N . ASN B 1 115 ? -26.312 -5.836 5.762 1 96.62 115 ASN B N 1
ATOM 3971 C CA . ASN B 1 115 ? -26.297 -6.754 4.625 1 96.62 115 ASN B CA 1
ATOM 3972 C C . ASN B 1 115 ? -27.375 -7.828 4.77 1 96.62 115 ASN B C 1
ATOM 3974 O O . ASN B 1 115 ? -27.234 -8.742 5.578 1 96.62 115 ASN B O 1
ATOM 3978 N N . GLU B 1 116 ? -28.344 -7.766 3.939 1 96.25 116 GLU B N 1
ATOM 3979 C CA . GLU B 1 116 ? -29.516 -8.633 4.07 1 96.25 116 GLU B CA 1
ATOM 3980 C C . GLU B 1 116 ? -29.156 -10.094 3.811 1 96.25 116 GLU B C 1
ATOM 3982 O O . GLU B 1 116 ? -29.688 -10.992 4.457 1 96.25 116 GLU B O 1
ATOM 3987 N N . ALA B 1 117 ? -28.312 -10.297 2.891 1 97.06 117 ALA B N 1
ATOM 3988 C CA . ALA B 1 117 ? -27.906 -11.664 2.592 1 97.06 117 ALA B CA 1
ATOM 3989 C C . ALA B 1 117 ? -27.25 -12.312 3.805 1 97.06 117 ALA B C 1
ATOM 3991 O O . ALA B 1 117 ? -27.531 -13.477 4.121 1 97.06 117 ALA B O 1
ATOM 3992 N N . ILE B 1 118 ? -26.406 -11.594 4.504 1 97.69 118 ILE B N 1
ATOM 3993 C CA . ILE B 1 118 ? -25.672 -12.102 5.66 1 97.69 118 ILE B CA 1
ATOM 3994 C C . ILE B 1 118 ? -26.625 -12.297 6.832 1 97.69 118 ILE B C 1
ATOM 3996 O O . ILE B 1 118 ? -26.609 -13.344 7.488 1 97.69 118 ILE B O 1
ATOM 4000 N N . VAL B 1 119 ? -27.516 -11.352 7.031 1 97.75 119 VAL B N 1
ATOM 4001 C CA . VAL B 1 119 ? -28.484 -11.406 8.133 1 97.75 119 VAL B CA 1
ATOM 4002 C C . VAL B 1 119 ? -29.406 -12.609 7.949 1 97.75 119 VAL B C 1
ATOM 4004 O O . VAL B 1 119 ? -29.719 -13.312 8.914 1 97.75 119 VAL B O 1
ATOM 4007 N N . ASN B 1 120 ? -29.781 -12.844 6.758 1 97.06 120 ASN B N 1
ATOM 4008 C CA . ASN B 1 120 ? -30.688 -13.938 6.457 1 97.06 120 ASN B CA 1
ATOM 4009 C C . ASN B 1 120 ? -29.969 -15.289 6.473 1 97.06 120 ASN B C 1
ATOM 4011 O O . ASN B 1 120 ? -30.609 -16.328 6.586 1 97.06 120 ASN B O 1
ATOM 4015 N N . GLY B 1 121 ? -28.688 -15.242 6.371 1 97.69 121 GLY B N 1
ATOM 4016 C CA . GLY B 1 121 ? -27.938 -16.469 6.273 1 97.69 121 GLY B CA 1
ATOM 4017 C C . GLY B 1 121 ? -27.562 -17.062 7.625 1 97.69 121 GLY B C 1
ATOM 4018 O O . GLY B 1 121 ? -27.625 -18.281 7.816 1 97.69 121 GLY B O 1
ATOM 4019 N N . MET B 1 122 ? -27.203 -16.219 8.555 1 98.12 122 MET B N 1
ATOM 4020 C CA . MET B 1 122 ? -26.719 -16.688 9.852 1 98.12 122 MET B CA 1
ATOM 4021 C C . MET B 1 122 ? -26.812 -15.578 10.898 1 98.12 122 MET B C 1
ATOM 4023 O O . MET B 1 122 ? -26.531 -14.414 10.609 1 98.12 122 MET B O 1
ATOM 4027 N N . LYS B 1 123 ? -27.172 -15.992 12.086 1 98.12 123 LYS B N 1
ATOM 4028 C CA . LYS B 1 123 ? -27.203 -15.031 13.188 1 98.12 123 LYS B CA 1
ATOM 4029 C C . LYS B 1 123 ? -25.797 -14.617 13.594 1 98.12 123 LYS B C 1
ATOM 4031 O O . LYS B 1 123 ? -24.844 -15.406 13.484 1 98.12 123 LYS B O 1
ATOM 4036 N N . THR B 1 124 ? -25.656 -13.406 14.102 1 97.62 124 THR B N 1
ATOM 4037 C CA . THR B 1 124 ? -24.359 -12.82 14.445 1 97.62 124 THR B CA 1
ATOM 4038 C C . THR B 1 124 ? -23.656 -13.656 15.516 1 97.62 124 THR B C 1
ATOM 4040 O O . THR B 1 124 ? -22.469 -13.961 15.391 1 97.62 124 THR B O 1
ATOM 4043 N N . ASP B 1 125 ? -24.344 -14.078 16.5 1 97.62 125 ASP B N 1
ATOM 4044 C CA . ASP B 1 125 ? -23.75 -14.836 17.578 1 97.62 125 ASP B CA 1
ATOM 4045 C C . ASP B 1 125 ? -23.219 -16.188 17.094 1 97.62 125 ASP B C 1
ATOM 4047 O O . ASP B 1 125 ? -22.172 -16.656 17.547 1 97.62 125 ASP B O 1
ATOM 4051 N N . ARG B 1 126 ? -24.031 -16.781 16.234 1 98.06 126 ARG B N 1
ATOM 4052 C CA . ARG B 1 126 ? -23.594 -18.062 15.68 1 98.06 126 ARG B CA 1
ATOM 4053 C C . ARG B 1 126 ? -22.328 -17.891 14.828 1 98.06 126 ARG B C 1
ATOM 4055 O O . ARG B 1 126 ? -21.406 -18.703 14.906 1 98.06 126 ARG B O 1
ATOM 4062 N N . PHE B 1 127 ? -22.297 -16.859 14.031 1 97.81 127 PHE B N 1
ATOM 4063 C CA . PHE B 1 127 ? -21.109 -16.547 13.258 1 97.81 127 PHE B CA 1
ATOM 4064 C C . PHE B 1 127 ? -19.891 -16.359 14.164 1 97.81 127 PHE B C 1
ATOM 4066 O O . PHE B 1 127 ? -18.844 -16.953 13.922 1 97.81 127 PHE B O 1
ATOM 4073 N N . ASP B 1 128 ? -20.047 -15.602 15.258 1 96.56 128 ASP B N 1
ATOM 4074 C CA . ASP B 1 128 ? -18.969 -15.344 16.203 1 96.56 128 ASP B CA 1
ATOM 4075 C C . ASP B 1 128 ? -18.484 -16.641 16.875 1 96.56 128 ASP B C 1
ATOM 4077 O O . ASP B 1 128 ? -17.281 -16.812 17.094 1 96.56 128 ASP B O 1
ATOM 4081 N N . GLU B 1 129 ? -19.391 -17.438 17.109 1 97.25 129 GLU B N 1
ATOM 4082 C CA . GLU B 1 129 ? -19.062 -18.703 17.734 1 97.25 129 GLU B CA 1
ATOM 4083 C C . GLU B 1 129 ? -18.234 -19.578 16.797 1 97.25 129 GLU B C 1
ATOM 4085 O O . GLU B 1 129 ? -17.219 -20.156 17.203 1 97.25 129 GLU B O 1
ATOM 4090 N N . ILE B 1 130 ? -18.656 -19.688 15.578 1 97.69 130 ILE B N 1
ATOM 4091 C CA . ILE B 1 130 ? -17.922 -20.484 14.602 1 97.69 130 ILE B CA 1
ATOM 4092 C C . ILE B 1 130 ? -16.531 -19.891 14.398 1 97.69 130 ILE B C 1
ATOM 4094 O O . ILE B 1 130 ? -15.531 -20.625 14.336 1 97.69 130 ILE B O 1
ATOM 4098 N N . MET B 1 131 ? -16.453 -18.594 14.32 1 96.62 131 MET B N 1
ATOM 4099 C CA . MET B 1 131 ? -15.164 -17.906 14.172 1 96.62 131 MET B CA 1
ATOM 4100 C C . MET B 1 131 ? -14.242 -18.203 15.344 1 96.62 131 MET B C 1
ATOM 4102 O O . MET B 1 131 ? -13.047 -18.438 15.156 1 96.62 131 MET B O 1
ATOM 4106 N N . LYS B 1 132 ? -14.758 -18.25 16.5 1 96 132 LYS B N 1
ATOM 4107 C CA . LYS B 1 132 ? -14.008 -18.484 17.734 1 96 132 LYS B CA 1
ATOM 4108 C C . LYS B 1 132 ? -13.352 -19.859 17.719 1 96 132 LYS B C 1
ATOM 4110 O O . LYS B 1 132 ? -12.211 -20.016 18.141 1 96 132 LYS B O 1
ATOM 4115 N N . TYR B 1 133 ? -14.062 -20.812 17.219 1 96.94 133 TYR B N 1
ATOM 4116 C CA . TYR B 1 133 ? -13.586 -22.188 17.344 1 96.94 133 TYR B CA 1
ATOM 4117 C C . TYR B 1 133 ? -13.055 -22.703 16.016 1 96.94 133 TYR B C 1
ATOM 4119 O O . TYR B 1 133 ? -12.625 -23.859 15.922 1 96.94 133 TYR B O 1
ATOM 4127 N N . PHE B 1 134 ? -13.039 -21.844 14.984 1 97 134 PHE B N 1
ATOM 4128 C CA . PHE B 1 134 ? -12.508 -22.25 13.688 1 97 134 PHE B CA 1
ATOM 4129 C C . PHE B 1 134 ? -11.086 -22.766 13.82 1 97 134 PHE B C 1
ATOM 4131 O O . PHE B 1 134 ? -10.219 -22.094 14.375 1 97 134 PHE B O 1
ATOM 4138 N N . HIS B 1 135 ? -10.875 -23.969 13.359 1 96.88 135 HIS B N 1
ATOM 4139 C CA . HIS B 1 135 ? -9.562 -24.594 13.508 1 96.88 135 HIS B CA 1
ATOM 4140 C C . HIS B 1 135 ? -9.328 -25.625 12.406 1 96.88 135 HIS B C 1
ATOM 4142 O O . HIS B 1 135 ? -10.273 -26.156 11.828 1 96.88 135 HIS B O 1
ATOM 4148 N N . LEU B 1 136 ? -8.031 -25.938 12.156 1 97 136 LEU B N 1
ATOM 4149 C CA . LEU B 1 136 ? -7.727 -26.719 10.969 1 97 136 LEU B CA 1
ATOM 4150 C C . LEU B 1 136 ? -6.848 -27.922 11.32 1 97 136 LEU B C 1
ATOM 4152 O O . LEU B 1 136 ? -6.43 -28.672 10.438 1 97 136 LEU B O 1
ATOM 4156 N N . THR B 1 137 ? -6.52 -28.047 12.633 1 96.25 137 THR B N 1
ATOM 4157 C CA . THR B 1 137 ? -5.621 -29.141 13.016 1 96.25 137 THR B CA 1
ATOM 4158 C C . THR B 1 137 ? -5.852 -29.531 14.469 1 96.25 137 THR B C 1
ATOM 4160 O O . THR B 1 137 ? -6.52 -28.812 15.219 1 96.25 137 THR B O 1
ATOM 4163 N N . ASP B 1 138 ? -5.375 -30.75 14.727 1 94.69 138 ASP B N 1
ATOM 4164 C CA . ASP B 1 138 ? -5.359 -31.219 16.109 1 94.69 138 ASP B CA 1
ATOM 4165 C C . ASP B 1 138 ? -4.191 -30.609 16.891 1 94.69 138 ASP B C 1
ATOM 4167 O O . ASP B 1 138 ? -3.035 -30.969 16.656 1 94.69 138 ASP B O 1
ATOM 4171 N N . ASN B 1 139 ? -4.469 -29.766 17.812 1 92.06 139 ASN B N 1
ATOM 4172 C CA . ASN B 1 139 ? -3.447 -29.062 18.562 1 92.06 139 ASN B CA 1
ATOM 4173 C C . ASN B 1 139 ? -2.613 -30.016 19.406 1 92.06 139 ASN B C 1
ATOM 4175 O O . ASN B 1 139 ? -1.524 -29.672 19.875 1 92.06 139 ASN B O 1
ATOM 4179 N N . SER B 1 140 ? -3.158 -31.109 19.609 1 91.25 140 SER B N 1
ATOM 4180 C CA . SER B 1 140 ? -2.443 -32.094 20.422 1 91.25 140 SER B CA 1
ATOM 4181 C C . SER B 1 140 ? -1.376 -32.812 19.625 1 91.25 140 SER B C 1
ATOM 4183 O O . SER B 1 140 ? -0.52 -33.5 20.188 1 91.25 140 SER B O 1
ATOM 4185 N N . ASN B 1 141 ? -1.352 -32.656 18.375 1 91 141 ASN B N 1
ATOM 4186 C CA . ASN B 1 141 ? -0.425 -33.344 17.484 1 91 141 ASN B CA 1
ATOM 4187 C C . ASN B 1 141 ? 0.228 -32.406 16.5 1 91 141 ASN B C 1
ATOM 4189 O O . ASN B 1 141 ? 0.234 -32.656 15.289 1 91 141 ASN B O 1
ATOM 4193 N N . LEU B 1 142 ? 0.785 -31.359 16.953 1 92.81 142 LEU B N 1
ATOM 4194 C CA . LEU B 1 142 ? 1.395 -30.359 16.062 1 92.81 142 LEU B CA 1
ATOM 4195 C C . LEU B 1 142 ? 2.842 -30.719 15.758 1 92.81 142 LEU B C 1
ATOM 4197 O O . LEU B 1 142 ? 3.572 -31.188 16.641 1 92.81 142 LEU B O 1
ATOM 4201 N N . ASP B 1 143 ? 3.227 -30.578 14.523 1 91.06 143 ASP B N 1
ATOM 4202 C CA . ASP B 1 143 ? 4.629 -30.688 14.133 1 91.06 143 ASP B CA 1
ATOM 4203 C C . ASP B 1 143 ? 5.414 -29.453 14.547 1 91.06 143 ASP B C 1
ATOM 4205 O O . ASP B 1 143 ? 5.262 -28.391 13.938 1 91.06 143 ASP B O 1
ATOM 4209 N N . VAL B 1 144 ? 6.289 -29.531 15.445 1 87.94 144 VAL B N 1
ATOM 4210 C CA . VAL B 1 144 ? 6.996 -28.406 16.047 1 87.94 144 VAL B CA 1
ATOM 4211 C C . VAL B 1 144 ? 8 -27.844 15.039 1 87.94 144 VAL B C 1
ATOM 4213 O O . VAL B 1 144 ? 8.406 -26.688 15.156 1 87.94 144 VAL B O 1
ATOM 4216 N N . THR B 1 145 ? 8.328 -28.625 14.094 1 87.94 145 THR B N 1
ATOM 4217 C CA . THR B 1 145 ? 9.328 -28.188 13.133 1 87.94 145 THR B CA 1
ATOM 4218 C C . THR B 1 145 ? 8.672 -27.391 12 1 87.94 145 THR B C 1
ATOM 4220 O O . THR B 1 145 ? 9.359 -26.719 11.234 1 87.94 145 THR B O 1
ATOM 4223 N N . ASP B 1 146 ? 7.438 -27.484 11.938 1 91.56 146 ASP B N 1
ATOM 4224 C CA . ASP B 1 146 ? 6.676 -26.781 10.914 1 91.56 146 ASP B CA 1
ATOM 4225 C C . ASP B 1 146 ? 5.961 -25.562 11.5 1 91.56 146 ASP B C 1
ATOM 4227 O O . ASP B 1 146 ? 4.949 -25.703 12.195 1 91.56 146 ASP B O 1
ATOM 4231 N N . LYS B 1 147 ? 6.383 -24.406 11.117 1 92.25 147 LYS B N 1
ATOM 4232 C CA . LYS B 1 147 ? 5.789 -23.188 11.641 1 92.25 147 LYS B CA 1
ATOM 4233 C C . LYS B 1 147 ? 4.355 -23.016 11.148 1 92.25 147 LYS B C 1
ATOM 4235 O O . LYS B 1 147 ? 3.598 -22.203 11.695 1 92.25 147 LYS B O 1
ATOM 4240 N N . PHE B 1 148 ? 3.986 -23.781 10.125 1 93.62 148 PHE B N 1
ATOM 4241 C CA . PHE B 1 148 ? 2.643 -23.672 9.57 1 93.62 148 PHE B CA 1
ATOM 4242 C C . PHE B 1 148 ? 1.821 -24.922 9.914 1 93.62 148 PHE B C 1
ATOM 4244 O O . PHE B 1 148 ? 0.868 -25.25 9.211 1 93.62 148 PHE B O 1
ATOM 4251 N N . SER B 1 149 ? 2.178 -25.562 10.938 1 94.12 149 SER B N 1
ATOM 4252 C CA . SER B 1 149 ? 1.536 -26.812 11.32 1 94.12 149 SER B CA 1
ATOM 4253 C C . SER B 1 149 ? 0.04 -26.625 11.539 1 94.12 149 SER B C 1
ATOM 4255 O O . SER B 1 149 ? -0.757 -27.516 11.234 1 94.12 149 SER B O 1
ATOM 4257 N N . LYS B 1 150 ? -0.358 -25.531 12.031 1 93.38 150 LYS B N 1
ATOM 4258 C CA . LYS B 1 150 ? -1.756 -25.297 12.375 1 93.38 150 LYS B CA 1
ATOM 4259 C C . LYS B 1 150 ? -2.621 -25.172 11.125 1 93.38 150 LYS B C 1
ATOM 4261 O O . LYS B 1 150 ? -3.84 -25.328 11.188 1 93.38 150 LYS B O 1
ATOM 4266 N N . VAL B 1 151 ? -2.01 -24.828 9.969 1 94.44 151 VAL B N 1
ATOM 4267 C CA . VAL B 1 151 ? -2.799 -24.656 8.75 1 94.44 151 VAL B CA 1
ATOM 4268 C C . VAL B 1 151 ? -2.359 -25.672 7.703 1 94.44 151 VAL B C 1
ATOM 4270 O O . VAL B 1 151 ? -2.904 -25.719 6.598 1 94.44 151 VAL B O 1
ATOM 4273 N N . ARG B 1 152 ? -1.436 -26.547 7.973 1 95.5 152 ARG B N 1
ATOM 4274 C CA . ARG B 1 152 ? -0.807 -27.453 7.023 1 95.5 152 ARG B CA 1
ATOM 4275 C C . ARG B 1 152 ? -1.834 -28.406 6.41 1 95.5 152 ARG B C 1
ATOM 4277 O O . ARG B 1 152 ? -1.815 -28.641 5.199 1 95.5 152 ARG B O 1
ATOM 4284 N N . PRO B 1 153 ? -2.775 -28.906 7.23 1 96.44 153 PRO B N 1
ATOM 4285 C CA . PRO B 1 153 ? -3.736 -29.828 6.621 1 96.44 153 PRO B CA 1
ATOM 4286 C C . PRO B 1 153 ? -4.562 -29.172 5.516 1 96.44 153 PRO B C 1
ATOM 4288 O O . PRO B 1 153 ? -4.758 -29.766 4.453 1 96.44 153 PRO B O 1
ATOM 4291 N N . LEU B 1 154 ? -5.012 -28 5.801 1 96.19 154 LEU B N 1
ATOM 4292 C CA . LEU B 1 154 ? -5.773 -27.297 4.773 1 96.19 154 LEU B CA 1
ATOM 4293 C C . LEU B 1 154 ? -4.887 -26.953 3.58 1 96.19 154 LEU B C 1
ATOM 4295 O O . LEU B 1 154 ? -5.301 -27.109 2.428 1 96.19 154 LEU B O 1
ATOM 4299 N N . PHE B 1 155 ? -3.74 -26.531 3.848 1 94.94 155 PHE B N 1
ATOM 4300 C CA . PHE B 1 155 ? -2.779 -26.172 2.811 1 94.94 155 PHE B CA 1
ATOM 4301 C C . PHE B 1 155 ? -2.523 -27.344 1.881 1 94.94 155 PHE B C 1
ATOM 4303 O O . PHE B 1 155 ? -2.537 -27.203 0.658 1 94.94 155 PHE B O 1
ATOM 4310 N N . SER B 1 156 ? -2.305 -28.453 2.449 1 95.75 156 SER B N 1
ATOM 4311 C CA . SER B 1 156 ? -2.037 -29.672 1.686 1 95.75 156 SER B CA 1
ATOM 4312 C C . SER B 1 156 ? -3.234 -30.062 0.824 1 95.75 156 SER B C 1
ATOM 4314 O O . SER B 1 156 ? -3.076 -30.391 -0.351 1 95.75 156 SER B O 1
ATOM 4316 N N . LEU B 1 157 ? -4.363 -29.953 1.425 1 96.94 157 LEU B N 1
ATOM 4317 C CA . LEU B 1 157 ? -5.57 -30.297 0.686 1 96.94 157 LEU B CA 1
ATOM 4318 C C . LEU B 1 157 ? -5.801 -29.328 -0.467 1 96.94 157 LEU B C 1
ATOM 4320 O O . LEU B 1 157 ? -6.176 -29.734 -1.566 1 96.94 157 LEU B O 1
ATOM 4324 N N . MET B 1 158 ? -5.598 -28.078 -0.204 1 96.31 158 MET B N 1
ATOM 4325 C CA . MET B 1 158 ? -5.773 -27.078 -1.251 1 96.31 158 MET B CA 1
ATOM 4326 C C . MET B 1 158 ? -4.789 -27.312 -2.395 1 96.31 158 MET B C 1
ATOM 4328 O O . MET B 1 158 ? -5.168 -27.234 -3.566 1 96.31 158 MET B O 1
ATOM 4332 N N . ASN B 1 159 ? -3.557 -27.594 -2.115 1 97 159 ASN B N 1
ATOM 4333 C CA . ASN B 1 159 ? -2.574 -27.906 -3.148 1 97 159 ASN B CA 1
ATOM 4334 C C . ASN B 1 159 ? -3.006 -29.094 -4.004 1 97 159 ASN B C 1
ATOM 4336 O O . ASN B 1 159 ? -2.875 -29.062 -5.227 1 97 159 ASN B O 1
ATOM 4340 N N . GLU B 1 160 ? -3.512 -30.062 -3.316 1 96.38 160 GLU B N 1
ATOM 4341 C CA . GLU B 1 160 ? -4.008 -31.219 -4.047 1 96.38 160 GLU B CA 1
ATOM 4342 C C . GLU B 1 160 ? -5.121 -30.828 -5.016 1 96.38 160 GLU B C 1
ATOM 4344 O O . GLU B 1 160 ? -5.129 -31.266 -6.168 1 96.38 160 GLU B O 1
ATOM 4349 N N . CYS B 1 161 ? -5.973 -30.016 -4.5 1 94.81 161 CYS B N 1
ATOM 4350 C CA . CYS B 1 161 ? -7.082 -29.578 -5.336 1 94.81 161 CYS B CA 1
ATOM 4351 C C . CYS B 1 161 ? -6.582 -28.703 -6.484 1 94.81 161 CYS B C 1
ATOM 4353 O O . CYS B 1 161 ? -7.016 -28.875 -7.629 1 94.81 161 CYS B O 1
ATOM 4355 N N . PHE B 1 162 ? -5.684 -27.812 -6.246 1 96.19 162 PHE B N 1
ATOM 4356 C CA . PHE B 1 162 ? -5.117 -26.953 -7.27 1 96.19 162 PHE B CA 1
ATOM 4357 C C . PHE B 1 162 ? -4.496 -27.766 -8.391 1 96.19 162 PHE B C 1
ATOM 4359 O O . PHE B 1 162 ? -4.68 -27.453 -9.57 1 96.19 162 PHE B O 1
ATOM 4366 N N . GLN B 1 163 ? -3.811 -28.797 -8.031 1 95.62 163 GLN B N 1
ATOM 4367 C CA . GLN B 1 163 ? -3.146 -29.656 -9.008 1 95.62 163 GLN B CA 1
ATOM 4368 C C . GLN B 1 163 ? -4.16 -30.484 -9.781 1 95.62 163 GLN B C 1
ATOM 4370 O O . GLN B 1 163 ? -4.047 -30.641 -11 1 95.62 163 GLN B O 1
ATOM 4375 N N . LYS B 1 164 ? -5.141 -30.922 -9.039 1 93.12 164 LYS B N 1
ATOM 4376 C CA . LYS B 1 164 ? -6.148 -31.797 -9.625 1 93.12 164 LYS B CA 1
ATOM 4377 C C . LYS B 1 164 ? -6.93 -31.094 -10.727 1 93.12 164 LYS B C 1
ATOM 4379 O O . LYS B 1 164 ? -7.242 -31.688 -11.758 1 93.12 164 LYS B O 1
ATOM 4384 N N . TYR B 1 165 ? -7.168 -29.859 -10.539 1 93.5 165 TYR B N 1
ATOM 4385 C CA . TYR B 1 165 ? -8.055 -29.172 -11.469 1 93.5 165 TYR B CA 1
ATOM 4386 C C . TYR B 1 165 ? -7.285 -28.172 -12.32 1 93.5 165 TYR B C 1
ATOM 4388 O O . TYR B 1 165 ? -7.879 -27.297 -12.945 1 93.5 165 TYR B O 1
ATOM 4396 N N . PHE B 1 166 ? -6 -28.375 -12.328 1 95 166 PHE B N 1
ATOM 4397 C CA . PHE B 1 166 ? -5.102 -27.578 -13.164 1 95 166 PHE B CA 1
ATOM 4398 C C . PHE B 1 166 ? -5.391 -27.828 -14.641 1 95 166 PHE B C 1
ATOM 4400 O O . PHE B 1 166 ? -5.312 -28.953 -15.117 1 95 166 PHE B O 1
ATOM 4407 N N . GLN B 1 167 ? -5.777 -26.656 -15.305 1 93.62 167 GLN B N 1
ATOM 4408 C CA . GLN B 1 167 ? -5.867 -26.703 -16.766 1 93.62 167 GLN B CA 1
ATOM 4409 C C . GLN B 1 167 ? -4.508 -26.453 -17.406 1 93.62 167 GLN B C 1
ATOM 4411 O O . GLN B 1 167 ? -4.023 -25.312 -17.406 1 93.62 167 GLN B O 1
ATOM 4416 N N . GLN B 1 168 ? -3.926 -27.469 -18 1 95.12 168 GLN B N 1
ATOM 4417 C CA . GLN B 1 168 ? -2.527 -27.453 -18.406 1 95.12 168 GLN B CA 1
ATOM 4418 C C . GLN B 1 168 ? -2.289 -26.438 -19.516 1 95.12 168 GLN B C 1
ATOM 4420 O O . GLN B 1 168 ? -3.039 -26.375 -20.484 1 95.12 168 GLN B O 1
ATOM 4425 N N . LYS B 1 169 ? -1.366 -25.656 -19.234 1 94.31 169 LYS B N 1
ATOM 4426 C CA . LYS B 1 169 ? -0.805 -24.719 -20.188 1 94.31 169 LYS B CA 1
ATOM 4427 C C . LYS B 1 169 ? 0.721 -24.75 -20.172 1 94.31 169 LYS B C 1
ATOM 4429 O O . LYS B 1 169 ? 1.328 -24.953 -19.125 1 94.31 169 LYS B O 1
ATOM 4434 N N . GLU B 1 170 ? 1.259 -24.516 -21.312 1 97.06 170 GLU B N 1
ATOM 4435 C CA . GLU B 1 170 ? 2.699 -24.703 -21.453 1 97.06 170 GLU B CA 1
ATOM 4436 C C . GLU B 1 170 ? 3.473 -23.75 -20.547 1 97.06 170 GLU B C 1
ATOM 4438 O O . GLU B 1 170 ? 4.406 -24.156 -19.859 1 97.06 170 GLU B O 1
ATOM 4443 N N . ASN B 1 171 ? 3.055 -22.469 -20.625 1 98.19 171 ASN B N 1
ATOM 4444 C CA . ASN B 1 171 ? 3.846 -21.438 -19.969 1 98.19 171 ASN B CA 1
ATOM 4445 C C . ASN B 1 171 ? 3.4 -21.219 -18.516 1 98.19 171 ASN B C 1
ATOM 4447 O O . ASN B 1 171 ? 2.23 -20.922 -18.266 1 98.19 171 ASN B O 1
ATOM 4451 N N . LEU B 1 172 ? 4.352 -21.375 -17.625 1 98.56 172 LEU B N 1
ATOM 4452 C CA . LEU B 1 172 ? 4.133 -21.203 -16.188 1 98.56 172 LEU B CA 1
ATOM 4453 C C . LEU B 1 172 ? 5.137 -20.219 -15.609 1 98.56 172 LEU B C 1
ATOM 4455 O O . LEU B 1 172 ? 6.113 -19.844 -16.266 1 98.56 172 LEU B O 1
ATOM 4459 N N . SER B 1 173 ? 4.867 -19.766 -14.414 1 98.44 173 SER B N 1
ATOM 4460 C CA . SER B 1 173 ? 5.809 -18.859 -13.766 1 98.44 173 SER B CA 1
ATOM 4461 C C . SER B 1 173 ? 5.918 -19.156 -12.273 1 98.44 173 SER B C 1
ATOM 4463 O O . SER B 1 173 ? 4.973 -19.656 -11.664 1 98.44 173 SER B O 1
ATOM 4465 N N . VAL B 1 174 ? 7.082 -18.906 -11.727 1 98 174 VAL B N 1
ATOM 4466 C CA . VAL B 1 174 ? 7.367 -19.031 -10.297 1 98 174 VAL B CA 1
ATOM 4467 C C . VAL B 1 174 ? 7.766 -17.672 -9.727 1 98 174 VAL B C 1
ATOM 4469 O O . VAL B 1 174 ? 8.57 -16.953 -10.328 1 98 174 VAL B O 1
ATOM 4472 N N . ASP B 1 175 ? 7.184 -17.344 -8.648 1 96.56 175 ASP B N 1
ATOM 4473 C CA . ASP B 1 175 ? 7.543 -16.109 -7.961 1 96.56 175 ASP B CA 1
ATOM 4474 C C . ASP B 1 175 ? 7.078 -16.141 -6.504 1 96.56 175 ASP B C 1
ATOM 4476 O O . ASP B 1 175 ? 6.457 -17.109 -6.066 1 96.56 175 ASP B O 1
ATOM 4480 N N . GLU B 1 176 ? 7.422 -15.141 -5.777 1 93.88 176 GLU B N 1
ATOM 4481 C CA . GLU B 1 176 ? 7.004 -14.992 -4.387 1 93.88 176 GLU B CA 1
ATOM 4482 C C . GLU B 1 176 ? 5.711 -14.188 -4.281 1 93.88 176 GLU B C 1
ATOM 4484 O O . GLU B 1 176 ? 5.512 -13.227 -5.023 1 93.88 176 GLU B O 1
ATOM 4489 N N . SER B 1 177 ? 4.844 -14.656 -3.477 1 94.81 177 SER B N 1
ATOM 4490 C CA . SER B 1 177 ? 3.631 -13.93 -3.113 1 94.81 177 SER B CA 1
ATOM 4491 C C . SER B 1 177 ? 3.611 -13.594 -1.625 1 94.81 177 SER B C 1
ATOM 4493 O O . SER B 1 177 ? 4.039 -14.406 -0.798 1 94.81 177 SER B O 1
ATOM 4495 N N . MET B 1 178 ? 3.082 -12.398 -1.266 1 94.19 178 MET B N 1
ATOM 4496 C CA . MET B 1 178 ? 2.988 -11.992 0.132 1 94.19 178 MET B CA 1
ATOM 4497 C C . MET B 1 178 ? 1.542 -12.023 0.613 1 94.19 178 MET B C 1
ATOM 4499 O O . MET B 1 178 ? 0.643 -11.539 -0.079 1 94.19 178 MET B O 1
ATOM 4503 N N . ILE B 1 179 ? 1.334 -12.625 1.731 1 92.62 179 ILE B N 1
ATOM 4504 C CA . ILE B 1 179 ? 0.056 -12.539 2.43 1 92.62 179 ILE B CA 1
ATOM 4505 C C . ILE B 1 179 ? 0.183 -11.594 3.619 1 92.62 179 ILE B C 1
ATOM 4507 O O . ILE B 1 179 ? 0.96 -11.844 4.543 1 92.62 179 ILE B O 1
ATOM 4511 N N . GLN B 1 180 ? -0.566 -10.539 3.547 1 90.38 180 GLN B N 1
ATOM 4512 C CA . GLN B 1 180 ? -0.446 -9.5 4.562 1 90.38 180 GLN B CA 1
ATOM 4513 C C . GLN B 1 180 ? -0.742 -10.047 5.953 1 90.38 180 GLN B C 1
ATOM 4515 O O . GLN B 1 180 ? -1.704 -10.797 6.141 1 90.38 180 GLN B O 1
ATOM 4520 N N . TYR B 1 181 ? 0.075 -9.781 6.918 1 90.06 181 TYR B N 1
ATOM 4521 C CA . TYR B 1 181 ? -0.06 -10.18 8.312 1 90.06 181 TYR B CA 1
ATOM 4522 C C . TYR B 1 181 ? 0.68 -9.219 9.234 1 90.06 181 TYR B C 1
ATOM 4524 O O . TYR B 1 181 ? 1.855 -8.914 9.008 1 90.06 181 TYR B O 1
ATOM 4532 N N . PHE B 1 182 ? -0.019 -8.75 10.305 1 87.06 182 PHE B N 1
ATOM 4533 C CA . PHE B 1 182 ? 0.585 -7.766 11.195 1 87.06 182 PHE B CA 1
ATOM 4534 C C . PHE B 1 182 ? 0.814 -8.344 12.578 1 87.06 182 PHE B C 1
ATOM 4536 O O . PHE B 1 182 ? 1.268 -7.645 13.484 1 87.06 182 PHE B O 1
ATOM 4543 N N . GLY B 1 183 ? 0.525 -9.617 12.719 1 87.31 183 GLY B N 1
ATOM 4544 C CA . GLY B 1 183 ? 0.691 -10.234 14.023 1 87.31 183 GLY B CA 1
ATOM 4545 C C . GLY B 1 183 ? 2.139 -10.531 14.359 1 87.31 183 GLY B C 1
ATOM 4546 O O . GLY B 1 183 ? 3.051 -9.906 13.82 1 87.31 183 GLY B O 1
ATOM 4547 N N . ARG B 1 184 ? 2.377 -11.344 15.297 1 88.5 184 ARG B N 1
ATOM 4548 C CA . ARG B 1 184 ? 3.719 -11.578 15.82 1 88.5 184 ARG B CA 1
ATOM 4549 C C . ARG B 1 184 ? 4.195 -12.992 15.508 1 88.5 184 ARG B C 1
ATOM 4551 O O . ARG B 1 184 ? 5.055 -13.531 16.203 1 88.5 184 ARG B O 1
ATOM 4558 N N . HIS B 1 185 ? 3.699 -13.547 14.5 1 89.62 185 HIS B N 1
ATOM 4559 C CA . HIS B 1 185 ? 4.105 -14.891 14.117 1 89.62 185 HIS B CA 1
ATOM 4560 C C . HIS B 1 185 ? 5.559 -14.922 13.664 1 89.62 185 HIS B C 1
ATOM 4562 O O . HIS B 1 185 ? 6.016 -14.016 12.969 1 89.62 185 HIS B O 1
ATOM 4568 N N . SER B 1 186 ? 6.277 -15.938 13.992 1 89.25 186 SER B N 1
ATOM 4569 C CA . SER B 1 186 ? 7.715 -16.031 13.758 1 89.25 186 SER B CA 1
ATOM 4570 C C . SER B 1 186 ? 8.023 -16.125 12.266 1 89.25 186 SER B C 1
ATOM 4572 O O . SER B 1 186 ? 9.141 -15.82 11.836 1 89.25 186 SER B O 1
ATOM 4574 N N . ALA B 1 187 ? 7.105 -16.594 11.484 1 90.88 187 ALA B N 1
ATOM 4575 C CA . ALA B 1 187 ? 7.34 -16.75 10.047 1 90.88 187 ALA B CA 1
ATOM 4576 C C . ALA B 1 187 ? 7.09 -15.438 9.312 1 90.88 187 ALA B C 1
ATOM 4578 O O . ALA B 1 187 ? 7.27 -15.359 8.094 1 90.88 187 ALA B O 1
ATOM 4579 N N . LYS B 1 188 ? 6.645 -14.43 9.977 1 92 188 LYS B N 1
ATOM 4580 C CA . LYS B 1 188 ? 6.375 -13.133 9.367 1 92 188 LYS B CA 1
ATOM 4581 C C . LYS B 1 188 ? 7.637 -12.547 8.742 1 92 188 LYS B C 1
ATOM 4583 O O . LYS B 1 188 ? 8.719 -12.602 9.328 1 92 188 LYS B O 1
ATOM 4588 N N . GLN B 1 189 ? 7.473 -12.031 7.535 1 91.5 189 GLN B N 1
ATOM 4589 C CA . GLN B 1 189 ? 8.57 -11.414 6.793 1 91.5 189 GLN B CA 1
ATOM 4590 C C . GLN B 1 189 ? 8.336 -9.922 6.605 1 91.5 189 GLN B C 1
ATOM 4592 O O . GLN B 1 189 ? 7.191 -9.461 6.605 1 91.5 189 GLN B O 1
ATOM 4597 N N . PHE B 1 190 ? 9.375 -9.188 6.637 1 88.81 190 PHE B N 1
ATOM 4598 C CA . PHE B 1 190 ? 9.367 -7.781 6.234 1 88.81 190 PHE B CA 1
ATOM 4599 C C . PHE B 1 190 ? 10.18 -7.574 4.965 1 88.81 190 PHE B C 1
ATOM 4601 O O . PHE B 1 190 ? 11.391 -7.801 4.949 1 88.81 190 PHE B O 1
ATOM 4608 N N . ILE B 1 191 ? 9.586 -7.25 3.893 1 84.94 191 ILE B N 1
ATOM 4609 C CA . ILE B 1 191 ? 10.266 -7.016 2.625 1 84.94 191 ILE B CA 1
ATOM 4610 C C . ILE B 1 191 ? 10.031 -5.582 2.166 1 84.94 191 ILE B C 1
ATOM 4612 O O . ILE B 1 191 ? 8.914 -5.227 1.763 1 84.94 191 ILE B O 1
ATOM 4616 N N . LYS B 1 192 ? 11.195 -4.891 2.113 1 78.5 192 LYS B N 1
ATOM 4617 C CA . LYS B 1 192 ? 11.133 -3.482 1.729 1 78.5 192 LYS B CA 1
ATOM 4618 C C . LYS B 1 192 ? 10.82 -3.334 0.241 1 78.5 192 LYS B C 1
ATOM 4620 O O . LYS B 1 192 ? 11.234 -4.164 -0.569 1 78.5 192 LYS B O 1
ATOM 4625 N N . GLY B 1 193 ? 9.945 -2.439 -0.21 1 75.69 193 GLY B N 1
ATOM 4626 C CA . GLY B 1 193 ? 9.734 -2.113 -1.61 1 75.69 193 GLY B CA 1
ATOM 4627 C C . GLY B 1 193 ? 8.516 -2.799 -2.203 1 75.69 193 GLY B C 1
ATOM 4628 O O . GLY B 1 193 ? 8.141 -2.523 -3.344 1 75.69 193 GLY B O 1
ATOM 4629 N N . LYS B 1 194 ? 8.109 -3.91 -1.51 1 78.94 194 LYS B N 1
ATOM 4630 C CA . LYS B 1 194 ? 6.895 -4.555 -1.997 1 78.94 194 LYS B CA 1
ATOM 4631 C C . LYS B 1 194 ? 5.648 -3.836 -1.489 1 78.94 194 LYS B C 1
ATOM 4633 O O . LYS B 1 194 ? 5.68 -3.203 -0.432 1 78.94 194 LYS B O 1
ATOM 4638 N N . PRO B 1 195 ? 4.602 -3.941 -2.232 1 77.81 195 PRO B N 1
ATOM 4639 C CA . PRO B 1 195 ? 3.361 -3.32 -1.767 1 77.81 195 PRO B CA 1
ATOM 4640 C C . PRO B 1 195 ? 2.912 -3.848 -0.407 1 77.81 195 PRO B C 1
ATOM 4642 O O . PRO B 1 195 ? 2.471 -3.072 0.446 1 77.81 195 PRO B O 1
ATOM 4645 N N . ILE B 1 196 ? 2.961 -5.164 -0.258 1 86.88 196 ILE B N 1
ATOM 4646 C CA . ILE B 1 196 ? 2.768 -5.77 1.055 1 86.88 196 ILE B CA 1
ATOM 4647 C C . ILE B 1 196 ? 4.121 -6 1.722 1 86.88 196 ILE B C 1
ATOM 4649 O O . ILE B 1 196 ? 4.863 -6.906 1.34 1 86.88 196 ILE B O 1
ATOM 4653 N N . ARG B 1 197 ? 4.352 -5.164 2.709 1 86.38 197 ARG B N 1
ATOM 4654 C CA . ARG B 1 197 ? 5.695 -5.168 3.279 1 86.38 197 ARG B CA 1
ATOM 4655 C C . ARG B 1 197 ? 5.801 -6.176 4.418 1 86.38 197 ARG B C 1
ATOM 4657 O O . ARG B 1 197 ? 6.883 -6.699 4.695 1 86.38 197 ARG B O 1
ATOM 4664 N N . TYR B 1 198 ? 4.641 -6.406 5.141 1 90.19 198 TYR B N 1
ATOM 4665 C CA . TYR B 1 198 ? 4.625 -7.316 6.281 1 90.19 198 TYR B CA 1
ATOM 4666 C C . TYR B 1 198 ? 3.67 -8.477 6.035 1 90.19 198 TYR B C 1
ATOM 4668 O O . TYR B 1 198 ? 2.518 -8.273 5.645 1 90.19 198 TYR B O 1
ATOM 4676 N N . GLY B 1 199 ? 4.203 -9.672 6.18 1 93.75 199 GLY B N 1
ATOM 4677 C CA . GLY B 1 199 ? 3.305 -10.805 6.059 1 93.75 199 GLY B CA 1
ATOM 4678 C C . GLY B 1 199 ? 4.027 -12.117 5.801 1 93.75 199 GLY B C 1
ATOM 4679 O O . GLY B 1 199 ? 5.207 -12.25 6.121 1 93.75 199 GLY B O 1
ATOM 4680 N N . TYR B 1 200 ? 3.256 -13.078 5.387 1 94.75 200 TYR B N 1
ATOM 4681 C CA . TYR B 1 200 ? 3.797 -14.391 5.051 1 94.75 200 TYR B CA 1
ATOM 4682 C C . TYR B 1 200 ? 4.27 -14.43 3.602 1 94.75 200 TYR B C 1
ATOM 4684 O O . TYR B 1 200 ? 3.621 -13.867 2.715 1 94.75 200 TYR B O 1
ATOM 4692 N N . LYS B 1 201 ? 5.367 -15.023 3.439 1 94.38 201 LYS B N 1
ATOM 4693 C CA . LYS B 1 201 ? 5.895 -15.242 2.098 1 94.38 201 LYS B CA 1
ATOM 4694 C C . LYS B 1 201 ? 5.555 -16.641 1.599 1 94.38 201 LYS B C 1
ATOM 4696 O O . LYS B 1 201 ? 5.809 -17.641 2.287 1 94.38 201 LYS B O 1
ATOM 4701 N N . ILE B 1 202 ? 4.965 -16.688 0.399 1 95.88 202 ILE B N 1
ATOM 4702 C CA . ILE B 1 202 ? 4.605 -17.969 -0.222 1 95.88 202 ILE B CA 1
ATOM 4703 C C . ILE B 1 202 ? 5.262 -18.062 -1.597 1 95.88 202 ILE B C 1
ATOM 4705 O O . ILE B 1 202 ? 5.172 -17.141 -2.408 1 95.88 202 ILE B O 1
ATOM 4709 N N . TRP B 1 203 ? 5.957 -19.188 -1.842 1 96.06 203 TRP B N 1
ATOM 4710 C CA . TRP B 1 203 ? 6.406 -19.516 -3.189 1 96.06 203 TRP B CA 1
ATOM 4711 C C . TRP B 1 203 ? 5.281 -20.156 -3.996 1 96.06 203 TRP B C 1
ATOM 4713 O O . TRP B 1 203 ? 4.641 -21.109 -3.531 1 96.06 203 TRP B O 1
ATOM 4723 N N . ILE B 1 204 ? 5.113 -19.625 -5.211 1 97.81 204 ILE B N 1
ATOM 4724 C CA . ILE B 1 204 ? 3.936 -20.125 -5.918 1 97.81 204 ILE B CA 1
ATOM 4725 C C . ILE B 1 204 ? 4.293 -20.406 -7.375 1 97.81 204 ILE B C 1
ATOM 4727 O O . ILE B 1 204 ? 5.055 -19.656 -7.992 1 97.81 204 ILE B O 1
ATOM 4731 N N . LEU B 1 205 ? 3.834 -21.531 -7.867 1 98.5 205 LEU B N 1
ATOM 4732 C CA . LEU B 1 205 ? 3.803 -21.875 -9.289 1 98.5 205 LEU B CA 1
ATOM 4733 C C . LEU B 1 205 ? 2.434 -21.578 -9.891 1 98.5 205 LEU B C 1
ATOM 4735 O O . LEU B 1 205 ? 1.415 -22.062 -9.398 1 98.5 205 LEU B O 1
ATOM 4739 N N . THR B 1 206 ? 2.379 -20.75 -10.938 1 98.44 206 THR B N 1
ATOM 4740 C CA . THR B 1 206 ? 1.094 -20.344 -11.484 1 98.44 206 THR B CA 1
ATOM 4741 C C . THR B 1 206 ? 1.09 -20.484 -13.008 1 98.44 206 THR B C 1
ATOM 4743 O O . THR B 1 206 ? 2.15 -20.578 -13.633 1 98.44 206 THR B O 1
ATOM 4746 N N . THR B 1 207 ? -0.068 -20.484 -13.578 1 97.31 207 THR B N 1
ATOM 4747 C CA . THR B 1 207 ? -0.227 -20.25 -15.016 1 97.31 207 THR B CA 1
ATOM 4748 C C . THR B 1 207 ? -0.088 -18.766 -15.336 1 97.31 207 THR B C 1
ATOM 4750 O O . THR B 1 207 ? -0.007 -17.938 -14.43 1 97.31 207 THR B O 1
ATOM 4753 N N . SER B 1 208 ? -0.114 -18.422 -16.609 1 94.19 208 SER B N 1
ATOM 4754 C CA . SER B 1 208 ? 0.018 -17.031 -17.047 1 94.19 208 SER B CA 1
ATOM 4755 C C . SER B 1 208 ? -1.202 -16.219 -16.641 1 94.19 208 SER B C 1
ATOM 4757 O O . SER B 1 208 ? -1.118 -14.992 -16.531 1 94.19 208 SER B O 1
ATOM 4759 N N . LEU B 1 209 ? -2.285 -16.891 -16.344 1 93.38 209 LEU B N 1
ATOM 4760 C CA . LEU B 1 209 ? -3.512 -16.188 -16 1 93.38 209 LEU B CA 1
ATOM 4761 C C . LEU B 1 209 ? -3.693 -16.125 -14.484 1 93.38 209 LEU B C 1
ATOM 4763 O O . LEU B 1 209 ? -4.719 -15.648 -14 1 93.38 209 LEU B O 1
ATOM 4767 N N . GLY B 1 210 ? -2.754 -16.703 -13.812 1 96.38 210 GLY B N 1
ATOM 4768 C CA . GLY B 1 210 ? -2.738 -16.484 -12.375 1 96.38 210 GLY B CA 1
ATOM 4769 C C . GLY B 1 210 ? -3.34 -17.641 -11.594 1 96.38 210 GLY B C 1
ATOM 4770 O O . GLY B 1 210 ? -3.592 -17.531 -10.391 1 96.38 210 GLY B O 1
ATOM 4771 N N . TYR B 1 211 ? -3.652 -18.781 -12.266 1 96.81 211 TYR B N 1
ATOM 4772 C CA . TYR B 1 211 ? -4.102 -19.953 -11.531 1 96.81 211 TYR B CA 1
ATOM 4773 C C . TYR B 1 211 ? -2.965 -20.562 -10.719 1 96.81 211 TYR B C 1
ATOM 4775 O O . TYR B 1 211 ? -1.896 -20.859 -11.258 1 96.81 211 TYR B O 1
ATOM 4783 N N . ALA B 1 212 ? -3.197 -20.766 -9.445 1 97.5 212 ALA B N 1
ATOM 4784 C CA . ALA B 1 212 ? -2.186 -21.359 -8.578 1 97.5 212 ALA B CA 1
ATOM 4785 C C . ALA B 1 212 ? -2.139 -22.875 -8.758 1 97.5 212 ALA B C 1
ATOM 4787 O O . ALA B 1 212 ? -3.176 -23.547 -8.719 1 97.5 212 ALA B O 1
ATOM 4788 N N . ILE B 1 213 ? -0.95 -23.406 -8.938 1 98 213 ILE B N 1
ATOM 4789 C CA . ILE B 1 213 ? -0.782 -24.844 -9.141 1 98 213 ILE B CA 1
ATOM 4790 C C . ILE B 1 213 ? -0.208 -25.469 -7.879 1 98 213 ILE B C 1
ATOM 4792 O O . ILE B 1 213 ? -0.659 -26.547 -7.453 1 98 213 ILE B O 1
ATOM 4796 N N . ASN B 1 214 ? 0.728 -24.859 -7.363 1 97.88 214 ASN B N 1
ATOM 4797 C CA . ASN B 1 214 ? 1.424 -25.328 -6.172 1 97.88 214 ASN B CA 1
ATOM 4798 C C . ASN B 1 214 ? 1.966 -24.172 -5.336 1 97.88 214 ASN B C 1
ATOM 4800 O O . ASN B 1 214 ? 2.445 -23.188 -5.883 1 97.88 214 ASN B O 1
ATOM 4804 N N . LEU B 1 215 ? 1.802 -24.359 -4.012 1 97.25 215 LEU B N 1
ATOM 4805 C CA . LEU B 1 215 ? 2.236 -23.328 -3.078 1 97.25 215 LEU B CA 1
ATOM 4806 C C . LEU B 1 215 ? 3.125 -23.922 -1.989 1 97.25 215 LEU B C 1
ATOM 4808 O O . LEU B 1 215 ? 2.859 -25.016 -1.488 1 97.25 215 LEU B O 1
ATOM 4812 N N . ILE B 1 216 ? 4.172 -23.156 -1.674 1 94.88 216 ILE B N 1
ATOM 4813 C CA . ILE B 1 216 ? 5.059 -23.547 -0.581 1 94.88 216 ILE B CA 1
ATOM 4814 C C . ILE B 1 216 ? 5.301 -22.344 0.331 1 94.88 216 ILE B C 1
ATOM 4816 O O . ILE B 1 216 ? 5.945 -21.375 -0.069 1 94.88 216 ILE B O 1
ATOM 4820 N N . PRO B 1 217 ? 4.754 -22.422 1.579 1 93.94 217 PRO B N 1
ATOM 4821 C CA . PRO B 1 217 ? 5.023 -21.312 2.498 1 93.94 217 PRO B CA 1
ATOM 4822 C C . PRO B 1 217 ? 6.48 -21.266 2.951 1 93.94 217 PRO B C 1
ATOM 4824 O O . PRO B 1 217 ? 7.078 -22.297 3.232 1 93.94 217 PRO B O 1
ATOM 4827 N N . TYR B 1 218 ? 7.016 -20.109 3.008 1 91.31 218 TYR B N 1
ATOM 4828 C CA . TYR B 1 218 ? 8.383 -19.906 3.459 1 91.31 218 TYR B CA 1
ATOM 4829 C C . TYR B 1 218 ? 8.461 -19.875 4.98 1 91.31 218 TYR B C 1
ATOM 4831 O O . TYR B 1 218 ? 7.707 -19.141 5.625 1 91.31 218 TYR B O 1
ATOM 4839 N N . GLN B 1 219 ? 9.234 -20.625 5.609 1 86.5 219 GLN B N 1
ATOM 4840 C CA . GLN B 1 219 ? 9.391 -20.625 7.059 1 86.5 219 GLN B CA 1
ATOM 4841 C C . GLN B 1 219 ? 10.82 -20.266 7.457 1 86.5 219 GLN B C 1
ATOM 4843 O O . GLN B 1 219 ? 11.039 -19.453 8.352 1 86.5 219 GLN B O 1
ATOM 4848 N N . SER B 1 220 ? 11.805 -20.922 7.008 1 75.88 220 SER B N 1
ATOM 4849 C CA . SER B 1 220 ? 13.219 -20.625 7.238 1 75.88 220 SER B CA 1
ATOM 4850 C C . SER B 1 220 ? 14.094 -21.266 6.172 1 75.88 220 SER B C 1
ATOM 4852 O O . SER B 1 220 ? 13.664 -22.203 5.484 1 75.88 220 SER B O 1
ATOM 4854 N N . THR B 1 221 ? 15.203 -20.641 6.02 1 65.94 221 THR B N 1
ATOM 4855 C CA . THR B 1 221 ? 16.172 -21.172 5.078 1 65.94 221 THR B CA 1
ATOM 4856 C C . THR B 1 221 ? 16.656 -22.547 5.527 1 65.94 221 THR B C 1
ATOM 4858 O O . THR B 1 221 ? 17.016 -23.391 4.699 1 65.94 221 THR B O 1
ATOM 4861 N N . ALA B 1 222 ? 16.484 -22.688 6.75 1 57.78 222 ALA B N 1
ATOM 4862 C CA . ALA B 1 222 ? 17.078 -23.891 7.34 1 57.78 222 ALA B CA 1
ATOM 4863 C C . ALA B 1 222 ? 16.281 -25.125 6.965 1 57.78 222 ALA B C 1
ATOM 4865 O O . ALA B 1 222 ? 16.812 -26.25 6.988 1 57.78 222 ALA B O 1
ATOM 4866 N N . THR B 1 223 ? 15.133 -24.953 6.492 1 58.22 223 THR B N 1
ATOM 4867 C CA . THR B 1 223 ? 14.258 -26.109 6.352 1 58.22 223 THR B CA 1
ATOM 4868 C C . THR B 1 223 ? 14.375 -26.719 4.953 1 58.22 223 THR B C 1
ATOM 4870 O O . THR B 1 223 ? 13.836 -27.797 4.688 1 58.22 223 THR B O 1
ATOM 4873 N N . VAL B 1 224 ? 15.203 -26.016 4.09 1 61.47 224 VAL B N 1
ATOM 4874 C CA . VAL B 1 224 ? 15.234 -26.5 2.717 1 61.47 224 VAL B CA 1
ATOM 4875 C C . VAL B 1 224 ? 16.531 -27.25 2.467 1 61.47 224 VAL B C 1
ATOM 4877 O O . VAL B 1 224 ? 17.625 -26.703 2.645 1 61.47 224 VAL B O 1
ATOM 4880 N N . LYS B 1 225 ? 16.422 -28.641 2.369 1 65.88 225 LYS B N 1
ATOM 4881 C CA . LYS B 1 225 ? 17.578 -29.438 1.943 1 65.88 225 LYS B CA 1
ATOM 4882 C C . LYS B 1 225 ? 17.812 -29.297 0.443 1 65.88 225 LYS B C 1
ATOM 4884 O O . LYS B 1 225 ? 17.109 -29.906 -0.363 1 65.88 225 LYS B O 1
ATOM 4889 N N . ALA B 1 226 ? 18.75 -28.406 0.114 1 68.12 226 ALA B N 1
ATOM 4890 C CA . ALA B 1 226 ? 18.969 -28.078 -1.294 1 68.12 226 ALA B CA 1
ATOM 4891 C C . ALA B 1 226 ? 19.984 -29.031 -1.928 1 68.12 226 ALA B C 1
ATOM 4893 O O . ALA B 1 226 ? 20.922 -29.469 -1.268 1 68.12 226 ALA B O 1
ATOM 4894 N N . VAL B 1 227 ? 19.641 -29.5 -3.143 1 69.56 227 VAL B N 1
ATOM 4895 C CA . VAL B 1 227 ? 20.625 -30.172 -3.986 1 69.56 227 VAL B CA 1
ATOM 4896 C C . VAL B 1 227 ? 21.891 -29.328 -4.09 1 69.56 227 VAL B C 1
ATOM 4898 O O . VAL B 1 227 ? 21.812 -28.094 -4.129 1 69.56 227 VAL B O 1
ATOM 4901 N N . PRO B 1 228 ? 22.969 -30.031 -3.939 1 67.62 228 PRO B N 1
ATOM 4902 C CA . PRO B 1 228 ? 24.219 -29.266 -4.027 1 67.62 228 PRO B CA 1
ATOM 4903 C C . PRO B 1 228 ? 24.25 -28.328 -5.227 1 67.62 228 PRO B C 1
ATOM 4905 O O . PRO B 1 228 ? 23.859 -28.719 -6.332 1 67.62 228 PRO B O 1
ATOM 4908 N N . GLY B 1 229 ? 24.562 -27.125 -5.066 1 71.88 229 GLY B N 1
ATOM 4909 C CA . GLY B 1 229 ? 24.734 -26.156 -6.137 1 71.88 229 GLY B CA 1
ATOM 4910 C C . GLY B 1 229 ? 23.469 -25.359 -6.418 1 71.88 229 GLY B C 1
ATOM 4911 O O . GLY B 1 229 ? 23.531 -24.297 -7.047 1 71.88 229 GLY B O 1
ATOM 4912 N N . LEU B 1 230 ? 22.344 -25.75 -6.047 1 81.06 230 LEU B N 1
ATOM 4913 C CA . LEU B 1 230 ? 21.078 -25.109 -6.414 1 81.06 230 LEU B CA 1
ATOM 4914 C C . LEU B 1 230 ? 20.75 -23.969 -5.453 1 81.06 230 LEU B C 1
ATOM 4916 O O . LEU B 1 230 ? 20.188 -22.953 -5.859 1 81.06 230 LEU B O 1
ATOM 4920 N N . GLY B 1 231 ? 21.188 -24.016 -4.254 1 82 231 GLY B N 1
ATOM 4921 C CA . GLY B 1 231 ? 20.734 -23.078 -3.232 1 82 231 GLY B CA 1
ATOM 4922 C C . GLY B 1 231 ? 19.281 -23.25 -2.859 1 82 231 GLY B C 1
ATOM 4923 O O . GLY B 1 231 ? 18.562 -24.062 -3.461 1 82 231 GLY B O 1
ATOM 4924 N N . MET B 1 232 ? 18.828 -22.469 -1.993 1 82.38 232 MET B N 1
ATOM 4925 C CA . MET B 1 232 ? 17.469 -22.562 -1.474 1 82.38 232 MET B CA 1
ATOM 4926 C C . MET B 1 232 ? 16.438 -22.203 -2.547 1 82.38 232 MET B C 1
ATOM 4928 O O . MET B 1 232 ? 15.453 -22.906 -2.742 1 82.38 232 MET B O 1
ATOM 4932 N N . ALA B 1 233 ? 16.734 -21.156 -3.289 1 84 233 ALA B N 1
ATOM 4933 C CA . ALA B 1 233 ? 15.781 -20.688 -4.285 1 84 233 ALA B CA 1
ATOM 4934 C C . ALA B 1 233 ? 15.625 -21.672 -5.43 1 84 233 ALA B C 1
ATOM 4936 O O . ALA B 1 233 ? 14.516 -21.922 -5.902 1 84 233 ALA B O 1
ATOM 4937 N N . GLY B 1 234 ? 16.719 -22.234 -5.848 1 89.44 234 GLY B N 1
ATOM 4938 C CA . GLY B 1 234 ? 16.656 -23.266 -6.875 1 89.44 234 GLY B CA 1
ATOM 4939 C C . GLY B 1 234 ? 15.898 -24.5 -6.441 1 89.44 234 GLY B C 1
ATOM 4940 O O . GLY B 1 234 ? 15.117 -25.047 -7.219 1 89.44 234 GLY B O 1
ATOM 4941 N N . GLN B 1 235 ? 16.094 -24.844 -5.242 1 92.06 235 GLN B N 1
ATOM 4942 C CA . GLN B 1 235 ? 15.383 -26 -4.719 1 92.06 235 GLN B CA 1
ATOM 4943 C C . GLN B 1 235 ? 13.883 -25.766 -4.668 1 92.06 235 GLN B C 1
ATOM 4945 O O . GLN B 1 235 ? 13.094 -26.672 -4.941 1 92.06 235 GLN B O 1
ATOM 4950 N N . VAL B 1 236 ? 13.531 -24.641 -4.32 1 92.69 236 VAL B N 1
ATOM 4951 C CA . VAL B 1 236 ? 12.117 -24.281 -4.246 1 92.69 236 VAL B CA 1
ATOM 4952 C C . VAL B 1 236 ? 11.461 -24.484 -5.605 1 92.69 236 VAL B C 1
ATOM 4954 O O . VAL B 1 236 ? 10.352 -25.016 -5.688 1 92.69 236 VAL B O 1
ATOM 4957 N N . VAL B 1 237 ? 12.148 -24.047 -6.652 1 96.12 237 VAL B N 1
ATOM 4958 C CA . VAL B 1 237 ? 11.602 -24.203 -7.996 1 96.12 237 VAL B CA 1
ATOM 4959 C C . VAL B 1 237 ? 11.406 -25.688 -8.289 1 96.12 237 VAL B C 1
ATOM 4961 O O . VAL B 1 237 ? 10.344 -26.094 -8.773 1 96.12 237 VAL B O 1
ATOM 4964 N N . LEU B 1 238 ? 12.391 -26.469 -7.941 1 95.38 238 LEU B N 1
ATOM 4965 C CA . LEU B 1 238 ? 12.297 -27.891 -8.188 1 95.38 238 LEU B CA 1
ATOM 4966 C C . LEU B 1 238 ? 11.141 -28.5 -7.406 1 95.38 238 LEU B C 1
ATOM 4968 O O . LEU B 1 238 ? 10.406 -29.344 -7.93 1 95.38 238 LEU B O 1
ATOM 4972 N N . ASP B 1 239 ? 10.953 -28.062 -6.188 1 94.06 239 ASP B N 1
ATOM 4973 C CA . ASP B 1 239 ? 9.867 -28.578 -5.363 1 94.06 239 ASP B CA 1
ATOM 4974 C C . ASP B 1 239 ? 8.508 -28.203 -5.953 1 94.06 239 ASP B C 1
ATOM 4976 O O . ASP B 1 239 ? 7.578 -29.016 -5.949 1 94.06 239 ASP B O 1
ATOM 4980 N N . LEU B 1 240 ? 8.414 -27.078 -6.473 1 96.69 240 LEU B N 1
ATOM 4981 C CA . LEU B 1 240 ? 7.156 -26.578 -7.02 1 96.69 240 LEU B CA 1
ATOM 4982 C C . LEU B 1 240 ? 6.777 -27.359 -8.281 1 96.69 240 LEU B C 1
ATOM 4984 O O . LEU B 1 240 ? 5.609 -27.703 -8.477 1 96.69 240 LEU B O 1
ATOM 4988 N N . VAL B 1 241 ? 7.762 -27.688 -9.102 1 97.06 241 VAL B N 1
ATOM 4989 C CA . VAL B 1 241 ? 7.453 -28.266 -10.406 1 97.06 241 VAL B CA 1
ATOM 4990 C C . VAL B 1 241 ? 7.215 -29.766 -10.273 1 97.06 241 VAL B C 1
ATOM 4992 O O . VAL B 1 241 ? 6.793 -30.422 -11.219 1 97.06 241 VAL B O 1
ATOM 4995 N N . THR B 1 242 ? 7.43 -30.344 -9.094 1 93.75 242 THR B N 1
ATOM 4996 C CA . THR B 1 242 ? 7.148 -31.75 -8.875 1 93.75 242 THR B CA 1
ATOM 4997 C C . THR B 1 242 ? 5.66 -32.031 -9.047 1 93.75 242 THR B C 1
ATOM 4999 O O . THR B 1 242 ? 5.266 -33.188 -9.281 1 93.75 242 THR B O 1
ATOM 5002 N N . ALA B 1 243 ? 4.836 -31.031 -8.891 1 93.25 243 ALA B N 1
ATOM 5003 C CA . ALA B 1 243 ? 3.385 -31.156 -8.977 1 93.25 243 ALA B CA 1
ATOM 5004 C C . ALA B 1 243 ? 2.934 -31.312 -10.422 1 93.25 243 ALA B C 1
ATOM 5006 O O . ALA B 1 243 ? 1.79 -31.688 -10.688 1 93.25 243 ALA B O 1
ATOM 5007 N N . LEU B 1 244 ? 3.828 -31.078 -11.383 1 96.38 244 LEU B N 1
ATOM 5008 C CA . LEU B 1 244 ? 3.42 -30.984 -12.781 1 96.38 244 LEU B CA 1
ATOM 5009 C C . LEU B 1 244 ? 3.32 -32.375 -13.406 1 96.38 244 LEU B C 1
ATOM 5011 O O . LEU B 1 244 ? 4.148 -33.25 -13.125 1 96.38 244 LEU B O 1
ATOM 5015 N N . PRO B 1 245 ? 2.32 -32.594 -14.172 1 94.56 245 PRO B N 1
ATOM 5016 C CA . PRO B 1 245 ? 2.26 -33.844 -14.938 1 94.56 245 PRO B CA 1
ATOM 5017 C C . PRO B 1 245 ? 3.348 -33.938 -16 1 94.56 245 PRO B C 1
ATOM 5019 O O . PRO B 1 245 ? 4.109 -32.969 -16.203 1 94.56 245 PRO B O 1
ATOM 5022 N N . GLN B 1 246 ? 3.371 -35.062 -16.609 1 91.75 246 GLN B N 1
ATOM 5023 C CA . GLN B 1 246 ? 4.418 -35.281 -17.594 1 91.75 246 GLN B CA 1
ATOM 5024 C C . GLN B 1 246 ? 4.164 -34.5 -18.875 1 91.75 246 GLN B C 1
ATOM 5026 O O . GLN B 1 246 ? 3.197 -34.75 -19.594 1 91.75 246 GLN B O 1
ATOM 5031 N N . ASN B 1 247 ? 4.914 -33.531 -19.141 1 95.75 247 ASN B N 1
ATOM 5032 C CA . ASN B 1 247 ? 4.969 -32.656 -20.328 1 95.75 247 ASN B CA 1
ATOM 5033 C C . ASN B 1 247 ? 6.109 -31.656 -20.234 1 95.75 247 ASN B C 1
ATOM 5035 O O . ASN B 1 247 ? 6.727 -31.516 -19.172 1 95.75 247 ASN B O 1
ATOM 5039 N N . CYS B 1 248 ? 6.422 -31.078 -21.281 1 96.94 248 CYS B N 1
ATOM 5040 C CA . CYS B 1 248 ? 7.484 -30.078 -21.266 1 96.94 248 CYS B CA 1
ATOM 5041 C C . CYS B 1 248 ? 6.918 -28.688 -20.969 1 96.94 248 CYS B C 1
ATOM 5043 O O . CYS B 1 248 ? 6.719 -27.891 -21.875 1 96.94 248 CYS B O 1
ATOM 5045 N N . PHE B 1 249 ? 6.719 -28.453 -19.797 1 97.81 249 PHE B N 1
ATOM 5046 C CA . PHE B 1 249 ? 6.312 -27.109 -19.375 1 97.81 249 PHE B CA 1
ATOM 5047 C C . PHE B 1 249 ? 7.473 -26.141 -19.5 1 97.81 249 PHE B C 1
ATOM 5049 O O . PHE B 1 249 ? 8.641 -26.531 -19.453 1 97.81 249 PHE B O 1
ATOM 5056 N N . HIS B 1 250 ? 7.133 -24.922 -19.734 1 98.38 250 HIS B N 1
ATOM 5057 C CA . HIS B 1 250 ? 8.102 -23.844 -19.719 1 98.38 250 HIS B CA 1
ATOM 5058 C C . HIS B 1 250 ? 7.938 -22.969 -18.469 1 98.38 250 HIS B C 1
ATOM 5060 O O . HIS B 1 250 ? 6.949 -22.234 -18.344 1 98.38 250 HIS B O 1
ATOM 5066 N N . VAL B 1 251 ? 8.898 -22.984 -17.594 1 98.44 251 VAL B N 1
ATOM 5067 C CA . VAL B 1 251 ? 8.797 -22.297 -16.328 1 98.44 251 VAL B CA 1
ATOM 5068 C C . VAL B 1 251 ? 9.641 -21.016 -16.359 1 98.44 251 VAL B C 1
ATOM 5070 O O . VAL B 1 251 ? 10.836 -21.062 -16.656 1 98.44 251 VAL B O 1
ATOM 5073 N N . THR B 1 252 ? 8.984 -19.906 -16.109 1 98.62 252 THR B N 1
ATOM 5074 C CA . THR B 1 252 ? 9.656 -18.609 -16.078 1 98.62 252 THR B CA 1
ATOM 5075 C C . THR B 1 252 ? 9.82 -18.125 -14.633 1 98.62 252 THR B C 1
ATOM 5077 O O . THR B 1 252 ? 8.906 -18.266 -13.82 1 98.62 252 THR B O 1
ATOM 5080 N N . PHE B 1 253 ? 11 -17.578 -14.219 1 98 253 PHE B N 1
ATOM 5081 C CA . PHE B 1 253 ? 11.234 -17.094 -12.867 1 98 253 PHE B CA 1
ATOM 5082 C C . PHE B 1 253 ? 12.266 -15.977 -12.859 1 98 253 PHE B C 1
ATOM 5084 O O . PHE B 1 253 ? 12.891 -15.703 -13.891 1 98 253 PHE B O 1
ATOM 5091 N N . ASP B 1 254 ? 12.406 -15.266 -11.805 1 95.62 254 ASP B N 1
ATOM 5092 C CA . ASP B 1 254 ? 13.273 -14.086 -11.766 1 95.62 254 ASP B CA 1
ATOM 5093 C C . ASP B 1 254 ? 14.664 -14.453 -11.266 1 95.62 254 ASP B C 1
ATOM 5095 O O . ASP B 1 254 ? 15 -15.633 -11.148 1 95.62 254 ASP B O 1
ATOM 5099 N N . ASN B 1 255 ? 15.508 -13.445 -11.023 1 94.88 255 ASN B N 1
ATOM 5100 C CA . ASN B 1 255 ? 16.938 -13.641 -10.781 1 94.88 255 ASN B CA 1
ATOM 5101 C C . ASN B 1 255 ? 17.188 -14.18 -9.375 1 94.88 255 ASN B C 1
ATOM 5103 O O . ASN B 1 255 ? 18.297 -14.602 -9.062 1 94.88 255 ASN B O 1
ATOM 5107 N N . LEU B 1 256 ? 16.141 -14.203 -8.602 1 92 256 LEU B N 1
ATOM 5108 C CA . LEU B 1 256 ? 16.266 -14.852 -7.297 1 92 256 LEU B CA 1
ATOM 5109 C C . LEU B 1 256 ? 16.469 -16.359 -7.449 1 92 256 LEU B C 1
ATOM 5111 O O . LEU B 1 256 ? 17.219 -16.969 -6.688 1 92 256 LEU B O 1
ATOM 5115 N N . PHE B 1 257 ? 15.883 -16.859 -8.422 1 94.06 257 PHE B N 1
ATOM 5116 C CA . PHE B 1 257 ? 15.82 -18.312 -8.57 1 94.06 257 PHE B CA 1
ATOM 5117 C C . PHE B 1 257 ? 16.828 -18.797 -9.594 1 94.06 257 PHE B C 1
ATOM 5119 O O . PHE B 1 257 ? 17.359 -19.906 -9.484 1 94.06 257 PHE B O 1
ATOM 5126 N N . SER B 1 258 ? 17.141 -18.031 -10.469 1 94.5 258 SER B N 1
ATOM 5127 C CA . SER B 1 258 ? 17.828 -18.453 -11.68 1 94.5 258 SER B CA 1
ATOM 5128 C C . SER B 1 258 ? 19.297 -18.797 -11.391 1 94.5 258 SER B C 1
ATOM 5130 O O . SER B 1 258 ? 19.984 -18.031 -10.711 1 94.5 258 SER B O 1
ATOM 5132 N N . SER B 1 259 ? 19.75 -19.891 -11.906 1 93.69 259 SER B N 1
ATOM 5133 C CA . SER B 1 259 ? 21.141 -20.328 -11.891 1 93.69 259 SER B CA 1
ATOM 5134 C C . SER B 1 259 ? 21.422 -21.344 -13.008 1 93.69 259 SER B C 1
ATOM 5136 O O . SER B 1 259 ? 20.5 -21.953 -13.531 1 93.69 259 SER B O 1
ATOM 5138 N N . LEU B 1 260 ? 22.719 -21.469 -13.367 1 93.94 260 LEU B N 1
ATOM 5139 C CA . LEU B 1 260 ? 23.109 -22.453 -14.367 1 93.94 260 LEU B CA 1
ATOM 5140 C C . LEU B 1 260 ? 22.75 -23.859 -13.914 1 93.94 260 LEU B C 1
ATOM 5142 O O . LEU B 1 260 ? 22.234 -24.656 -14.695 1 93.94 260 LEU B O 1
ATOM 5146 N N . ALA B 1 261 ? 22.922 -24.094 -12.688 1 92.69 261 ALA B N 1
ATOM 5147 C CA . ALA B 1 261 ? 22.641 -25.406 -12.117 1 92.69 261 ALA B CA 1
ATOM 5148 C C . ALA B 1 261 ? 21.141 -25.734 -12.188 1 92.69 261 ALA B C 1
ATOM 5150 O O . ALA B 1 261 ? 20.766 -26.859 -12.5 1 92.69 261 ALA B O 1
ATOM 5151 N N . LEU B 1 262 ? 20.328 -24.797 -11.883 1 95.19 262 LEU B N 1
ATOM 5152 C CA . LEU B 1 262 ? 18.891 -25 -11.945 1 95.19 262 LEU B CA 1
ATOM 5153 C C . LEU B 1 262 ? 18.438 -25.281 -13.375 1 95.19 262 LEU B C 1
ATOM 5155 O O . LEU B 1 262 ? 17.641 -26.188 -13.617 1 95.19 262 LEU B O 1
ATOM 5159 N N . ALA B 1 263 ? 18.969 -24.531 -14.336 1 95.38 263 ALA B N 1
ATOM 5160 C CA . ALA B 1 263 ? 18.609 -24.734 -15.742 1 95.38 263 ALA B CA 1
ATOM 5161 C C . ALA B 1 263 ? 19 -26.141 -16.203 1 95.38 263 ALA B C 1
ATOM 5163 O O . ALA B 1 263 ? 18.234 -26.812 -16.906 1 95.38 263 ALA B O 1
ATOM 5164 N N . GLU B 1 264 ? 20.141 -26.562 -15.781 1 93.88 264 GLU B N 1
ATOM 5165 C CA . GLU B 1 264 ? 20.594 -27.922 -16.125 1 93.88 264 GLU B CA 1
ATOM 5166 C C . GLU B 1 264 ? 19.656 -28.969 -15.539 1 93.88 264 GLU B C 1
ATOM 5168 O O . GLU B 1 264 ? 19.297 -29.938 -16.219 1 93.88 264 GLU B O 1
ATOM 5173 N N . GLU B 1 265 ? 19.328 -28.766 -14.336 1 94.12 265 GLU B N 1
ATOM 5174 C CA . GLU B 1 265 ? 18.453 -29.719 -13.664 1 94.12 265 GLU B CA 1
ATOM 5175 C C . GLU B 1 265 ? 17.078 -29.766 -14.312 1 94.12 265 GLU B C 1
ATOM 5177 O O . GLU B 1 265 ? 16.5 -30.844 -14.492 1 94.12 265 GLU B O 1
ATOM 5182 N N . LEU B 1 266 ? 16.531 -28.641 -14.648 1 96.25 266 LEU B N 1
ATOM 5183 C CA . LEU B 1 266 ? 15.234 -28.594 -15.305 1 96.25 266 LEU B CA 1
ATOM 5184 C C . LEU B 1 266 ? 15.297 -29.25 -16.672 1 96.25 266 LEU B C 1
ATOM 5186 O O . LEU B 1 266 ? 14.359 -29.938 -17.078 1 96.25 266 LEU B O 1
ATOM 5190 N N . THR B 1 267 ? 16.453 -29.047 -17.359 1 96 267 THR B N 1
ATOM 5191 C CA . THR B 1 267 ? 16.656 -29.703 -18.641 1 96 267 THR B CA 1
ATOM 5192 C C . THR B 1 267 ? 16.625 -31.219 -18.469 1 96 267 THR B C 1
ATOM 5194 O O . THR B 1 267 ? 15.977 -31.938 -19.234 1 96 267 THR B O 1
ATOM 5197 N N . ARG B 1 268 ? 17.281 -31.672 -17.484 1 93.12 268 ARG B N 1
ATOM 5198 C CA . ARG B 1 268 ? 17.344 -33.125 -17.203 1 93.12 268 ARG B CA 1
ATOM 5199 C C . ARG B 1 268 ? 15.945 -33.656 -16.922 1 93.12 268 ARG B C 1
ATOM 5201 O O . ARG B 1 268 ? 15.656 -34.812 -17.266 1 93.12 268 ARG B O 1
ATOM 5208 N N . ARG B 1 269 ? 15.078 -32.875 -16.422 1 93.81 269 ARG B N 1
ATOM 5209 C CA . ARG B 1 269 ? 13.734 -33.312 -16.047 1 93.81 269 ARG B CA 1
ATOM 5210 C C . ARG B 1 269 ? 12.75 -33.094 -17.203 1 93.81 269 ARG B C 1
ATOM 5212 O O . ARG B 1 269 ? 11.555 -33.312 -17.062 1 93.81 269 ARG B O 1
ATOM 5219 N N . GLY B 1 270 ? 13.289 -32.531 -18.25 1 95.25 270 GLY B N 1
ATOM 5220 C CA . GLY B 1 270 ? 12.461 -32.344 -19.438 1 95.25 270 GLY B CA 1
ATOM 5221 C C . GLY B 1 270 ? 11.609 -31.109 -19.375 1 95.25 270 GLY B C 1
ATOM 5222 O O . GLY B 1 270 ? 10.539 -31.047 -19.984 1 95.25 270 GLY B O 1
ATOM 5223 N N . LEU B 1 271 ? 12 -30.172 -18.625 1 97.44 271 LEU B N 1
ATOM 5224 C CA . LEU B 1 271 ? 11.273 -28.906 -18.484 1 97.44 271 LEU B CA 1
ATOM 5225 C C . LEU B 1 271 ? 12.062 -27.766 -19.125 1 97.44 271 LEU B C 1
ATOM 5227 O O . LEU B 1 271 ? 13.289 -27.719 -19.016 1 97.44 271 LEU B O 1
ATOM 5231 N N . ALA B 1 272 ? 11.383 -26.922 -19.781 1 98.06 272 ALA B N 1
ATOM 5232 C CA . ALA B 1 272 ? 11.984 -25.688 -20.312 1 98.06 272 ALA B CA 1
ATOM 5233 C C . ALA B 1 272 ? 11.969 -24.594 -19.25 1 98.06 272 ALA B C 1
ATOM 5235 O O . ALA B 1 272 ? 11.18 -24.625 -18.312 1 98.06 272 ALA B O 1
ATOM 5236 N N . CYS B 1 273 ? 12.891 -23.641 -19.391 1 98.19 273 CYS B N 1
ATOM 5237 C CA . CYS B 1 273 ? 12.898 -22.547 -18.422 1 98.19 273 CYS B CA 1
ATOM 5238 C C . CYS B 1 273 ? 13.516 -21.281 -19.016 1 98.19 273 CYS B C 1
ATOM 5240 O O . CYS B 1 273 ? 14.305 -21.359 -19.969 1 98.19 273 CYS B O 1
ATOM 5242 N N . THR B 1 274 ? 13.07 -20.203 -18.609 1 98.44 274 THR B N 1
ATOM 5243 C CA . THR B 1 274 ? 13.633 -18.875 -18.875 1 98.44 274 THR B CA 1
ATOM 5244 C C . THR B 1 274 ? 13.633 -18.031 -17.609 1 98.44 274 THR B C 1
ATOM 5246 O O . THR B 1 274 ? 12.633 -17.969 -16.891 1 98.44 274 THR B O 1
ATOM 5249 N N . GLY B 1 275 ? 14.742 -17.406 -17.266 1 97.94 275 GLY B N 1
ATOM 5250 C CA . GLY B 1 275 ? 14.82 -16.547 -16.094 1 97.94 275 GLY B CA 1
ATOM 5251 C C . GLY B 1 275 ? 15.844 -15.438 -16.234 1 97.94 275 GLY B C 1
ATOM 5252 O O . GLY B 1 275 ? 16.734 -15.523 -17.078 1 97.94 275 GLY B O 1
ATOM 5253 N N . THR B 1 276 ? 15.672 -14.383 -15.57 1 97.69 276 THR B N 1
ATOM 5254 C CA . THR B 1 276 ? 16.734 -13.383 -15.469 1 97.69 276 THR B CA 1
ATOM 5255 C C . THR B 1 276 ? 17.812 -13.852 -14.5 1 97.69 276 THR B C 1
ATOM 5257 O O . THR B 1 276 ? 17.547 -14.594 -13.555 1 97.69 276 THR B O 1
ATOM 5260 N N . VAL B 1 277 ? 19.047 -13.445 -14.812 1 95.88 277 VAL B N 1
ATOM 5261 C CA . VAL B 1 277 ? 20.172 -13.875 -14 1 95.88 277 VAL B CA 1
ATOM 5262 C C . VAL B 1 277 ? 20.953 -12.656 -13.516 1 95.88 277 VAL B C 1
ATOM 5264 O O . VAL B 1 277 ? 21.188 -11.711 -14.273 1 95.88 277 VAL B O 1
ATOM 5267 N N . ARG B 1 278 ? 21.312 -12.711 -12.281 1 93.5 278 ARG B N 1
ATOM 5268 C CA . ARG B 1 278 ? 22.188 -11.672 -11.75 1 93.5 278 ARG B CA 1
ATOM 5269 C C . ARG B 1 278 ? 23.547 -11.703 -12.43 1 93.5 278 ARG B C 1
ATOM 5271 O O . ARG B 1 278 ? 24.047 -12.781 -12.789 1 93.5 278 ARG B O 1
ATOM 5278 N N . ALA B 1 279 ? 24.188 -10.586 -12.469 1 89.62 279 ALA B N 1
ATOM 5279 C CA . ALA B 1 279 ? 25.453 -10.445 -13.195 1 89.62 279 ALA B CA 1
ATOM 5280 C C . ALA B 1 279 ? 26.547 -11.328 -12.578 1 89.62 279 ALA B C 1
ATOM 5282 O O . ALA B 1 279 ? 27.438 -11.805 -13.273 1 89.62 279 ALA B O 1
ATOM 5283 N N . ASN B 1 280 ? 26.406 -11.57 -11.305 1 88.81 280 ASN B N 1
ATOM 5284 C CA . ASN B 1 280 ? 27.438 -12.336 -10.609 1 88.81 280 ASN B CA 1
ATOM 5285 C C . ASN B 1 280 ? 27.156 -13.836 -10.664 1 88.81 280 ASN B C 1
ATOM 5287 O O . ASN B 1 280 ? 27.891 -14.625 -10.07 1 88.81 280 ASN B O 1
ATOM 5291 N N . ARG B 1 281 ? 26.156 -14.297 -11.367 1 88.88 281 ARG B N 1
ATOM 5292 C CA . ARG B 1 281 ? 25.781 -15.703 -11.43 1 88.88 281 ARG B CA 1
ATOM 5293 C C . ARG B 1 281 ? 25.844 -16.219 -12.859 1 88.88 281 ARG B C 1
ATOM 5295 O O . ARG B 1 281 ? 25.125 -17.156 -13.219 1 88.88 281 ARG B O 1
ATOM 5302 N N . THR B 1 282 ? 26.625 -15.641 -13.648 1 93.19 282 THR B N 1
ATOM 5303 C CA . THR B 1 282 ? 26.719 -16.031 -15.047 1 93.19 282 THR B CA 1
ATOM 5304 C C . THR B 1 282 ? 27.812 -17.062 -15.258 1 93.19 282 THR B C 1
ATOM 5306 O O . THR B 1 282 ? 28.047 -17.516 -16.375 1 93.19 282 THR B O 1
ATOM 5309 N N . GLY B 1 283 ? 28.516 -17.453 -14.203 1 89.25 283 GLY B N 1
ATOM 5310 C CA . GLY B 1 283 ? 29.594 -18.422 -14.328 1 89.25 283 GLY B CA 1
ATOM 5311 C C . GLY B 1 283 ? 30.734 -17.938 -15.188 1 89.25 283 GLY B C 1
ATOM 5312 O O . GLY B 1 283 ? 31.172 -16.797 -15.062 1 89.25 283 GLY B O 1
ATOM 5313 N N . ASP B 1 284 ? 31.25 -18.828 -15.992 1 91.12 284 ASP B N 1
ATOM 5314 C CA . ASP B 1 284 ? 32.406 -18.5 -16.844 1 91.12 284 ASP B CA 1
ATOM 5315 C C . ASP B 1 284 ? 31.953 -18.094 -18.234 1 91.12 284 ASP B C 1
ATOM 5317 O O . ASP B 1 284 ? 32.719 -18.156 -19.188 1 91.12 284 ASP B O 1
ATOM 5321 N N . CYS B 1 285 ? 30.703 -17.703 -18.328 1 94.75 285 CYS B N 1
ATOM 5322 C CA . CYS B 1 285 ? 30.203 -17.297 -19.641 1 94.75 285 CYS B CA 1
ATOM 5323 C C . CYS B 1 285 ? 30.859 -16.016 -20.094 1 94.75 285 CYS B C 1
ATOM 5325 O O . CYS B 1 285 ? 30.844 -15 -19.391 1 94.75 285 CYS B O 1
ATOM 5327 N N . PRO B 1 286 ? 31.453 -16.062 -21.312 1 95.62 286 PRO B N 1
ATOM 5328 C CA . PRO B 1 286 ? 32.156 -14.867 -21.812 1 95.62 286 PRO B CA 1
ATOM 5329 C C . PRO B 1 286 ? 31.203 -13.844 -22.422 1 95.62 286 PRO B C 1
ATOM 5331 O O . PRO B 1 286 ? 31.422 -13.398 -23.562 1 95.62 286 PRO B O 1
ATOM 5334 N N . ILE B 1 287 ? 30.188 -13.508 -21.781 1 95.31 287 ILE B N 1
ATOM 5335 C CA . ILE B 1 287 ? 29.25 -12.484 -22.234 1 95.31 287 ILE B CA 1
ATOM 5336 C C . ILE B 1 287 ? 29.781 -11.102 -21.844 1 95.31 287 ILE B C 1
ATOM 5338 O O . ILE B 1 287 ? 30.531 -10.969 -20.875 1 95.31 287 ILE B O 1
ATOM 5342 N N . LEU B 1 288 ? 29.406 -10.125 -22.594 1 95.56 288 LEU B N 1
ATOM 5343 C CA . LEU B 1 288 ? 29.875 -8.766 -22.312 1 95.56 288 LEU B CA 1
ATOM 5344 C C . LEU B 1 288 ? 29.469 -8.344 -20.906 1 95.56 288 LEU B C 1
ATOM 5346 O O . LEU B 1 288 ? 28.359 -8.633 -20.453 1 95.56 288 LEU B O 1
ATOM 5350 N N . ASP B 1 289 ? 30.375 -7.629 -20.234 1 94.69 289 ASP B N 1
ATOM 5351 C CA . ASP B 1 289 ? 30.047 -7.184 -18.875 1 94.69 289 ASP B CA 1
ATOM 5352 C C . ASP B 1 289 ? 28.969 -6.094 -18.906 1 94.69 289 ASP B C 1
ATOM 5354 O O . ASP B 1 289 ? 28.781 -5.434 -19.922 1 94.69 289 ASP B O 1
ATOM 5358 N N . THR B 1 290 ? 28.344 -5.914 -17.797 1 94.94 290 THR B N 1
ATOM 5359 C CA . THR B 1 290 ? 27.188 -5.016 -17.703 1 94.94 290 THR B CA 1
ATOM 5360 C C . THR B 1 290 ? 27.609 -3.574 -17.969 1 94.94 290 THR B C 1
ATOM 5362 O O . THR B 1 290 ? 26.875 -2.824 -18.625 1 94.94 290 THR B O 1
ATOM 5365 N N . LYS B 1 291 ? 28.75 -3.162 -17.469 1 94.25 291 LYS B N 1
ATOM 5366 C CA . LYS B 1 291 ? 29.234 -1.797 -17.656 1 94.25 291 LYS B CA 1
ATOM 5367 C C . LYS B 1 291 ? 29.438 -1.48 -19.141 1 94.25 291 LYS B C 1
ATOM 5369 O O . LYS B 1 291 ? 29.078 -0.399 -19.609 1 94.25 291 LYS B O 1
ATOM 5374 N N . THR B 1 292 ? 30.094 -2.422 -19.812 1 95.31 292 THR B N 1
ATOM 5375 C CA . THR B 1 292 ? 30.344 -2.26 -21.25 1 95.31 292 THR B CA 1
ATOM 5376 C C . THR B 1 292 ? 29.016 -2.229 -22.016 1 95.31 292 THR B C 1
ATOM 5378 O O . THR B 1 292 ? 28.859 -1.436 -22.938 1 95.31 292 THR B O 1
ATOM 5381 N N . MET B 1 293 ? 28.094 -3.084 -21.609 1 96.19 293 MET B N 1
ATOM 5382 C CA . MET B 1 293 ? 26.797 -3.156 -22.266 1 96.19 293 MET B CA 1
ATOM 5383 C C . MET B 1 293 ? 26.031 -1.845 -22.109 1 96.19 293 MET B C 1
ATOM 5385 O O . MET B 1 293 ? 25.344 -1.413 -23.031 1 96.19 293 MET B O 1
ATOM 5389 N N . GLU B 1 294 ? 26.062 -1.229 -20.922 1 94.75 294 GLU B N 1
ATOM 5390 C CA . GLU B 1 294 ? 25.359 0.007 -20.609 1 94.75 294 GLU B CA 1
ATOM 5391 C C . GLU B 1 294 ? 25.781 1.14 -21.531 1 94.75 294 GLU B C 1
ATOM 5393 O O . GLU B 1 294 ? 25 2.059 -21.797 1 94.75 294 GLU B O 1
ATOM 5398 N N . LYS B 1 295 ? 27.016 1.111 -22.047 1 94.69 295 LYS B N 1
ATOM 5399 C CA . LYS B 1 295 ? 27.562 2.154 -22.906 1 94.69 295 LYS B CA 1
ATOM 5400 C C . LYS B 1 295 ? 27.125 1.962 -24.359 1 94.69 295 LYS B C 1
ATOM 5402 O O . LYS B 1 295 ? 27.281 2.863 -25.188 1 94.69 295 LYS B O 1
ATOM 5407 N N . LYS B 1 296 ? 26.641 0.818 -24.688 1 95.25 296 LY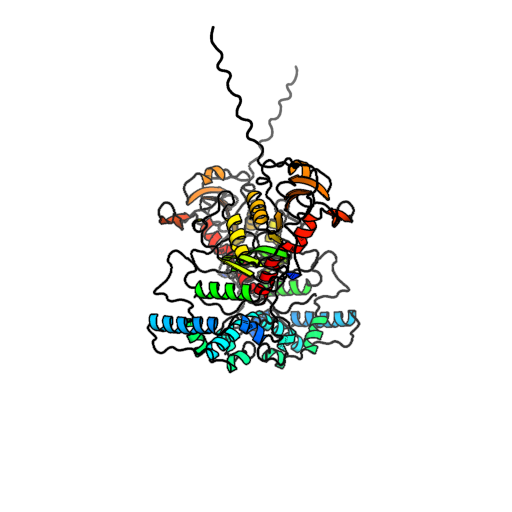S B N 1
ATOM 5408 C CA . LYS B 1 296 ? 26.172 0.547 -26.047 1 95.25 296 LYS B CA 1
ATOM 5409 C C . LYS B 1 296 ? 24.797 1.154 -26.281 1 95.25 296 LYS B C 1
ATOM 5411 O O . LYS B 1 296 ? 24.141 1.626 -25.359 1 95.25 296 LYS B O 1
ATOM 5416 N N . ALA B 1 297 ? 24.391 1.178 -27.562 1 91.81 297 ALA B N 1
ATOM 5417 C CA . ALA B 1 297 ? 23.094 1.753 -27.922 1 91.81 297 ALA B CA 1
ATOM 5418 C C . ALA B 1 297 ? 21.938 0.921 -27.359 1 91.81 297 ALA B C 1
ATOM 5420 O O . ALA B 1 297 ? 22.062 -0.297 -27.203 1 91.81 297 ALA B O 1
ATOM 5421 N N . ARG B 1 298 ? 20.891 1.594 -27.047 1 93 298 ARG B N 1
ATOM 5422 C CA . ARG B 1 298 ? 19.688 0.892 -26.594 1 93 298 ARG B CA 1
ATOM 5423 C C . ARG B 1 298 ? 19.25 -0.155 -27.609 1 93 298 ARG B C 1
ATOM 5425 O O . ARG B 1 298 ? 19.234 0.111 -28.812 1 93 298 ARG B O 1
ATOM 5432 N N . GLY B 1 299 ? 18.984 -1.361 -27.172 1 94.5 299 GLY B N 1
ATOM 5433 C CA . GLY B 1 299 ? 18.609 -2.449 -28.062 1 94.5 299 GLY B CA 1
ATOM 5434 C C . GLY B 1 299 ? 19.766 -3.387 -28.359 1 94.5 299 GLY B C 1
ATOM 5435 O O . GLY B 1 299 ? 19.578 -4.453 -28.953 1 94.5 299 GLY B O 1
ATOM 5436 N N . SER B 1 300 ? 20.953 -2.998 -28 1 96.88 300 SER B N 1
ATOM 5437 C CA . SER B 1 300 ? 22.094 -3.879 -28.188 1 96.88 300 SER B CA 1
ATOM 5438 C C . SER B 1 300 ? 21.984 -5.137 -27.344 1 96.88 300 SER B C 1
ATOM 5440 O O . SER B 1 300 ? 21.375 -5.113 -26.266 1 96.88 300 SER B O 1
ATOM 5442 N N . TYR B 1 301 ? 22.484 -6.219 -27.875 1 98.06 301 TYR B N 1
ATOM 5443 C CA . TYR B 1 301 ? 22.453 -7.473 -27.141 1 98.06 301 TYR B CA 1
ATOM 5444 C C . TYR B 1 301 ? 23.688 -8.305 -27.422 1 98.06 301 TYR B C 1
ATOM 5446 O O . TYR B 1 301 ? 24.359 -8.109 -28.438 1 98.06 301 TYR B O 1
ATOM 5454 N N . ASP B 1 302 ? 24.062 -9.117 -26.469 1 98.06 302 ASP B N 1
ATOM 5455 C CA . ASP B 1 302 ? 25.125 -10.125 -26.562 1 98.06 302 ASP B CA 1
ATOM 5456 C C . ASP B 1 302 ? 24.641 -11.477 -26.047 1 98.06 302 ASP B C 1
ATOM 5458 O O . ASP B 1 302 ? 23.75 -11.539 -25.188 1 98.06 302 ASP B O 1
ATOM 5462 N N . PHE B 1 303 ? 25.125 -12.578 -26.703 1 98.31 303 PHE B N 1
ATOM 5463 C CA . PHE B 1 303 ? 24.641 -13.883 -26.281 1 98.31 303 PHE B CA 1
ATOM 5464 C C . PHE B 1 303 ? 25.688 -14.969 -26.531 1 98.31 303 PHE B C 1
ATOM 5466 O O . PHE B 1 303 ? 26.547 -14.805 -27.406 1 98.31 303 PHE B O 1
ATOM 5473 N N . LYS B 1 304 ? 25.703 -15.945 -25.688 1 98.12 304 LYS B N 1
ATOM 5474 C CA . LYS B 1 304 ? 26.484 -17.172 -25.812 1 98.12 304 LYS B CA 1
ATOM 5475 C C . LYS B 1 304 ? 25.625 -18.406 -25.5 1 98.12 304 LYS B C 1
ATOM 5477 O O . LYS B 1 304 ? 24.812 -18.375 -24.578 1 98.12 304 LYS B O 1
ATOM 5482 N N . ALA B 1 305 ? 25.828 -19.438 -26.297 1 97.62 305 ALA B N 1
ATOM 5483 C CA . ALA B 1 305 ? 25.062 -20.641 -26.031 1 97.62 305 ALA B CA 1
ATOM 5484 C C . ALA B 1 305 ? 25.984 -21.844 -25.859 1 97.62 305 ALA B C 1
ATOM 5486 O O . ALA B 1 305 ? 27.094 -21.859 -26.406 1 97.62 305 ALA B O 1
ATOM 5487 N N . ASP B 1 306 ? 25.641 -22.703 -25.016 1 96.56 306 ASP B N 1
ATOM 5488 C CA . ASP B 1 306 ? 26.172 -24.062 -24.938 1 96.56 306 ASP B CA 1
ATOM 5489 C C . ASP B 1 306 ? 25.141 -25.078 -25.422 1 96.56 306 ASP B C 1
ATOM 5491 O O . ASP B 1 306 ? 24.266 -25.5 -24.656 1 96.56 306 ASP B O 1
ATOM 5495 N N . ASN B 1 307 ? 25.234 -25.484 -26.656 1 93.94 307 ASN B N 1
ATOM 5496 C CA . ASN B 1 307 ? 24.234 -26.344 -27.25 1 93.94 307 ASN B CA 1
ATOM 5497 C C . ASN B 1 307 ? 24.375 -27.781 -26.797 1 93.94 307 ASN B C 1
ATOM 5499 O O . ASN B 1 307 ? 23.453 -28.594 -26.969 1 93.94 307 ASN B O 1
ATOM 5503 N N . GLU B 1 308 ? 25.5 -28.141 -26.188 1 91.75 308 GLU B N 1
ATOM 5504 C CA . GLU B 1 308 ? 25.625 -29.453 -25.578 1 91.75 308 GLU B CA 1
ATOM 5505 C C . GLU B 1 308 ? 24.781 -29.562 -24.312 1 91.75 308 GLU B C 1
ATOM 5507 O O . GLU B 1 308 ? 24.094 -30.578 -24.094 1 91.75 308 GLU B O 1
ATOM 5512 N N . LYS B 1 309 ? 24.797 -28.562 -23.578 1 92.62 309 LYS B N 1
ATOM 5513 C CA . LYS B 1 309 ? 24.016 -28.531 -22.344 1 92.62 309 LYS B CA 1
ATOM 5514 C C . LYS B 1 309 ? 22.656 -27.859 -22.578 1 92.62 309 LYS B C 1
ATOM 5516 O O . LYS B 1 309 ? 21.844 -27.75 -21.656 1 92.62 309 LYS B O 1
ATOM 5521 N N . VAL B 1 310 ? 22.406 -27.406 -23.781 1 94.12 310 VAL B N 1
ATOM 5522 C CA . VAL B 1 310 ? 21.156 -26.797 -24.219 1 94.12 310 VAL B CA 1
ATOM 5523 C C . VAL B 1 310 ? 20.844 -25.578 -23.344 1 94.12 310 VAL B C 1
ATOM 5525 O O . VAL B 1 310 ? 19.844 -25.578 -22.609 1 94.12 310 VAL B O 1
ATOM 5528 N N . MET B 1 311 ? 21.609 -24.547 -23.422 1 95.69 311 MET B N 1
ATOM 5529 C CA . MET B 1 311 ? 21.438 -23.328 -22.625 1 95.69 311 MET B CA 1
ATOM 5530 C C . MET B 1 311 ? 21.969 -22.109 -23.375 1 95.69 311 MET B C 1
ATOM 5532 O O . MET B 1 311 ? 22.938 -22.203 -24.125 1 95.69 311 MET B O 1
ATOM 5536 N N . ILE B 1 312 ? 21.359 -21.016 -23.172 1 98 312 ILE B N 1
ATOM 5537 C CA . ILE B 1 312 ? 21.812 -19.781 -23.781 1 98 312 ILE B CA 1
ATOM 5538 C C . ILE B 1 312 ? 21.734 -18.641 -22.766 1 98 312 ILE B C 1
ATOM 5540 O O . ILE B 1 312 ? 20.797 -18.562 -21.969 1 98 312 ILE B O 1
ATOM 5544 N N 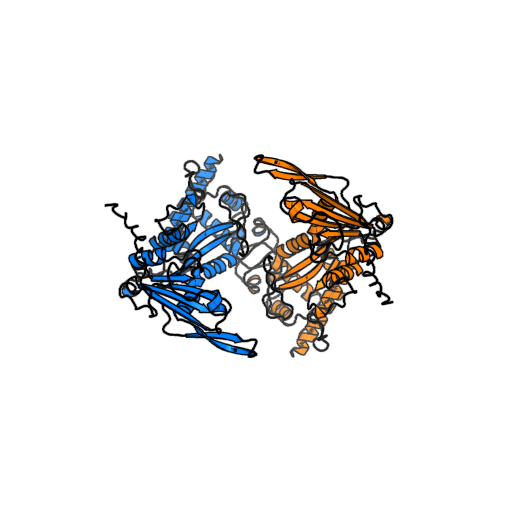. MET B 1 313 ? 22.766 -17.859 -22.719 1 98 313 MET B N 1
ATOM 5545 C CA . MET B 1 313 ? 22.812 -16.609 -21.969 1 98 313 MET B CA 1
ATOM 5546 C C . MET B 1 313 ? 22.719 -15.398 -22.875 1 98 313 MET B C 1
ATOM 5548 O O . MET B 1 313 ? 23.453 -15.305 -23.875 1 98 313 MET B O 1
ATOM 5552 N N . THR B 1 314 ? 21.766 -14.555 -22.625 1 98.25 314 THR B N 1
ATOM 5553 C CA . THR B 1 314 ? 21.562 -13.359 -23.438 1 98.25 314 THR B CA 1
ATOM 5554 C C . THR B 1 314 ? 21.531 -12.109 -22.578 1 98.25 314 THR B C 1
ATOM 5556 O O . THR B 1 314 ? 20.812 -12.047 -21.578 1 98.25 314 THR B O 1
ATOM 5559 N N . ARG B 1 315 ? 22.344 -11.156 -22.859 1 98.12 315 ARG B N 1
ATOM 5560 C CA . ARG B 1 315 ? 22.344 -9.852 -22.203 1 98.12 315 ARG B CA 1
ATOM 5561 C C . ARG B 1 315 ? 21.812 -8.766 -23.125 1 98.12 315 ARG B C 1
ATOM 5563 O O . ARG B 1 315 ? 22.234 -8.672 -24.281 1 98.12 315 ARG B O 1
ATOM 5570 N N . TRP B 1 316 ? 20.828 -7.984 -22.672 1 97.94 316 TRP B N 1
ATOM 5571 C CA . TRP B 1 316 ? 20.094 -7.004 -23.469 1 97.94 316 TRP B CA 1
ATOM 5572 C C . TRP B 1 316 ? 20.109 -5.637 -22.797 1 97.94 316 TRP B C 1
ATOM 5574 O O . TRP B 1 316 ? 19.891 -5.531 -21.594 1 97.94 316 TRP B O 1
ATOM 5584 N N . ASN B 1 317 ? 20.469 -4.625 -23.594 1 96.81 317 ASN B N 1
ATOM 5585 C CA . ASN B 1 317 ? 20.516 -3.258 -23.094 1 96.81 317 ASN B CA 1
ATOM 5586 C C . ASN B 1 317 ? 19.25 -2.49 -23.438 1 96.81 317 ASN B C 1
ATOM 5588 O O . ASN B 1 317 ? 18.969 -2.24 -24.609 1 96.81 317 ASN B O 1
ATOM 5592 N N . ASP B 1 318 ? 18.438 -2.141 -22.484 1 93.19 318 ASP B N 1
ATOM 5593 C CA . ASP B 1 318 ? 17.281 -1.276 -22.625 1 93.19 318 ASP B CA 1
ATOM 5594 C C . ASP B 1 318 ? 17.359 -0.087 -21.672 1 93.19 318 ASP B C 1
ATOM 5596 O O . ASP B 1 318 ? 18.328 0.661 -21.672 1 93.19 318 ASP B O 1
ATOM 5600 N N . ASN B 1 319 ? 16.312 0.202 -20.797 1 86.75 319 ASN B N 1
ATOM 5601 C CA . ASN B 1 319 ? 16.453 1.198 -19.734 1 86.75 319 ASN B CA 1
ATOM 5602 C C . ASN B 1 319 ? 17.5 0.772 -18.703 1 86.75 319 ASN B C 1
ATOM 5604 O O . ASN B 1 319 ? 18.234 1.607 -18.172 1 86.75 319 ASN B O 1
ATOM 5608 N N . ASN B 1 320 ? 17.516 -0.512 -18.484 1 92.12 320 ASN B N 1
ATOM 5609 C CA . ASN B 1 320 ? 18.547 -1.196 -17.703 1 92.12 320 ASN B CA 1
ATOM 5610 C C . ASN B 1 320 ? 19.062 -2.441 -18.422 1 92.12 320 ASN B C 1
ATOM 5612 O O . ASN B 1 320 ? 18.375 -2.996 -19.281 1 92.12 320 ASN B O 1
ATOM 5616 N N . VAL B 1 321 ? 20.266 -2.799 -18.094 1 96.56 321 VAL B N 1
ATOM 5617 C CA . VAL B 1 321 ? 20.828 -4.016 -18.656 1 96.56 321 VAL B CA 1
ATOM 5618 C C . VAL B 1 321 ? 20.234 -5.238 -17.969 1 96.56 321 VAL B C 1
ATOM 5620 O O . VAL B 1 321 ? 20.219 -5.312 -16.734 1 96.56 321 VAL B O 1
ATOM 5623 N N . VAL B 1 322 ? 19.719 -6.133 -18.781 1 97.06 322 VAL B N 1
ATOM 5624 C CA . VAL B 1 322 ? 19.141 -7.352 -18.219 1 97.06 322 VAL B CA 1
ATOM 5625 C C . VAL B 1 322 ? 19.828 -8.578 -18.828 1 97.06 322 VAL B C 1
ATOM 5627 O O . VAL B 1 322 ? 20.125 -8.594 -20.031 1 97.06 322 VAL B O 1
ATOM 5630 N N . THR B 1 323 ? 20.125 -9.562 -18.047 1 98 323 THR B N 1
ATOM 5631 C CA . THR B 1 323 ? 20.688 -10.836 -18.484 1 98 323 THR B CA 1
ATOM 5632 C C . THR B 1 323 ? 19.688 -11.969 -18.312 1 98 323 THR B C 1
ATOM 5634 O O . THR B 1 323 ? 19.078 -12.109 -17.25 1 98 323 THR B O 1
ATOM 5637 N N . LEU B 1 324 ? 19.5 -12.766 -19.359 1 98.38 324 LEU B N 1
ATOM 5638 C CA . LEU B 1 324 ? 18.531 -13.859 -19.312 1 98.38 324 LEU B CA 1
ATOM 5639 C C . LEU B 1 324 ? 19.219 -15.195 -19.594 1 98.38 324 LEU B C 1
ATOM 5641 O O . LEU B 1 324 ? 20.203 -15.25 -20.328 1 98.38 324 LEU B O 1
ATOM 5645 N N . LEU B 1 325 ? 18.766 -16.203 -18.953 1 98.06 325 LEU B N 1
ATOM 5646 C CA . LEU B 1 325 ? 19.172 -17.594 -19.125 1 98.06 325 LEU B CA 1
ATOM 5647 C C . LEU B 1 325 ? 17.984 -18.453 -19.562 1 98.06 325 LEU B C 1
ATOM 5649 O O . LEU B 1 325 ? 16.891 -18.344 -18.984 1 98.06 325 LEU B O 1
ATOM 5653 N N . SER B 1 326 ? 18.141 -19.25 -20.625 1 98.44 326 SER B N 1
ATOM 5654 C CA . SER B 1 326 ? 17.062 -20.125 -21.109 1 98.44 326 SER B CA 1
ATOM 5655 C C . SER B 1 326 ? 17.609 -21.422 -21.688 1 98.44 326 SER B C 1
ATOM 5657 O O . SER B 1 326 ? 18.75 -21.453 -22.188 1 98.44 326 SER B O 1
ATOM 5659 N N . ASN B 1 327 ? 16.906 -22.469 -21.578 1 98.06 327 ASN B N 1
ATOM 5660 C CA . ASN B 1 327 ? 17.25 -23.719 -22.25 1 98.06 327 ASN B CA 1
ATOM 5661 C C . ASN B 1 327 ? 16.359 -23.984 -23.453 1 98.06 327 ASN B C 1
ATOM 5663 O O . ASN B 1 327 ? 16.281 -25.109 -23.938 1 98.06 327 ASN B O 1
ATOM 5667 N N . LYS B 1 328 ? 15.672 -22.938 -23.859 1 97.31 328 LYS B N 1
ATOM 5668 C CA . LYS B 1 328 ? 14.742 -23.188 -24.969 1 97.31 328 LYS B CA 1
ATOM 5669 C C . LYS B 1 328 ? 14.656 -21.984 -25.891 1 97.31 328 LYS B C 1
ATOM 5671 O O . LYS B 1 328 ? 14.648 -22.141 -27.125 1 97.31 328 LYS B O 1
ATOM 5676 N N . LYS B 1 329 ? 14.609 -20.797 -25.328 1 97.25 329 LYS B N 1
ATOM 5677 C CA . LYS B 1 329 ? 14.406 -19.578 -26.109 1 97.25 329 LYS B CA 1
ATOM 5678 C C . LYS B 1 329 ? 15.719 -18.797 -26.266 1 97.25 329 LYS B C 1
ATOM 5680 O O . LYS B 1 329 ? 16.406 -18.531 -25.281 1 97.25 329 LYS B O 1
ATOM 5685 N N . GLY B 1 330 ? 16.031 -18.453 -27.516 1 97.38 330 GLY B N 1
ATOM 5686 C CA . GLY B 1 330 ? 17.234 -17.703 -27.797 1 97.38 330 GLY B CA 1
ATOM 5687 C C . GLY B 1 330 ? 16.953 -16.297 -28.328 1 97.38 330 GLY B C 1
ATOM 5688 O O . GLY B 1 330 ? 16.016 -15.641 -27.859 1 97.38 330 GLY B O 1
ATOM 5689 N N . VAL B 1 331 ? 17.812 -15.906 -29.203 1 97.69 331 VAL B N 1
ATOM 5690 C CA . VAL B 1 331 ? 17.734 -14.555 -29.734 1 97.69 331 VAL B CA 1
ATOM 5691 C C . VAL B 1 331 ? 16.734 -14.523 -30.891 1 97.69 331 VAL B C 1
ATOM 5693 O O . VAL B 1 331 ? 15.961 -13.57 -31.016 1 97.69 331 VAL B O 1
ATOM 5696 N N . GLU B 1 332 ? 16.719 -15.547 -31.672 1 96.06 332 GLU B N 1
ATOM 5697 C CA . GLU B 1 332 ? 15.852 -15.57 -32.844 1 96.06 332 GLU B CA 1
ATOM 5698 C C . GLU B 1 332 ? 14.484 -16.156 -32.5 1 96.06 332 GLU B C 1
ATOM 5700 O O . GLU B 1 332 ? 14.391 -17.094 -31.703 1 96.06 332 GLU B O 1
ATOM 5705 N N . PRO B 1 333 ? 13.453 -15.719 -33.188 1 96.19 333 PRO B N 1
ATOM 5706 C CA . PRO B 1 333 ? 13.43 -14.555 -34.094 1 96.19 333 PRO B CA 1
ATOM 5707 C C . PRO B 1 333 ? 13.562 -13.234 -33.344 1 96.19 333 PRO B C 1
ATOM 5709 O O . PRO B 1 333 ? 12.922 -13.031 -32.312 1 96.19 333 PRO B O 1
ATOM 5712 N N . LEU B 1 334 ? 14.344 -12.422 -33.906 1 96.69 334 LEU B N 1
ATOM 5713 C CA . LEU B 1 334 ? 14.562 -11.102 -33.312 1 96.69 334 LEU B CA 1
ATOM 5714 C C . LEU B 1 334 ? 13.328 -10.219 -33.469 1 96.69 334 LEU B C 1
ATOM 5716 O O . LEU B 1 334 ? 12.805 -10.078 -34.562 1 96.69 334 LEU B O 1
ATOM 5720 N N . GLY B 1 335 ? 12.82 -9.75 -32.375 1 95.5 335 GLY B N 1
ATOM 5721 C CA . GLY B 1 335 ? 11.672 -8.852 -32.406 1 95.5 335 GLY B CA 1
ATOM 5722 C C . GLY B 1 335 ? 12.039 -7.406 -32.125 1 95.5 335 GLY B C 1
ATOM 5723 O O . GLY B 1 335 ? 13.195 -7.016 -32.281 1 95.5 335 GLY B O 1
ATOM 5724 N N . THR B 1 336 ? 10.922 -6.582 -31.922 1 95.31 336 THR B N 1
ATOM 5725 C CA . THR B 1 336 ? 11.117 -5.176 -31.594 1 95.31 336 THR B CA 1
ATOM 5726 C C . THR B 1 336 ? 10.227 -4.762 -30.422 1 95.31 336 THR B C 1
ATOM 5728 O O . THR B 1 336 ? 9.156 -5.336 -30.219 1 95.31 336 THR B O 1
ATOM 5731 N N . ALA B 1 337 ? 10.75 -3.924 -29.594 1 94.5 337 ALA B N 1
ATOM 5732 C CA . ALA B 1 337 ? 9.977 -3.309 -28.516 1 94.5 337 ALA B CA 1
ATOM 5733 C C . ALA B 1 337 ? 9.82 -1.806 -28.75 1 94.5 337 ALA B C 1
ATOM 5735 O O . ALA B 1 337 ? 10.789 -1.126 -29.109 1 94.5 337 ALA B O 1
ATOM 5736 N N . SER B 1 338 ? 8.609 -1.314 -28.594 1 92.94 338 SER B N 1
ATOM 5737 C CA . SER B 1 338 ? 8.344 0.115 -28.719 1 92.94 338 SER B CA 1
ATOM 5738 C C . SER B 1 338 ? 8.727 0.863 -27.453 1 92.94 338 SER B C 1
ATOM 5740 O O . SER B 1 338 ? 8.211 0.563 -26.375 1 92.94 338 SER B O 1
ATOM 5742 N N . ARG B 1 339 ? 9.688 1.804 -27.531 1 91.69 339 ARG B N 1
ATOM 5743 C CA . ARG B 1 339 ? 10.141 2.58 -26.391 1 91.69 339 ARG B CA 1
ATOM 5744 C C . ARG B 1 339 ? 10.117 4.074 -26.688 1 91.69 339 ARG B C 1
ATOM 5746 O O . ARG B 1 339 ? 10.391 4.488 -27.812 1 91.69 339 ARG B O 1
ATOM 5753 N N . TRP B 1 340 ? 9.758 4.895 -25.719 1 88.69 340 TRP B N 1
ATOM 5754 C CA . TRP B 1 340 ? 9.805 6.344 -25.859 1 88.69 340 TRP B CA 1
ATOM 5755 C C . TRP B 1 340 ? 11.242 6.848 -25.812 1 88.69 340 TRP B C 1
ATOM 5757 O O . TRP B 1 340 ? 12.016 6.48 -24.922 1 88.69 340 TRP B O 1
ATOM 5767 N N . SER B 1 341 ? 11.594 7.648 -26.844 1 88 341 SER B N 1
ATOM 5768 C CA . SER B 1 341 ? 12.891 8.312 -26.891 1 88 341 SER B CA 1
ATOM 5769 C C . SER B 1 341 ? 12.758 9.805 -26.594 1 88 341 SER B C 1
ATOM 5771 O O . SER B 1 341 ? 12.172 10.547 -27.391 1 88 341 SER B O 1
ATOM 5773 N N . LYS B 1 342 ? 13.273 10.203 -25.469 1 84.56 342 LYS B N 1
ATOM 5774 C CA . LYS B 1 342 ? 13.266 11.625 -25.125 1 84.56 342 LYS B CA 1
ATOM 5775 C C . LYS B 1 342 ? 14.031 12.438 -26.172 1 84.56 342 LYS B C 1
ATOM 5777 O O . LYS B 1 342 ? 13.602 13.531 -26.547 1 84.56 342 LYS B O 1
ATOM 5782 N N . LYS B 1 343 ? 15.172 11.844 -26.625 1 85.56 343 LYS B N 1
ATOM 5783 C CA . LYS B 1 343 ? 16.047 12.5 -27.594 1 85.56 343 LYS B CA 1
ATOM 5784 C C . LYS B 1 343 ? 15.305 12.734 -28.906 1 85.56 343 LYS B C 1
ATOM 5786 O O . LYS B 1 343 ? 15.383 13.828 -29.484 1 85.56 343 LYS B O 1
ATOM 5791 N N . GLU B 1 344 ? 14.539 11.742 -29.281 1 89.25 344 GLU B N 1
ATOM 5792 C CA . GLU B 1 344 ? 13.859 11.828 -30.578 1 89.25 344 GLU B CA 1
ATOM 5793 C C . GLU B 1 344 ? 12.445 12.391 -30.422 1 89.25 344 GLU B C 1
ATOM 5795 O O . GLU B 1 344 ? 11.812 12.773 -31.406 1 89.25 344 GLU B O 1
ATOM 5800 N N . GLY B 1 345 ? 11.977 12.445 -29.141 1 88.5 345 GLY B N 1
ATOM 5801 C CA . GLY B 1 345 ? 10.641 12.961 -28.891 1 88.5 345 GLY B CA 1
ATOM 5802 C C . GLY B 1 345 ? 9.547 12.078 -29.438 1 88.5 345 GLY B C 1
ATOM 5803 O O . GLY B 1 345 ? 8.484 12.57 -29.844 1 88.5 345 GLY B O 1
ATOM 5804 N N . GLN B 1 346 ? 9.812 10.859 -29.766 1 91.56 346 GLN B N 1
ATOM 5805 C CA . GLN B 1 346 ? 8.844 9.906 -30.297 1 91.56 346 GLN B CA 1
ATOM 5806 C C . GLN B 1 346 ? 9.148 8.484 -29.828 1 91.56 346 GLN B C 1
ATOM 5808 O O . GLN B 1 346 ? 10.195 8.234 -29.234 1 91.56 346 GLN B O 1
ATOM 5813 N N . ARG B 1 347 ? 8.227 7.586 -30.125 1 92.75 347 ARG B N 1
ATOM 5814 C CA . ARG B 1 347 ? 8.469 6.172 -29.859 1 92.75 347 ARG B CA 1
ATOM 5815 C C . ARG B 1 347 ? 9.375 5.555 -30.906 1 92.75 347 ARG B C 1
ATOM 5817 O O . ARG B 1 347 ? 9.25 5.863 -32.094 1 92.75 347 ARG B O 1
ATOM 5824 N N . VAL B 1 348 ? 10.305 4.82 -30.453 1 92.56 348 VAL B N 1
ATOM 5825 C CA . VAL B 1 348 ? 11.242 4.176 -31.375 1 92.56 348 VAL B CA 1
ATOM 5826 C C . VAL B 1 348 ? 11.18 2.66 -31.188 1 92.56 348 VAL B C 1
ATOM 5828 O O . VAL B 1 348 ? 10.82 2.172 -30.125 1 92.56 348 VAL B O 1
ATOM 5831 N N . ALA B 1 349 ? 11.477 1.933 -32.312 1 93.62 349 ALA B N 1
ATOM 5832 C CA . ALA B 1 349 ? 11.555 0.475 -32.25 1 93.62 349 ALA B CA 1
ATOM 5833 C C . ALA B 1 349 ? 12.945 0.008 -31.859 1 93.62 349 ALA B C 1
ATOM 5835 O O . ALA B 1 349 ? 13.938 0.335 -32.5 1 93.62 349 ALA B O 1
ATOM 5836 N N . VAL B 1 350 ? 13.047 -0.678 -30.766 1 94.81 350 VAL B N 1
ATOM 5837 C CA . VAL B 1 350 ? 14.312 -1.205 -30.25 1 94.81 350 VAL B CA 1
ATOM 5838 C C . VAL B 1 350 ? 14.367 -2.715 -30.469 1 94.81 350 VAL B C 1
ATOM 5840 O O . VAL B 1 350 ? 13.422 -3.432 -30.141 1 94.81 350 VAL B O 1
ATOM 5843 N N . PRO B 1 351 ? 15.477 -3.225 -31.062 1 96.5 351 PRO B N 1
ATOM 5844 C CA . PRO B 1 351 ? 15.594 -4.676 -31.219 1 96.5 351 PRO B CA 1
ATOM 5845 C C . PRO B 1 351 ? 15.461 -5.422 -29.891 1 96.5 351 PRO B C 1
ATOM 5847 O O . PRO B 1 351 ? 16.016 -4.98 -28.875 1 96.5 351 PRO B O 1
ATOM 5850 N N . GLN B 1 352 ? 14.711 -6.473 -29.859 1 97.75 352 GLN B N 1
ATOM 5851 C CA . GLN B 1 352 ? 14.438 -7.258 -28.656 1 97.75 352 GLN B CA 1
ATOM 5852 C C . GLN B 1 352 ? 14.594 -8.75 -28.938 1 97.75 352 GLN B C 1
ATOM 5854 O O . GLN B 1 352 ? 13.789 -9.344 -29.656 1 97.75 352 GLN B O 1
ATOM 5859 N N . PRO B 1 353 ? 15.625 -9.398 -28.344 1 98.12 353 PRO B N 1
ATOM 5860 C CA . PRO B 1 353 ? 15.766 -10.852 -28.484 1 98.12 353 PRO B CA 1
ATOM 5861 C C . PRO B 1 353 ? 14.5 -11.609 -28.094 1 98.12 353 PRO B C 1
ATOM 5863 O O . PRO B 1 353 ? 13.781 -11.188 -27.188 1 98.12 353 PRO B O 1
ATOM 5866 N N . ASN B 1 354 ? 14.266 -12.727 -28.75 1 97.94 354 ASN B N 1
ATOM 5867 C CA . ASN B 1 354 ? 13.07 -13.539 -28.531 1 97.94 354 ASN B CA 1
ATOM 5868 C C . ASN B 1 354 ? 12.953 -13.977 -27.062 1 97.94 354 ASN B C 1
ATOM 5870 O O . ASN B 1 354 ? 11.844 -14.055 -26.531 1 97.94 354 ASN B O 1
ATOM 5874 N N . VAL B 1 355 ? 14.062 -14.281 -26.469 1 98.19 355 VAL B N 1
ATOM 5875 C CA . VAL B 1 355 ? 14.07 -14.742 -25.094 1 98.19 355 VAL B CA 1
ATOM 5876 C C . VAL B 1 355 ? 13.516 -13.656 -24.172 1 98.19 355 VAL B C 1
ATOM 5878 O O . VAL B 1 355 ? 12.82 -13.945 -23.203 1 98.19 355 VAL B O 1
ATOM 5881 N N . VAL B 1 356 ? 13.805 -12.383 -24.453 1 97.81 356 VAL B N 1
ATOM 5882 C CA . VAL B 1 356 ? 13.312 -11.258 -23.656 1 97.81 356 VAL B CA 1
ATOM 5883 C C . VAL B 1 356 ? 11.805 -11.125 -23.812 1 97.81 356 VAL B C 1
ATOM 5885 O O . VAL B 1 356 ? 11.078 -10.969 -22.828 1 97.81 356 VAL B O 1
ATOM 5888 N N . LYS B 1 357 ? 11.352 -11.188 -25.031 1 97.06 357 LYS B N 1
ATOM 5889 C CA . LYS B 1 357 ? 9.922 -11.125 -25.312 1 97.06 357 LYS B CA 1
ATOM 5890 C C . LYS B 1 357 ? 9.164 -12.234 -24.594 1 97.06 357 LYS B C 1
ATOM 5892 O O . LYS B 1 357 ? 8.117 -11.992 -23.984 1 97.06 357 LYS B O 1
ATOM 5897 N N . HIS B 1 358 ? 9.742 -13.422 -24.703 1 97.06 358 HIS B N 1
ATOM 5898 C CA . HIS B 1 358 ? 9.117 -14.57 -24.062 1 97.06 358 HIS B CA 1
ATOM 5899 C C . HIS B 1 358 ? 9.039 -14.367 -22.547 1 97.06 358 HIS B C 1
ATOM 5901 O O . HIS B 1 358 ? 7.984 -14.578 -21.938 1 97.06 358 HIS B O 1
ATOM 5907 N N . TYR B 1 359 ? 10.156 -13.953 -21.984 1 97.75 359 TYR B N 1
ATOM 5908 C CA . TYR B 1 359 ? 10.188 -13.727 -20.547 1 97.75 359 TYR B CA 1
ATOM 5909 C C . TYR B 1 359 ? 9.117 -12.727 -20.125 1 97.75 359 TYR B C 1
ATOM 5911 O O . TYR B 1 359 ? 8.344 -12.992 -19.203 1 97.75 359 TYR B O 1
ATOM 5919 N N . ASN B 1 360 ? 8.969 -11.625 -20.812 1 95.19 360 ASN B N 1
ATOM 5920 C CA . ASN B 1 360 ? 8.047 -10.547 -20.469 1 95.19 360 ASN B CA 1
ATOM 5921 C C . ASN B 1 360 ? 6.594 -10.992 -20.594 1 95.19 360 ASN B C 1
ATOM 5923 O O . ASN B 1 360 ? 5.734 -10.539 -19.844 1 95.19 360 ASN B O 1
ATOM 5927 N N . SER B 1 361 ? 6.309 -11.875 -21.422 1 96.06 361 SER B N 1
ATOM 5928 C CA . SER B 1 361 ? 4.934 -12.297 -21.672 1 96.06 361 SER B CA 1
ATOM 5929 C C . SER B 1 361 ? 4.516 -13.422 -20.734 1 96.06 361 SER B C 1
ATOM 5931 O O . SER B 1 361 ? 3.328 -13.711 -20.594 1 96.06 361 SER B O 1
ATOM 5933 N N . THR B 1 362 ? 5.504 -14.055 -20.047 1 97.25 362 THR B N 1
ATOM 5934 C CA . THR B 1 362 ? 5.141 -15.273 -19.328 1 97.25 362 THR B CA 1
ATOM 5935 C C . THR B 1 362 ? 5.402 -15.125 -17.844 1 97.25 362 THR B C 1
ATOM 5937 O O . THR B 1 362 ? 4.934 -15.93 -17.031 1 97.25 362 THR B O 1
ATOM 5940 N N . MET B 1 363 ? 6.086 -14.07 -17.391 1 96.94 363 MET B N 1
ATOM 5941 C CA . MET B 1 363 ? 6.492 -13.922 -15.992 1 96.94 363 MET B CA 1
ATOM 5942 C C . MET B 1 363 ? 5.352 -13.344 -15.156 1 96.94 363 MET B C 1
ATOM 5944 O O . MET B 1 363 ? 5.387 -13.414 -13.93 1 96.94 363 MET B O 1
ATOM 5948 N N . GLY B 1 364 ? 4.188 -12.969 -15.586 1 95.88 364 GLY B N 1
ATOM 5949 C CA . GLY B 1 364 ? 3.209 -12.148 -14.891 1 95.88 364 GLY B CA 1
ATOM 5950 C C . GLY B 1 364 ? 2.146 -12.961 -14.18 1 95.88 364 GLY B C 1
ATOM 5951 O O . GLY B 1 364 ? 1.178 -12.406 -13.656 1 95.88 364 GLY B O 1
ATOM 5952 N N . GLY B 1 365 ? 2.324 -14.25 -14.102 1 97.31 365 GLY B N 1
ATOM 5953 C CA . GLY B 1 365 ? 1.276 -15.094 -13.539 1 97.31 365 GLY B CA 1
ATOM 5954 C C . GLY B 1 365 ? 1.023 -14.82 -12.062 1 97.31 365 GLY B C 1
ATOM 5955 O O . GLY B 1 365 ? -0.126 -14.688 -11.641 1 97.31 365 GLY B O 1
ATOM 5956 N N . VAL B 1 366 ? 2.047 -14.734 -11.273 1 97.12 366 VAL B N 1
ATOM 5957 C CA . VAL B 1 366 ? 1.914 -14.531 -9.836 1 97.12 366 VAL B CA 1
ATOM 5958 C C . VAL B 1 366 ? 1.365 -13.133 -9.562 1 97.12 366 VAL B C 1
ATOM 5960 O O . VAL B 1 366 ? 0.544 -12.945 -8.664 1 97.12 366 VAL B O 1
ATOM 5963 N N . ASP B 1 367 ? 1.792 -12.195 -10.312 1 94.94 367 ASP B N 1
ATOM 5964 C CA . ASP B 1 367 ? 1.245 -10.844 -10.195 1 94.94 367 ASP B CA 1
ATOM 5965 C C . ASP B 1 367 ? -0.258 -10.836 -10.469 1 94.94 367 ASP B C 1
ATOM 5967 O O . ASP B 1 367 ? -1.013 -10.148 -9.773 1 94.94 367 ASP B O 1
ATOM 5971 N N . ARG B 1 368 ? -0.645 -11.547 -11.477 1 96.5 368 ARG B N 1
ATOM 5972 C CA . ARG B 1 368 ? -2.062 -11.656 -11.805 1 96.5 368 ARG B CA 1
ATOM 5973 C C . ARG B 1 368 ? -2.842 -12.289 -10.648 1 96.5 368 ARG B C 1
ATOM 5975 O O . ARG B 1 368 ? -3.926 -11.82 -10.297 1 96.5 368 ARG B O 1
ATOM 5982 N N . LEU B 1 369 ? -2.314 -13.297 -10.125 1 97.12 369 LEU B N 1
ATOM 5983 C CA . LEU B 1 369 ? -2.922 -13.93 -8.961 1 97.12 369 LEU B CA 1
ATOM 5984 C C . LEU B 1 369 ? -3.064 -12.938 -7.816 1 97.12 369 LEU B C 1
ATOM 5986 O O . LEU B 1 369 ? -4.145 -12.812 -7.23 1 97.12 369 LEU B O 1
ATOM 5990 N N . ASN B 1 370 ? -2 -12.289 -7.496 1 95.12 370 ASN B N 1
ATOM 5991 C CA . ASN B 1 370 ? -2.002 -11.328 -6.398 1 95.12 370 ASN B CA 1
ATOM 5992 C C . ASN B 1 370 ? -3.023 -10.211 -6.625 1 95.12 370 ASN B C 1
ATOM 5994 O O . ASN B 1 370 ? -3.666 -9.75 -5.684 1 95.12 370 ASN B O 1
ATOM 5998 N N . GLN B 1 371 ? -3.133 -9.781 -7.824 1 92.75 371 GLN B N 1
ATOM 5999 C CA . GLN B 1 371 ? -4.129 -8.773 -8.164 1 92.75 371 GLN B CA 1
ATOM 6000 C C . GLN B 1 371 ? -5.539 -9.273 -7.879 1 92.75 371 GLN B C 1
ATOM 6002 O O . GLN B 1 371 ? -6.348 -8.562 -7.277 1 92.75 371 GLN B O 1
ATOM 6007 N N . ASN B 1 372 ? -5.785 -10.461 -8.336 1 91.94 372 ASN B N 1
ATOM 6008 C CA . ASN B 1 372 ? -7.102 -11.047 -8.117 1 91.94 372 ASN B CA 1
ATOM 6009 C C . ASN B 1 372 ? -7.41 -11.188 -6.625 1 91.94 372 ASN B C 1
ATOM 6011 O O . ASN B 1 372 ? -8.508 -10.852 -6.184 1 91.94 372 ASN B O 1
ATOM 6015 N N . VAL B 1 373 ? -6.48 -11.664 -5.922 1 92.38 373 VAL B N 1
ATOM 6016 C CA . VAL B 1 373 ? -6.656 -11.852 -4.484 1 92.38 373 VAL B CA 1
ATOM 6017 C C . VAL B 1 373 ? -6.852 -10.5 -3.805 1 92.38 373 VAL B C 1
ATOM 6019 O O . VAL B 1 373 ? -7.699 -10.359 -2.92 1 92.38 373 VAL B O 1
ATOM 6022 N N . GLY B 1 374 ? -6.07 -9.562 -4.176 1 89 374 GLY B N 1
ATOM 6023 C CA . GLY B 1 374 ? -6.148 -8.234 -3.596 1 89 374 GLY B CA 1
ATOM 6024 C C . GLY B 1 374 ? -7.508 -7.582 -3.771 1 89 374 GLY B C 1
ATOM 6025 O O . GLY B 1 374 ? -7.957 -6.828 -2.908 1 89 374 GLY B O 1
ATOM 6026 N N . LEU B 1 375 ? -8.188 -7.902 -4.82 1 87.06 375 LEU B N 1
ATOM 6027 C CA . LEU B 1 375 ? -9.484 -7.301 -5.133 1 87.06 375 LEU B CA 1
ATOM 6028 C C . LEU B 1 375 ? -10.578 -7.867 -4.238 1 87.06 375 LEU B C 1
ATOM 6030 O O . LEU B 1 375 ? -11.562 -7.184 -3.951 1 87.06 375 LEU B O 1
ATOM 6034 N N . TYR B 1 376 ? -10.359 -9.07 -3.736 1 88.81 376 TYR B N 1
ATOM 6035 C CA . TYR B 1 376 ? -11.461 -9.734 -3.039 1 88.81 376 TYR B CA 1
ATOM 6036 C C . TYR B 1 376 ? -10.992 -10.312 -1.71 1 88.81 376 TYR B C 1
ATOM 6038 O O . TYR B 1 376 ? -11.5 -11.344 -1.259 1 88.81 376 TYR B O 1
ATOM 6046 N N . ARG B 1 377 ? -10.086 -9.688 -1.162 1 89.19 377 ARG B N 1
ATOM 6047 C CA . ARG B 1 377 ? -9.617 -10.141 0.146 1 89.19 377 ARG B CA 1
ATOM 6048 C C . ARG B 1 377 ? -10.727 -10.023 1.189 1 89.19 377 ARG B C 1
ATOM 6050 O O . ARG B 1 377 ? -11.469 -9.039 1.208 1 89.19 377 ARG B O 1
ATOM 6057 N N . CYS B 1 378 ? -10.789 -11.023 2.057 1 90.5 378 CYS B N 1
ATOM 6058 C CA . CYS B 1 378 ? -11.805 -11.008 3.107 1 90.5 378 CYS B CA 1
ATOM 6059 C C . CYS B 1 378 ? -11.672 -9.75 3.961 1 90.5 378 CYS B C 1
ATOM 6061 O O . CYS B 1 378 ? -10.57 -9.367 4.355 1 90.5 378 CYS B O 1
ATOM 6063 N N . GLY B 1 379 ? -12.773 -9.188 4.223 1 88.69 379 GLY B N 1
ATOM 6064 C CA . GLY B 1 379 ? -12.797 -7.949 4.988 1 88.69 379 GLY B CA 1
ATOM 6065 C C . GLY B 1 379 ? -12.891 -8.18 6.484 1 88.69 379 GLY B C 1
ATOM 6066 O O . GLY B 1 379 ? -12.625 -7.273 7.277 1 88.69 379 GLY B O 1
ATOM 6067 N N . ILE B 1 380 ? -13.25 -9.367 6.871 1 90.75 380 ILE B N 1
ATOM 6068 C CA . ILE B 1 380 ? -13.367 -9.695 8.289 1 90.75 380 ILE B CA 1
ATOM 6069 C C . ILE B 1 380 ? -12.039 -10.234 8.812 1 90.75 380 ILE B C 1
ATOM 6071 O O . ILE B 1 380 ? -11.531 -11.234 8.305 1 90.75 380 ILE B O 1
ATOM 6075 N N . ASN B 1 381 ? -11.477 -9.453 9.719 1 78.12 381 ASN B N 1
ATOM 6076 C CA . ASN B 1 381 ? -10.188 -9.852 10.281 1 78.12 381 ASN B CA 1
ATOM 6077 C C . ASN B 1 381 ? -10.344 -10.445 11.68 1 78.12 381 ASN B C 1
ATOM 6079 O O . ASN B 1 381 ? -11.305 -10.133 12.383 1 78.12 381 ASN B O 1
ATOM 6083 N N . SER B 1 382 ? -9.578 -11.484 11.93 1 76.12 382 SER B N 1
ATOM 6084 C CA . SER B 1 382 ? -9.531 -12.062 13.273 1 76.12 382 SER B CA 1
ATOM 6085 C C . SER B 1 382 ? -8.094 -12.203 13.766 1 76.12 382 SER B C 1
ATOM 6087 O O . SER B 1 382 ? -7.164 -12.281 12.961 1 76.12 382 SER B O 1
ATOM 6089 N N . LYS B 1 383 ? -7.969 -12.07 15.117 1 66.06 383 LYS B N 1
ATOM 6090 C CA . LYS B 1 383 ? -6.652 -12.242 15.734 1 66.06 383 LYS B CA 1
ATOM 6091 C C . LYS B 1 383 ? -6.117 -13.656 15.508 1 66.06 383 LYS B C 1
ATOM 6093 O O . LYS B 1 383 ? -4.906 -13.859 15.438 1 66.06 383 LYS B O 1
ATOM 6098 N N . LYS B 1 384 ? -6.945 -14.648 15.273 1 67.12 384 LYS B N 1
ATOM 6099 C CA . LYS B 1 384 ? -6.52 -16.031 15.094 1 67.12 384 LYS B CA 1
ATOM 6100 C C . LYS B 1 384 ? -5.891 -16.234 13.719 1 67.12 384 LYS B C 1
ATOM 6102 O O . LYS B 1 384 ? -6.367 -15.695 12.719 1 67.12 384 LYS B O 1
#

Sequence (768 aa):
MLLTKGSKGPAKKTPAYRWRATDIKPSEDLKWNEENVDNADLSNTVIELFELFFDPVVIDLICTESVRYAAFKGNHNFSVTPGELKTFIAILIVSGYCSVPRRRMYWSGDEDVRNEAIVNGMKTDRFDEIMKYFHLTDNSNLDVTDKFSKVRPLFSLMNECFQKYFQQKENLSVDESMIQYFGRHSAKQFIKGKPIRYGYKIWILTTSLGYAINLIPYQSTATVKAVPGLGMAGQVVLDLVTALPQNCFHVTFDNLFSSLALAEELTRRGLACTGTVRANRTGDCPILDTKTMEKKARGSYDFKADNEKVMIMTRWNDNNVVTLLSNKKGVEPLGTASRWSKKEGQRVAVPQPNVVKHYNSTMGGVDRLNQNVGLYRCGINSKKMLLTKGSKGPAKKTPAYRWRATDIKPSEDLKWNEENVDNADLSNTVIELFELFFDPVVIDLICTESVRYAAFKGNHNFSVTPGELKTFIAILIVSGYCSVPRRRMYWSGDEDVRNEAIVNGMKTDRFDEIMKYFHLTDNSNLDVTDKFSKVRPLFSLMNECFQKYFQQKENLSVDE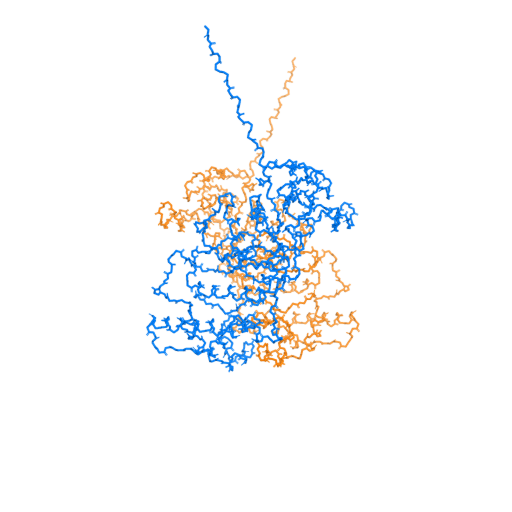SMIQYFGRHSAKQFIKGKPIRYGYKIWILTTSLGYAINLIPYQSTATVKAVPGLGMAGQVVLDLVTALPQNCFHVTFDNLFSSLALAEELTRRGLACTGTVRANRTGDCPILDTKTMEKKARGSYDFKADNEKVMIMTRWNDNNVVTLLSNKKGVEPLGTASRWSKKEGQRVAVPQPNVVKHYNSTMGGVDRLNQNVGLYRCGINSKK

Solvent-accessible surface area (backbone atoms only — not comparable to full-atom values): 42646 Å² total; per-residue (Å²): 137,83,80,73,80,75,75,75,68,80,75,81,74,75,74,94,68,68,69,36,85,43,71,50,64,82,52,83,71,56,49,71,53,76,85,61,61,80,60,78,87,72,69,93,45,69,67,57,51,48,37,63,64,59,27,69,68,53,45,46,47,36,39,52,21,14,35,50,43,23,37,74,74,69,38,76,80,60,77,67,48,67,68,55,48,52,50,52,51,48,46,42,54,46,22,15,47,37,29,50,89,46,72,68,40,36,65,39,90,49,46,68,53,26,25,56,45,52,49,74,67,47,55,68,67,58,52,53,49,50,62,72,29,62,34,47,40,60,81,89,68,62,50,85,86,40,91,52,38,62,49,40,58,54,51,53,51,47,35,51,38,27,46,71,69,43,69,81,61,54,52,21,12,42,43,80,43,68,44,76,48,86,74,84,58,86,47,54,39,78,44,88,86,46,93,63,34,40,11,39,44,29,40,36,32,16,31,52,82,20,50,62,40,31,74,44,75,53,68,57,78,82,73,54,88,42,59,86,83,36,45,60,49,22,34,50,51,55,60,44,55,66,69,55,71,86,59,25,36,32,41,21,38,47,45,79,40,44,40,69,57,40,53,47,53,34,48,75,70,26,29,32,35,37,24,32,38,48,85,88,57,54,76,87,58,89,55,78,52,67,72,65,46,67,72,46,59,71,31,42,69,44,53,32,9,20,66,90,74,38,31,25,41,38,38,38,21,58,100,56,75,45,34,35,39,18,49,65,50,30,44,69,68,70,42,70,41,85,41,81,31,78,90,75,70,42,75,40,80,27,54,32,42,30,34,57,56,50,47,70,72,28,51,50,0,53,59,42,29,51,52,56,48,67,65,48,42,61,47,68,83,66,98,118,133,84,80,74,77,75,74,75,66,79,77,80,76,76,72,93,68,68,69,36,87,43,71,51,63,81,50,84,71,55,47,68,52,76,84,61,62,80,58,76,88,72,72,91,45,71,67,57,51,49,37,62,63,59,27,70,67,53,45,46,46,38,40,52,20,14,34,51,43,23,36,74,73,68,40,77,78,58,75,66,48,68,68,56,49,50,50,50,52,49,48,42,54,44,22,14,46,35,31,51,90,45,72,68,39,36,66,38,90,48,44,69,53,27,26,58,45,51,49,73,68,47,55,68,67,59,52,53,51,49,63,70,29,60,34,49,40,60,81,90,69,62,50,85,87,41,91,51,39,62,49,38,58,54,51,52,52,47,35,51,37,28,45,70,69,44,70,82,61,54,52,22,12,43,46,80,44,70,44,76,46,86,75,84,58,87,48,54,40,77,42,88,86,44,93,63,35,41,11,39,43,30,41,36,30,17,31,53,82,20,50,62,39,29,74,45,76,54,69,58,78,82,74,54,86,43,56,88,81,36,44,60,50,22,35,49,53,55,61,46,55,66,72,55,71,85,58,26,35,32,41,20,35,48,46,81,41,43,41,67,57,38,53,47,52,34,48,75,70,27,29,30,36,38,22,32,38,47,85,89,56,55,78,87,58,88,56,79,53,68,74,64,45,66,73,46,60,72,31,41,69,45,54,32,10,21,67,88,74,38,32,26,41,38,37,38,22,59,101,57,76,46,36,34,40,18,50,65,51,28,42,67,69,69,42,69,40,84,41,81,31,81,91,74,71,41,74,39,78,29,54,32,42,29,36,56,55,52,44,70,72,28,52,50,1,53,59,42,30,52,51,55,46,68,65,48,43,60,47,68,81,66,98,118

InterPro domains:
  IPR029526 PiggyBac transposable element-derived protein [PF13843] (48-383)
  IPR052638 PiggyBac transposable element-derived [PTHR47055] (13-384)

Organism: NCBI:txid231223

pLDDT: mean 91.05, std 12.18, range [29.38, 98.62]

Radius of gyration: 32.82 Å; Cα contacts (8 Å, |Δi|>4): 1367; chains: 2; bounding box: 107×86×65 Å

Nearest PDB structures (foldseek):
  6x68-assembly1_C  TM=8.199E-01  e=2.811E-20  Trichoplusia ni
  6nj0-assembly1_A  TM=2.795E-01  e=3.056E-01  Escherichia coli K-12
  5c5h-assembly1_A  TM=2.927E-01  e=6.493E-01  Escherichia coli K-12
  3vv9-assembly1_A  TM=1.831E-01  e=9.349E+00  Trypanosoma brucei brucei
  6x68-assembly1_C  TM=8.203E-01  e=2.068E-20  Trichoplusia ni